Protein AF-A0A939UI91-F1 (afdb_monomer_lite)

Sequence (686 aa):
MAAAIILAEFGLVRSLRLGSLLYICLHAGVIFLLGICLFALLALRTSLPKSKKVLLVVLGSLLFFFLWLLLIGYRQHVAGICCSGIVVCAVALFSAGIKNIKWKGLLCGGLSLLLVTSVCLSCYLPNKIASEKRLRQTPIADHSAGFAHAQQPKTIYFYPFSEYSTTDGIILKSLQGYLGLTSDTQIFIAWMDKELSDHYYSIPLYFQTIDKYYPDVTITEVENVDELLENVGPLIQNYIYCDEDDPESCTVAFNLCHQFRSVVVSKSLLPYAEKYGWKKVFDTTNKDQKWLIGSEYFSSLDKSFVFINSSPSFFGSYADYAIVSGSWLIPAPRSVRDLEKYLPYFDRNFILVGGLNGLEERAVVSATSRYSGTFVFSGGMANVAALSGFRLENAVKNEVNTDAGIKKQTTPIRSSGKNKHTVCIMLSDGDNMRFTSGSALSSPRFLGSKTRTGENNLTYGMSGMAALLMPFILLTHYDTMYPTEDYVMQLGSVGYVLPSYWNDDEAFKKVTDLLVQSMETADTRVVEIMDDISFLDATDKITDFGSLRPIFDKYTCYDRIDGCLFINFMDLYAGFGGKICWSNGKPIVSARYSLWNDIDSDLASEKNSIEYIANSINHASTDETSEDSYSFVIVHAWSGLDKNGNFVPRGDAVAAMNKLVSLLDEDVEVVSAEEFINRIKSNVKK

pLDDT: mean 80.43, std 20.87, range [26.73, 98.69]

Foldseek 3Di:
DVVVVVVVPPPPPDDDDPVVLVVVVVVLVVVLVVQLVVLLVVLVPDPDDPVVSVVSSVVSSVVSVVVSCVVSDDDDPDPVVVVVVVVVVVVVCVVVVPPDDPCPPVVVVVVVVVVVVVVVCVVPVVVVVVVVVVVVPDDQADQDVHAGAFAAAQEEEEEQDADDDLQLLQQLQQVQQLCSAQHSYHYHYFHDPPVQNDGRFCPVLLVVLCCQWPVSHHYHYDHDSVRVCVVCVLVFAAEEEAASVDLQLSLLRLLCCLVVSYGYHYPVRVVSCVVNVHYYPYYSHPPGVVNCCVDPSVVQAAQQEEEEAADSSLGSQCSSSCSSRSHRYDYHQPELVSVLVCLVVHDAAHEYEEACNPYDPCSNQLSQQLSLYFYQAAYRDPCLSVLLSNDLVSTDCVQAPVPFARDAQADDQDADDALFQEEAEEEDDQLHLNVLSDCQLGPCQHLVPPPDDLPQLHEYEHQLLCLPRRVSSLSSVRVSDRNSYYYAHEQQFSHHHALVSHPDLVSLLVRLVSSLVSCRNNVHAEYEHEHAQQPVPPPDGPLDPQVCQVSCLSNLVDPSHQEYEYFYPPLQRQSNQFDWYAHPLFIYTGANAEQDAPDDPVSDDPRNALQNVQVCLQPWGSRLQDSRSYHYYYYHSQWAADPVRDIHGNYRRVNSVVSSVVSHDPSYGYGYPVSRRVSCSPRYDD

Secondary structure (DSSP, 8-state):
-HHHHHHHHS---S---HHHHHHHHHHHHHHHHHHHHHHHHHHHHS---HHHHHHHHHHHHHHHHHHHHHHH---S--TTTHHHHHHHHHHHHHHTT-----THHHHHHHHHHHHHHHHHHHHHHHHHHHHHHHHT-S-----STTPPPPPPPSEEEEE--S---HHHHHHHHHHHHHHHHH-SEEEEE---BTTTTB--THHHHHHHHHHHH-TT-EEEE-SSHHHHHHHHGGG--EEEE--TT-HHHHHHHHHHHHHHTEEEE-GGGHHHHHHHT-EEEEE-TT--HHHHHHSGGGGGSEEEEEEEPPPGGGTTTTHHHHHHHTEEEE---SSHHHHTTTGGGSPTT-EEEE--TT--HHHHHHHHHHTT-EEEE-TT---HHHHHT--GGGS-TTTS-TTT-PPPP-PPPPPPPTT-EEEEEEES-TT-HHHHTTGGGTSTTTTT-TT--S-S--EEEE-HHHHHH-HHHHHHHHHH--TT-EEEE-TBSSSB--GGG---HHHHHHHHHHHHHHHHHTT--EEEEEE-GGGT-SSS----GGGGHHHHHHHHTSTT--EEEEEETTTTBTTTTT-EEEETTEEEEE-SEEE-----TTT--GGGSHHHHHHHHHTS---TTSGGGEEEEEE-TTEEE-TTS-EEETSBHHHHHHHHHTTS-TTEEE--HHHHHHHHHHHS--

Radius of gyration: 32.49 Å; chains: 1; bounding box: 61×56×116 Å

Structure (mmCIF, N/CA/C/O backbone):
data_AF-A0A939UI91-F1
#
_entry.id   AF-A0A939UI91-F1
#
loop_
_atom_site.group_PDB
_atom_site.id
_atom_site.type_symbol
_atom_site.label_atom_id
_atom_site.label_alt_id
_atom_site.label_comp_id
_atom_site.label_asym_id
_atom_site.label_entity_id
_atom_site.label_seq_id
_atom_site.pdbx_PDB_ins_code
_atom_site.Cartn_x
_atom_site.Cartn_y
_atom_site.Cartn_z
_atom_site.occupancy
_atom_site.B_iso_or_equiv
_atom_site.auth_seq_id
_atom_site.auth_comp_id
_atom_site.auth_asym_id
_atom_site.auth_atom_id
_atom_site.pdbx_PDB_model_num
ATOM 1 N N . MET A 1 1 ? -11.894 24.456 -55.021 1.00 32.88 1 MET A N 1
ATOM 2 C CA . MET A 1 1 ? -10.677 25.154 -54.557 1.00 32.88 1 MET A CA 1
ATOM 3 C C . MET A 1 1 ? -11.026 26.235 -53.534 1.00 32.88 1 MET A C 1
ATOM 5 O O . MET A 1 1 ? -10.619 26.075 -52.398 1.00 32.88 1 MET A O 1
ATOM 9 N N . ALA A 1 2 ? -11.893 27.212 -53.842 1.00 27.44 2 ALA A N 1
ATOM 10 C CA . ALA A 1 2 ? -12.367 28.200 -52.852 1.00 27.44 2 ALA A CA 1
ATOM 11 C C . ALA A 1 2 ? -13.102 27.587 -51.632 1.00 27.44 2 ALA A C 1
ATOM 13 O O . ALA A 1 2 ? -12.829 27.961 -50.501 1.00 27.44 2 ALA A O 1
ATOM 14 N N . ALA A 1 3 ? -13.940 26.560 -51.826 1.00 30.30 3 ALA A N 1
ATOM 15 C CA . ALA A 1 3 ? -14.614 25.868 -50.714 1.00 30.30 3 ALA A CA 1
ATOM 16 C C . ALA A 1 3 ? -13.673 25.023 -49.824 1.00 30.30 3 ALA A C 1
ATOM 18 O O . ALA A 1 3 ? -13.985 24.766 -48.668 1.00 30.30 3 ALA A O 1
ATOM 19 N N . ALA A 1 4 ? -12.513 24.607 -50.348 1.00 34.03 4 ALA A N 1
ATOM 20 C CA . ALA A 1 4 ? -11.518 23.843 -49.589 1.00 34.03 4 ALA A CA 1
ATOM 21 C C . ALA A 1 4 ? -10.603 24.756 -48.754 1.00 34.03 4 ALA A C 1
ATOM 23 O O . ALA A 1 4 ? -10.077 24.322 -47.738 1.00 34.03 4 ALA A O 1
ATOM 24 N N . ILE A 1 5 ? -10.458 26.022 -49.160 1.00 35.97 5 ILE A N 1
ATOM 25 C CA . ILE A 1 5 ? -9.715 27.044 -48.413 1.00 35.97 5 ILE A CA 1
ATOM 26 C C . ILE A 1 5 ? -10.552 27.546 -47.222 1.00 35.97 5 ILE A C 1
ATOM 28 O O . ILE A 1 5 ? -10.025 27.677 -46.125 1.00 35.97 5 ILE A O 1
ATOM 32 N N . ILE A 1 6 ? -11.875 27.678 -47.379 1.00 33.06 6 ILE A N 1
ATOM 33 C CA . ILE A 1 6 ? -12.783 28.082 -46.285 1.00 33.06 6 ILE A CA 1
ATOM 34 C C . ILE A 1 6 ? -12.877 27.015 -45.173 1.00 33.06 6 ILE A C 1
ATOM 36 O O . ILE A 1 6 ? -12.994 27.355 -44.000 1.00 33.06 6 ILE A O 1
ATOM 40 N N . LEU A 1 7 ? -12.771 25.725 -45.513 1.00 35.44 7 LEU A N 1
ATOM 41 C CA . LEU A 1 7 ? -12.746 24.635 -44.524 1.00 35.44 7 LEU A CA 1
ATOM 42 C C . LEU A 1 7 ? -11.390 24.480 -43.812 1.00 35.44 7 LEU A C 1
ATOM 44 O O . LEU A 1 7 ? -11.337 23.857 -42.757 1.00 35.44 7 LEU A O 1
ATOM 48 N N . ALA A 1 8 ? -10.312 25.042 -44.367 1.00 35.72 8 ALA A N 1
ATOM 49 C CA . ALA A 1 8 ? -8.991 25.036 -43.742 1.00 35.72 8 ALA A CA 1
ATOM 50 C C . ALA A 1 8 ? -8.779 26.228 -42.786 1.00 35.72 8 ALA A C 1
ATOM 52 O O . ALA A 1 8 ? -7.986 26.113 -41.855 1.00 35.72 8 ALA A O 1
ATOM 53 N N . GLU A 1 9 ? -9.500 27.343 -42.973 1.00 32.03 9 GLU A N 1
ATOM 54 C CA . GLU A 1 9 ? -9.392 28.535 -42.110 1.00 32.03 9 GLU A CA 1
ATOM 55 C C . GLU A 1 9 ? -10.302 28.515 -40.867 1.00 32.03 9 GLU A C 1
ATOM 57 O O . GLU A 1 9 ? -10.005 29.201 -39.891 1.00 32.03 9 GLU A O 1
ATOM 62 N N . PHE A 1 10 ? -11.351 27.685 -40.820 1.00 32.38 10 PHE A N 1
ATOM 63 C CA . PHE A 1 10 ? -12.111 27.445 -39.585 1.00 32.38 10 PHE A CA 1
ATOM 64 C C . PHE A 1 10 ? -11.616 26.170 -38.898 1.00 32.38 10 PHE A C 1
ATOM 66 O O . PHE A 1 10 ? -12.033 25.066 -39.237 1.00 32.38 10 PHE A O 1
ATOM 73 N N . GLY A 1 11 ? -10.711 26.337 -37.928 1.00 37.12 11 GLY A N 1
ATOM 74 C CA . GLY A 1 11 ? -10.059 25.283 -37.143 1.00 37.12 11 GLY A CA 1
ATOM 75 C C . GLY A 1 11 ? -11.004 24.331 -36.397 1.00 37.12 11 GLY A C 1
ATOM 76 O O . GLY A 1 11 ? -11.129 24.389 -35.177 1.00 37.12 11 GLY A O 1
ATOM 77 N N . LEU A 1 12 ? -11.605 23.395 -37.128 1.00 30.45 12 LEU A N 1
ATOM 78 C CA . LEU A 1 12 ? -12.477 22.330 -36.635 1.00 30.45 12 LEU A CA 1
ATOM 79 C C . LEU A 1 12 ? -11.865 20.959 -36.962 1.00 30.45 12 LEU A C 1
ATOM 81 O O . LEU A 1 12 ? -12.461 20.105 -37.607 1.00 30.45 12 LEU A O 1
ATOM 85 N N . VAL A 1 13 ? -10.633 20.742 -36.494 1.00 35.25 13 VAL A N 1
ATOM 86 C CA . VAL A 1 13 ? -10.029 19.402 -36.392 1.00 35.25 13 VAL A CA 1
ATOM 87 C C . VAL A 1 13 ? -9.531 19.202 -34.963 1.00 35.25 13 VAL A C 1
ATOM 89 O O . VAL A 1 13 ? -8.350 19.013 -34.688 1.00 35.25 13 VAL A O 1
ATOM 92 N N . ARG A 1 14 ? -10.459 19.290 -34.011 1.00 36.78 14 ARG A N 1
ATOM 93 C CA . ARG A 1 14 ? -10.290 18.755 -32.660 1.00 36.78 14 ARG A CA 1
ATOM 94 C C . ARG A 1 14 ? -11.572 18.010 -32.302 1.00 36.78 14 ARG A C 1
ATOM 96 O O . ARG A 1 14 ? -12.647 18.594 -32.313 1.00 36.78 14 ARG A O 1
ATOM 103 N N . SER A 1 15 ? -11.419 16.724 -31.990 1.00 42.09 15 SER A N 1
ATOM 104 C CA . SER A 1 15 ? -12.455 15.744 -31.621 1.00 42.09 15 SER A CA 1
ATOM 105 C C . SER A 1 15 ? -13.347 15.228 -32.761 1.00 42.09 15 SER A C 1
ATOM 107 O O . SER A 1 15 ? -14.317 15.857 -33.164 1.00 42.09 15 SER A O 1
ATOM 109 N N . LEU A 1 16 ? -13.068 14.014 -33.246 1.00 31.88 16 LEU A N 1
ATOM 110 C CA . LEU A 1 16 ? -14.057 13.220 -33.977 1.00 31.88 16 LEU A CA 1
ATOM 111 C C . LEU A 1 16 ? -14.000 11.765 -33.495 1.00 31.88 16 LEU A C 1
ATOM 113 O O . LEU A 1 16 ? -12.954 11.123 -33.544 1.00 31.88 16 LEU A O 1
ATOM 117 N N . ARG A 1 17 ? -15.142 11.272 -32.994 1.00 38.12 17 ARG A N 1
ATOM 118 C CA . ARG A 1 17 ? -15.370 9.878 -32.572 1.00 38.12 17 ARG A CA 1
ATOM 119 C C . ARG A 1 17 ? -15.402 8.950 -33.799 1.00 38.12 17 ARG A C 1
ATOM 121 O O . ARG A 1 17 ? -15.649 9.403 -34.916 1.00 38.12 17 ARG A O 1
ATOM 128 N N . LEU A 1 18 ? -15.227 7.642 -33.588 1.00 35.69 18 LEU A N 1
ATOM 129 C CA . LEU A 1 18 ? -15.158 6.601 -34.633 1.00 35.69 18 LEU A CA 1
ATOM 130 C C . LEU A 1 18 ? -16.306 6.662 -35.675 1.00 35.69 18 LEU A C 1
ATOM 132 O O . LEU A 1 18 ? -16.085 6.403 -36.857 1.00 35.69 18 LEU A O 1
ATOM 136 N N . GLY A 1 19 ? -17.515 7.078 -35.271 1.00 32.22 19 GLY A N 1
ATOM 137 C CA . GLY A 1 19 ? -18.664 7.254 -36.175 1.00 32.22 19 GLY A CA 1
ATOM 138 C C . GLY A 1 19 ? -18.501 8.387 -37.199 1.00 32.22 19 GLY A C 1
ATOM 139 O O . GLY A 1 19 ? -18.986 8.285 -38.325 1.00 32.22 19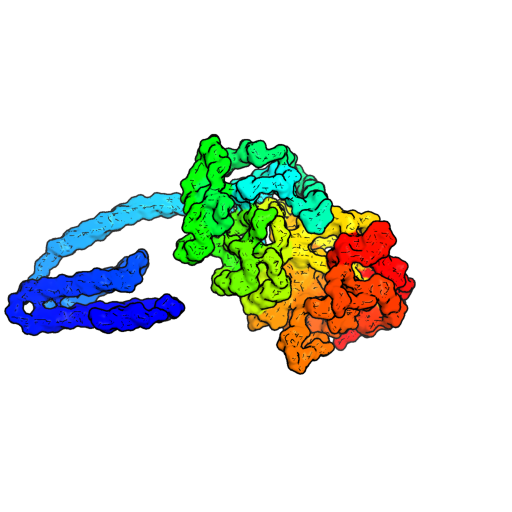 GLY A O 1
ATOM 140 N N . SER A 1 20 ? -17.754 9.438 -36.864 1.00 40.16 20 SER A N 1
ATOM 141 C CA . SER A 1 20 ? -17.506 10.574 -37.754 1.00 40.16 20 SER A CA 1
ATOM 142 C C . SER A 1 20 ? -16.431 10.275 -38.806 1.00 40.16 20 SER A C 1
ATOM 144 O O . SER A 1 20 ? -16.483 10.813 -39.907 1.00 40.16 20 SER A O 1
ATOM 146 N N . LEU A 1 21 ? -15.492 9.370 -38.508 1.00 42.09 21 LEU A N 1
ATOM 147 C CA . LEU A 1 21 ? -14.511 8.853 -39.472 1.00 42.09 21 LEU A CA 1
ATOM 148 C C . LEU A 1 21 ? -15.187 8.007 -40.558 1.00 42.09 21 LEU A C 1
ATOM 150 O O . LEU A 1 21 ? -14.873 8.159 -41.739 1.00 42.09 21 LEU A O 1
ATOM 154 N N . LEU A 1 22 ? -16.171 7.185 -40.176 1.00 39.22 22 LEU A N 1
ATOM 155 C CA . LEU A 1 22 ? -17.003 6.445 -41.127 1.00 39.22 22 LEU A CA 1
ATOM 156 C C . LEU A 1 22 ? -17.831 7.403 -42.001 1.00 39.22 22 LEU A C 1
ATOM 158 O O . LEU A 1 22 ? -17.922 7.218 -43.213 1.00 39.22 22 LEU A O 1
ATOM 162 N N . TYR A 1 23 ? -18.367 8.468 -41.397 1.00 42.53 23 TYR A N 1
ATOM 163 C CA . TYR A 1 23 ? -19.134 9.509 -42.084 1.00 42.53 23 TYR A CA 1
ATOM 164 C C . TYR A 1 23 ? -18.288 10.291 -43.106 1.00 42.53 23 TYR A C 1
ATOM 166 O O . TYR A 1 23 ? -18.735 10.510 -44.234 1.00 42.53 23 TYR A O 1
ATOM 174 N N . ILE A 1 24 ? -17.043 10.637 -42.753 1.00 50.78 24 ILE A N 1
ATOM 175 C CA . ILE A 1 24 ? -16.071 11.286 -43.648 1.00 50.78 24 ILE A CA 1
ATOM 176 C C . ILE A 1 24 ? -15.652 10.342 -44.781 1.00 50.78 24 ILE A C 1
ATOM 178 O O . ILE A 1 24 ? -15.609 10.772 -45.931 1.00 50.78 24 ILE A O 1
ATOM 182 N N . CYS A 1 25 ? -15.410 9.057 -44.503 1.00 48.09 25 CYS A N 1
ATOM 183 C CA . CYS A 1 25 ? -15.063 8.079 -45.540 1.00 48.09 25 CYS A CA 1
ATOM 184 C C . CYS A 1 25 ? -16.211 7.864 -46.542 1.00 48.09 25 CYS A C 1
ATOM 186 O O . CYS A 1 25 ? -15.972 7.816 -47.750 1.00 48.09 25 CYS A O 1
ATOM 188 N N . LEU A 1 26 ? -17.460 7.803 -46.062 1.00 47.31 26 LEU A N 1
ATOM 189 C CA . LEU A 1 26 ? -18.656 7.722 -46.908 1.00 47.31 26 LEU A CA 1
ATOM 190 C C . LEU A 1 26 ? -18.829 8.976 -47.775 1.00 47.31 26 LEU A C 1
ATOM 192 O O . LEU A 1 26 ? -19.049 8.860 -48.979 1.00 47.31 26 LEU A O 1
ATOM 196 N N . HIS A 1 27 ? -18.656 10.172 -47.207 1.00 53.34 27 HIS A N 1
ATOM 197 C CA . HIS A 1 27 ? -18.775 11.422 -47.963 1.00 53.34 27 HIS A CA 1
ATOM 198 C C . HIS A 1 27 ? -17.622 11.615 -48.957 1.00 53.34 27 HIS A C 1
ATOM 200 O O . HIS A 1 27 ? -17.856 12.048 -50.085 1.00 53.34 27 HIS A O 1
ATOM 206 N N . ALA A 1 28 ? -16.397 11.220 -48.603 1.00 56.91 28 ALA A N 1
ATOM 207 C CA . ALA A 1 28 ? -15.254 11.238 -49.514 1.00 56.91 28 ALA A CA 1
ATOM 208 C C . ALA A 1 28 ? -15.446 10.265 -50.692 1.00 56.91 28 ALA A C 1
ATOM 210 O O . ALA A 1 28 ? -15.117 10.607 -51.828 1.00 56.91 28 ALA A O 1
ATOM 211 N N . GLY A 1 29 ? -16.033 9.085 -50.449 1.00 56.81 29 GLY A N 1
ATOM 212 C CA . GLY A 1 29 ? -16.410 8.135 -51.501 1.00 56.81 29 GLY A CA 1
ATOM 213 C C . GLY A 1 29 ? -17.500 8.673 -52.436 1.00 56.81 29 GLY A C 1
ATOM 214 O O . GLY A 1 29 ? -17.400 8.528 -53.655 1.00 56.81 29 GLY A O 1
ATOM 215 N N . VAL A 1 30 ? -18.506 9.368 -51.893 1.00 58.12 30 VAL A N 1
ATOM 216 C CA . VAL A 1 30 ? -19.559 10.024 -52.690 1.00 58.12 30 VAL A CA 1
ATOM 217 C C . VAL A 1 30 ? -18.993 11.178 -53.526 1.00 58.12 30 VAL A C 1
ATOM 219 O O . VAL A 1 30 ? -19.322 11.294 -54.705 1.00 58.12 30 VAL A O 1
ATOM 222 N N . ILE A 1 31 ? -18.089 11.991 -52.971 1.00 62.44 31 ILE A N 1
ATOM 223 C CA . ILE A 1 31 ? -17.406 13.072 -53.703 1.00 62.44 31 ILE A CA 1
ATOM 224 C C . ILE A 1 31 ? -16.536 12.507 -54.836 1.00 62.44 31 ILE A C 1
ATOM 226 O O . ILE A 1 31 ? -16.531 13.062 -55.935 1.00 62.44 31 ILE A O 1
ATOM 230 N N . PHE A 1 32 ? -15.850 11.383 -54.606 1.00 65.94 32 PHE A N 1
ATOM 231 C CA . PHE A 1 32 ? -15.075 10.691 -55.638 1.00 65.94 32 PHE A CA 1
ATOM 232 C C . PHE A 1 32 ? -15.966 10.204 -56.793 1.00 65.94 32 PHE A C 1
ATOM 234 O O . PHE A 1 32 ? -15.671 10.472 -57.960 1.00 65.94 32 PHE A O 1
ATOM 241 N N . LEU A 1 33 ? -17.103 9.573 -56.482 1.00 58.56 33 LEU A N 1
ATOM 242 C CA . LEU A 1 33 ? -18.069 9.120 -57.489 1.00 58.56 33 LEU A CA 1
ATOM 243 C C . LEU A 1 33 ? -18.696 10.291 -58.264 1.00 58.56 33 LEU A C 1
ATOM 245 O O . LEU A 1 33 ? -18.810 10.225 -59.488 1.00 58.56 33 LEU A O 1
ATOM 249 N N . LEU A 1 34 ? -19.038 11.391 -57.587 1.00 62.31 34 LEU A N 1
ATOM 250 C CA . LEU A 1 34 ? -19.548 12.605 -58.234 1.00 62.31 34 LEU A CA 1
ATOM 251 C C . LEU A 1 34 ? -18.497 13.264 -59.141 1.00 62.31 34 LEU A C 1
ATOM 253 O O . LEU A 1 34 ? -18.843 13.726 -60.229 1.00 62.31 34 LEU A O 1
ATOM 257 N N . GLY A 1 35 ? -17.220 13.256 -58.747 1.00 66.62 35 GLY A N 1
ATOM 258 C CA . GLY A 1 35 ? -16.105 13.742 -59.566 1.00 66.62 35 GLY A CA 1
ATOM 259 C C . GLY A 1 35 ? -15.923 12.945 -60.861 1.00 66.62 35 GLY A C 1
ATOM 260 O O . GLY A 1 35 ? -15.783 13.536 -61.936 1.00 66.62 35 GLY A O 1
ATOM 261 N N . ILE A 1 36 ? -16.017 11.612 -60.787 1.00 65.50 36 ILE A N 1
ATOM 262 C CA . ILE A 1 36 ? -15.979 10.728 -61.965 1.00 65.50 36 ILE A CA 1
ATOM 263 C C . ILE A 1 36 ? -17.174 11.001 -62.886 1.00 65.50 36 ILE A C 1
ATOM 265 O O . ILE A 1 36 ? -16.998 11.157 -64.097 1.00 65.50 36 ILE A O 1
ATOM 269 N N . CYS A 1 37 ? -18.383 11.118 -62.329 1.00 59.22 37 CYS A N 1
ATOM 270 C CA . CYS A 1 37 ? -19.591 11.427 -63.096 1.00 59.22 37 CYS A CA 1
ATOM 271 C C . CYS A 1 37 ? -19.500 12.791 -63.797 1.00 59.22 37 CYS A C 1
ATOM 273 O O . CYS A 1 37 ? -19.882 12.913 -64.963 1.00 59.22 37 CYS A O 1
ATOM 275 N N . LEU A 1 38 ? -18.941 13.807 -63.133 1.00 64.88 38 LEU A N 1
ATOM 276 C CA . LEU A 1 38 ? -18.744 15.134 -63.715 1.00 64.88 38 LEU A CA 1
ATOM 277 C C . LEU A 1 38 ? -17.752 15.097 -64.890 1.00 64.88 38 LEU A C 1
ATOM 279 O O . LEU A 1 38 ? -18.002 15.713 -65.926 1.00 64.88 38 LEU A O 1
ATOM 283 N N . PHE A 1 39 ? -16.662 14.330 -64.776 1.00 65.12 39 PHE A N 1
ATOM 284 C CA . PHE A 1 39 ? -15.696 14.157 -65.866 1.00 65.12 39 PHE A CA 1
ATOM 285 C C . PHE A 1 39 ? -16.254 13.338 -67.032 1.00 65.12 39 PHE A C 1
ATOM 287 O O . PHE A 1 39 ? -15.981 13.659 -68.190 1.00 65.12 39 PHE A O 1
ATOM 294 N N . ALA A 1 40 ? -17.082 12.329 -66.755 1.00 62.44 40 ALA A N 1
ATOM 295 C CA . ALA A 1 40 ? -17.813 11.597 -67.784 1.00 62.44 40 ALA A CA 1
ATOM 296 C C . ALA A 1 40 ? -18.786 12.518 -68.543 1.00 62.44 40 ALA A C 1
ATOM 298 O O . ALA A 1 40 ? -18.826 12.497 -69.775 1.00 62.44 40 ALA A O 1
ATOM 299 N N . LEU A 1 41 ? -19.501 13.397 -67.834 1.00 58.38 41 LEU A N 1
ATOM 300 C CA . LEU A 1 41 ? -20.396 14.395 -68.430 1.00 58.38 41 LEU A CA 1
ATOM 301 C C . LEU A 1 41 ? -19.640 15.455 -69.247 1.00 58.38 41 LEU A C 1
ATOM 303 O O . LEU A 1 41 ? -20.070 15.805 -70.350 1.00 58.38 41 LEU A O 1
ATOM 307 N N . LEU A 1 42 ? -18.491 15.928 -68.758 1.00 62.62 42 LEU A N 1
ATOM 308 C CA . LEU A 1 42 ? -17.612 16.842 -69.493 1.00 62.62 42 LEU A CA 1
ATOM 309 C C . LEU A 1 42 ? -17.064 16.180 -70.761 1.00 62.62 42 LEU A C 1
ATOM 311 O O . LEU A 1 42 ? -17.157 16.757 -71.843 1.00 62.62 42 LEU A O 1
ATOM 315 N N . ALA A 1 43 ? -16.583 14.938 -70.668 1.00 63.81 43 ALA A N 1
ATOM 316 C CA . ALA A 1 43 ? -16.108 14.179 -71.820 1.00 63.81 43 ALA A CA 1
ATOM 317 C C . ALA A 1 43 ? -17.213 13.990 -72.872 1.00 63.81 43 ALA A C 1
ATOM 319 O O . ALA A 1 43 ? -16.946 14.129 -74.067 1.00 63.81 43 ALA A O 1
ATOM 320 N N . LEU A 1 44 ? -18.461 13.752 -72.456 1.00 59.28 44 LEU A N 1
ATOM 321 C CA . LEU A 1 44 ? -19.606 13.635 -73.362 1.00 59.28 44 LEU A CA 1
ATOM 322 C C . LEU A 1 44 ? -19.908 14.944 -74.109 1.00 59.28 44 LEU A C 1
ATOM 324 O O . LEU A 1 44 ? -20.192 14.878 -75.306 1.00 59.28 44 LEU A O 1
ATOM 328 N N . ARG A 1 45 ? -19.758 16.107 -73.457 1.00 62.69 45 ARG A N 1
ATOM 329 C CA . ARG A 1 45 ? -20.005 17.441 -74.043 1.00 62.69 45 ARG A CA 1
ATOM 330 C C . ARG A 1 45 ? -18.888 17.980 -74.943 1.00 62.69 45 ARG A C 1
ATOM 332 O O . ARG A 1 45 ? -19.126 18.923 -75.690 1.00 62.69 45 ARG A O 1
ATOM 339 N N . THR A 1 46 ? -17.687 17.403 -74.916 1.00 65.44 46 THR A N 1
ATOM 340 C CA . THR A 1 46 ? -16.606 17.809 -75.837 1.00 65.44 46 THR A CA 1
ATOM 341 C C . THR A 1 46 ? -16.807 17.249 -77.251 1.00 65.44 46 THR A C 1
ATOM 343 O O . THR A 1 46 ? -17.360 16.165 -77.431 1.00 65.44 46 THR A O 1
ATOM 346 N N . SER A 1 47 ? -16.296 17.925 -78.281 1.00 73.94 47 SER A N 1
ATOM 347 C CA . SER A 1 47 ? -16.283 17.443 -79.677 1.00 73.94 47 SER A CA 1
ATOM 348 C C . SER A 1 47 ? -15.176 16.409 -79.966 1.00 73.94 47 SER A C 1
ATOM 350 O O . SER A 1 47 ? -14.851 16.134 -81.119 1.00 73.94 47 SER A O 1
ATOM 352 N N . LEU A 1 48 ? -14.575 15.816 -78.925 1.00 74.81 48 LEU A N 1
ATOM 353 C CA . LEU A 1 48 ? -13.427 14.919 -79.058 1.00 74.81 48 LEU A CA 1
ATOM 354 C C . LEU A 1 48 ? -13.786 13.560 -79.704 1.00 74.81 48 LEU A C 1
ATOM 356 O O . LEU A 1 48 ? -14.873 13.022 -79.476 1.00 74.81 48 LEU A O 1
ATOM 360 N N . PRO A 1 49 ? -12.850 12.926 -80.438 1.00 72.25 49 PRO A N 1
ATOM 361 C CA . PRO A 1 49 ? -13.006 11.546 -80.896 1.00 72.25 49 PRO A CA 1
ATOM 362 C C . PRO A 1 49 ? -13.208 10.574 -79.720 1.00 72.25 49 PRO A C 1
ATOM 364 O O . PRO A 1 49 ? -12.605 10.751 -78.658 1.00 72.25 49 PRO A O 1
ATOM 367 N N . LYS A 1 50 ? -14.002 9.507 -79.913 1.00 66.00 50 LYS A N 1
ATOM 368 C CA . LYS A 1 50 ? -14.352 8.519 -78.863 1.00 66.00 50 LYS A CA 1
ATOM 369 C C . LYS A 1 50 ? -13.140 7.997 -78.074 1.00 66.00 50 LYS A C 1
ATOM 371 O O . LYS A 1 50 ? -13.218 7.897 -76.855 1.00 66.00 50 LYS A O 1
ATOM 376 N N . SER A 1 51 ? -12.018 7.719 -78.739 1.00 60.56 51 SER A N 1
ATOM 377 C CA . SER A 1 51 ? -10.788 7.239 -78.089 1.00 60.56 51 SER A CA 1
ATOM 378 C C . SER A 1 51 ? -10.181 8.257 -77.114 1.00 60.56 51 SER A C 1
ATOM 380 O O . SER A 1 51 ? -9.719 7.878 -76.041 1.00 60.56 51 SER A O 1
ATOM 382 N N . LYS A 1 52 ? -10.243 9.556 -77.437 1.00 63.44 52 LYS A N 1
ATOM 383 C CA . LYS A 1 52 ? -9.750 10.637 -76.569 1.00 63.44 52 LYS A CA 1
ATOM 384 C C . LYS A 1 52 ? -10.712 10.951 -75.422 1.00 63.44 52 LYS A C 1
ATOM 386 O O . LYS A 1 52 ? -10.254 11.298 -74.340 1.00 63.44 52 LYS A O 1
ATOM 391 N N . LYS A 1 53 ? -12.024 10.765 -75.619 1.00 66.12 53 LYS A N 1
ATOM 392 C CA . LYS A 1 53 ? -13.024 10.878 -74.540 1.00 66.12 53 LYS A CA 1
ATOM 393 C C . LYS A 1 53 ? -12.818 9.816 -73.461 1.00 66.12 53 LYS A C 1
ATOM 395 O O . LYS A 1 53 ? -12.834 10.144 -72.282 1.00 66.12 53 LYS A O 1
ATOM 400 N N . VAL A 1 54 ? -12.562 8.569 -73.863 1.00 65.81 54 VAL A N 1
ATOM 401 C CA . VAL A 1 54 ? -12.260 7.475 -72.922 1.00 65.81 54 VAL A CA 1
ATOM 402 C C . VAL A 1 54 ? -10.981 7.775 -72.140 1.00 65.81 54 VAL A C 1
ATOM 404 O O . VAL A 1 54 ? -10.972 7.650 -70.920 1.00 65.81 54 VAL A O 1
ATOM 407 N N . LEU A 1 55 ? -9.931 8.252 -72.816 1.00 64.25 55 LEU A N 1
ATOM 408 C CA . LEU A 1 55 ? -8.681 8.627 -72.155 1.00 64.25 55 LEU A CA 1
ATOM 409 C C . LEU A 1 55 ? -8.872 9.772 -71.145 1.00 64.25 55 LEU A C 1
ATOM 411 O O . LEU A 1 55 ? -8.314 9.717 -70.054 1.00 64.25 55 LEU A O 1
ATOM 415 N N . LEU A 1 56 ? -9.695 10.773 -71.473 1.00 67.31 56 LEU A N 1
ATOM 416 C CA . LEU A 1 56 ? -9.999 11.896 -70.580 1.00 67.31 56 LEU A CA 1
ATOM 417 C C . LEU A 1 56 ? -10.717 11.438 -69.300 1.00 67.31 56 LEU A C 1
ATOM 419 O O . LEU A 1 56 ? -10.385 11.900 -68.212 1.00 67.31 56 LEU A O 1
ATOM 423 N N . VAL A 1 57 ? -11.665 10.504 -69.418 1.00 69.25 57 VAL A N 1
ATOM 424 C CA . VAL A 1 57 ? -12.375 9.935 -68.260 1.00 69.25 57 VAL A CA 1
ATOM 425 C C . VAL A 1 57 ? -11.434 9.096 -67.396 1.00 69.25 57 VAL A C 1
ATOM 427 O O . VAL A 1 57 ? -11.469 9.214 -66.173 1.00 69.25 57 VAL A O 1
ATOM 430 N N . VAL A 1 58 ? -10.553 8.297 -68.006 1.00 66.56 58 VAL A N 1
ATOM 431 C CA . VAL A 1 58 ? -9.569 7.480 -67.273 1.00 66.56 58 VAL A CA 1
ATOM 432 C C . VAL A 1 58 ? -8.571 8.362 -66.520 1.00 66.56 58 VAL A C 1
ATOM 434 O O . VAL A 1 58 ? -8.348 8.148 -65.331 1.00 66.56 58 VAL A O 1
ATOM 437 N N . LEU A 1 59 ? -8.019 9.390 -67.171 1.00 64.94 59 LEU A N 1
ATOM 438 C CA . LEU A 1 59 ? -7.077 10.317 -66.538 1.00 64.94 59 LEU A CA 1
ATOM 439 C C . LEU A 1 59 ? -7.744 11.152 -65.437 1.00 64.94 59 LEU A C 1
ATOM 441 O O . LEU A 1 59 ? -7.162 11.313 -64.367 1.00 64.94 59 LEU A O 1
ATOM 445 N N . GLY A 1 60 ? -8.975 11.624 -65.657 1.00 70.81 60 GLY A N 1
ATOM 446 C CA . GLY A 1 60 ? -9.750 12.332 -64.634 1.00 70.81 60 GLY A CA 1
ATOM 447 C C . GLY A 1 60 ? -10.055 11.458 -63.413 1.00 70.81 60 GLY A C 1
ATOM 448 O O . GLY A 1 60 ? -9.928 11.919 -62.281 1.00 70.81 60 GLY A O 1
ATOM 449 N N . SER A 1 61 ? -10.375 10.178 -63.633 1.00 70.19 61 SER A N 1
ATOM 450 C CA . SER A 1 61 ? -10.648 9.214 -62.556 1.00 70.19 61 SER A CA 1
ATOM 451 C C . SER A 1 61 ? -9.391 8.889 -61.743 1.00 70.19 61 SER A C 1
ATOM 453 O O . SER A 1 61 ? -9.446 8.843 -60.516 1.00 70.19 61 SER A O 1
ATOM 455 N N . LEU A 1 62 ? -8.242 8.725 -62.409 1.00 63.09 62 LEU A N 1
ATOM 456 C CA . LEU A 1 62 ? -6.953 8.514 -61.743 1.00 63.09 62 LEU A CA 1
ATOM 457 C C . LEU A 1 62 ? -6.528 9.739 -60.926 1.00 63.09 62 LEU A C 1
ATOM 459 O O . LEU A 1 62 ? -6.098 9.588 -59.787 1.00 63.09 62 LEU A O 1
ATOM 463 N N . LEU A 1 63 ? -6.699 10.951 -61.463 1.00 66.50 63 LEU A N 1
ATOM 464 C CA . LEU A 1 63 ? -6.379 12.188 -60.748 1.00 66.50 63 LEU A CA 1
ATOM 465 C C . LEU A 1 63 ? -7.215 12.332 -59.466 1.00 66.50 63 LEU A C 1
ATOM 467 O O . LEU A 1 63 ? -6.675 12.642 -58.406 1.00 66.50 63 LEU A O 1
ATOM 471 N N . PHE A 1 64 ? -8.521 12.060 -59.543 1.00 66.31 64 PHE A N 1
ATOM 472 C CA . PHE A 1 64 ? -9.402 12.100 -58.375 1.00 66.31 64 PHE A CA 1
ATOM 473 C C . PHE A 1 64 ? -9.077 11.001 -57.355 1.00 66.31 64 PHE A C 1
ATOM 475 O O . PHE A 1 64 ? -9.221 11.230 -56.159 1.00 66.31 64 PHE A O 1
ATOM 482 N N . PHE A 1 65 ? -8.591 9.840 -57.805 1.00 65.19 65 PHE A N 1
ATOM 483 C CA . PHE A 1 65 ? -8.172 8.751 -56.921 1.00 65.19 65 PHE A CA 1
ATOM 484 C C . PHE A 1 65 ? -6.908 9.132 -56.144 1.00 65.19 65 PHE A C 1
ATOM 486 O O . PHE A 1 65 ? -6.842 8.940 -54.933 1.00 65.19 65 PHE A O 1
ATOM 493 N N . PHE A 1 66 ? -5.938 9.758 -56.813 1.00 57.59 66 PHE A N 1
ATOM 494 C CA . PHE A 1 66 ? -4.744 10.291 -56.156 1.00 57.59 66 PHE A CA 1
ATOM 495 C C . PHE A 1 66 ? -5.071 11.421 -55.172 1.00 57.59 66 PHE A C 1
ATOM 497 O O . PHE A 1 66 ? -4.532 11.438 -54.067 1.00 57.59 66 PHE A O 1
ATOM 504 N N . LEU A 1 67 ? -5.987 12.327 -55.524 1.00 61.88 67 LEU A N 1
ATOM 505 C CA . LEU A 1 67 ? -6.462 13.374 -54.609 1.00 61.88 67 LEU A CA 1
ATOM 506 C C . LEU A 1 67 ? -7.213 12.793 -53.401 1.00 61.88 67 LEU A C 1
ATOM 508 O O . LEU A 1 67 ? -7.053 13.287 -52.289 1.00 61.88 67 LEU A O 1
ATOM 512 N N . TRP A 1 68 ? -7.989 11.727 -53.600 1.00 66.31 68 TRP A N 1
ATOM 513 C CA . TRP A 1 68 ? -8.678 11.007 -52.527 1.00 66.31 68 TRP A CA 1
ATOM 514 C C . TRP A 1 68 ? -7.692 10.315 -51.573 1.00 66.31 68 TRP A C 1
ATOM 516 O O . TRP A 1 68 ? -7.823 10.452 -50.358 1.00 66.31 68 TRP A O 1
ATOM 526 N N . LEU A 1 69 ? -6.650 9.664 -52.104 1.00 58.97 69 LEU A N 1
ATOM 527 C CA . LEU A 1 69 ? -5.567 9.085 -51.298 1.00 58.97 69 LEU A CA 1
ATOM 528 C C . LEU A 1 69 ? -4.790 10.146 -50.502 1.00 58.97 69 LEU A C 1
ATOM 530 O O . LEU A 1 69 ? -4.411 9.897 -49.359 1.00 58.97 69 LEU A O 1
ATOM 534 N N . LEU A 1 70 ? -4.578 11.332 -51.082 1.00 56.31 70 LEU A N 1
ATOM 535 C CA . LEU A 1 70 ? -3.939 12.460 -50.397 1.00 56.31 70 LEU A CA 1
ATOM 536 C C . LEU A 1 70 ? -4.812 13.027 -49.266 1.00 56.31 70 LEU A C 1
ATOM 538 O O . LEU A 1 70 ? -4.282 13.378 -48.217 1.00 56.31 70 LEU A O 1
ATOM 542 N N . LEU A 1 71 ? -6.136 13.085 -49.453 1.00 52.97 71 LEU A N 1
ATOM 543 C CA . LEU A 1 71 ? -7.084 13.620 -48.466 1.00 52.97 71 LEU A CA 1
ATOM 544 C C . LEU A 1 71 ? -7.289 12.711 -47.248 1.00 52.97 71 LEU A C 1
ATOM 546 O O . LEU A 1 71 ? -7.546 13.214 -46.159 1.00 52.97 71 LEU A O 1
ATOM 550 N N . ILE A 1 72 ? -7.191 11.390 -47.413 1.00 57.03 72 ILE A N 1
ATOM 551 C CA . ILE A 1 72 ? -7.437 10.434 -46.318 1.00 57.03 72 ILE A CA 1
ATOM 552 C C . ILE A 1 72 ? -6.188 10.206 -45.452 1.00 57.03 72 ILE A C 1
ATOM 554 O O . ILE A 1 72 ? -6.296 9.712 -44.331 1.00 57.03 72 ILE A O 1
ATOM 558 N N . GLY A 1 73 ? -5.011 10.638 -45.917 1.00 43.94 73 GLY A N 1
ATOM 559 C CA . GLY A 1 73 ? -3.744 10.382 -45.242 1.00 43.94 73 GLY A CA 1
ATOM 560 C C . GLY A 1 73 ? -3.361 8.904 -45.349 1.00 43.94 73 GLY A C 1
ATOM 561 O O . GLY A 1 73 ? -4.171 8.000 -45.157 1.00 43.94 73 GLY A O 1
ATOM 562 N N . TYR A 1 74 ? -2.108 8.631 -45.700 1.00 44.97 74 TYR A N 1
ATOM 563 C CA . TYR A 1 74 ? -1.623 7.283 -45.999 1.00 44.97 74 TYR A CA 1
ATOM 564 C C . TYR A 1 74 ? -1.624 6.394 -44.732 1.00 44.97 74 TYR A C 1
ATOM 566 O O . TYR A 1 74 ? -0.628 6.320 -44.017 1.00 44.97 74 TYR A O 1
ATOM 574 N N . ARG A 1 75 ? -2.747 5.731 -44.416 1.00 42.31 75 ARG A N 1
ATOM 575 C CA . ARG A 1 75 ? -2.855 4.703 -43.360 1.00 42.31 75 ARG A CA 1
ATOM 576 C C . ARG A 1 75 ? -3.140 3.326 -43.973 1.00 42.31 75 ARG A C 1
ATOM 578 O O . ARG A 1 75 ? -3.993 3.180 -44.843 1.00 42.31 75 ARG A O 1
ATOM 585 N N . GLN A 1 76 ? -2.407 2.311 -43.510 1.00 42.88 76 GLN A N 1
ATOM 586 C CA . GLN A 1 76 ? -2.210 0.995 -44.146 1.00 42.88 76 GLN A CA 1
ATOM 587 C C . GLN A 1 76 ? -3.400 0.002 -44.126 1.00 42.88 76 GLN A C 1
ATOM 589 O O . GLN A 1 76 ? -3.205 -1.196 -44.314 1.00 42.88 76 GLN A O 1
ATOM 594 N N . HIS A 1 77 ? -4.649 0.446 -43.986 1.00 44.50 77 HIS A N 1
ATOM 595 C CA . HIS A 1 77 ? -5.808 -0.461 -43.990 1.00 44.50 77 HIS A CA 1
ATOM 596 C C . HIS A 1 77 ? -6.793 -0.144 -45.118 1.00 44.50 77 HIS A C 1
ATOM 598 O O . HIS A 1 77 ? -7.913 0.283 -44.871 1.00 44.50 77 HIS A O 1
ATOM 604 N N . VAL A 1 78 ? -6.391 -0.361 -46.378 1.00 43.16 78 VAL A N 1
ATOM 605 C CA . VAL A 1 78 ? -7.292 -0.183 -47.541 1.00 43.16 78 VAL A CA 1
ATOM 606 C C . VAL A 1 78 ? -7.095 -1.270 -48.613 1.00 43.16 78 VAL A C 1
ATOM 608 O O . VAL A 1 78 ? -7.236 -1.027 -49.804 1.00 43.16 78 VAL A O 1
ATOM 611 N N . ALA A 1 79 ? -6.775 -2.510 -48.229 1.00 40.16 79 ALA A N 1
ATOM 612 C CA . ALA A 1 79 ? -6.682 -3.603 -49.210 1.00 40.16 79 ALA A CA 1
ATOM 613 C C . ALA A 1 79 ? -8.068 -4.138 -49.645 1.00 40.16 79 ALA A C 1
ATOM 615 O O . ALA A 1 79 ? -8.240 -4.559 -50.787 1.00 40.16 79 ALA A O 1
ATOM 616 N N . GLY A 1 80 ? -9.088 -4.058 -48.777 1.00 40.06 80 GLY A N 1
ATOM 617 C CA . GLY A 1 80 ? -10.435 -4.585 -49.054 1.00 40.06 80 GLY A CA 1
ATOM 618 C C . GLY A 1 80 ? -11.300 -3.734 -49.998 1.00 40.06 80 GLY A C 1
ATOM 619 O O . GLY A 1 80 ? -12.203 -4.260 -50.641 1.00 40.06 80 GLY A O 1
ATOM 620 N N . ILE A 1 81 ? -11.012 -2.434 -50.134 1.00 40.84 81 ILE A N 1
ATOM 621 C CA . ILE A 1 81 ? -11.827 -1.486 -50.926 1.00 40.84 81 ILE A CA 1
ATOM 622 C C . ILE A 1 81 ? -11.314 -1.363 -52.378 1.00 40.84 81 ILE A C 1
ATOM 624 O O . ILE A 1 81 ? -12.061 -1.012 -53.293 1.00 40.84 81 ILE A O 1
ATOM 628 N N . CYS A 1 82 ? -10.061 -1.749 -52.641 1.00 40.53 82 CYS A N 1
ATOM 629 C CA . CYS A 1 82 ? -9.490 -1.760 -53.992 1.00 40.53 82 CYS A CA 1
ATOM 630 C C . CYS A 1 82 ? -10.192 -2.755 -54.936 1.00 40.53 82 CYS A C 1
ATOM 632 O O . CYS A 1 82 ? -10.294 -2.498 -56.136 1.00 40.53 82 CYS A O 1
ATOM 634 N N . CYS A 1 83 ? -10.731 -3.861 -54.407 1.00 39.16 83 CYS A N 1
ATOM 635 C CA . CYS A 1 83 ? -11.441 -4.856 -55.215 1.00 39.16 83 CYS A CA 1
ATOM 636 C C . CYS A 1 83 ? -12.828 -4.370 -55.669 1.00 39.16 83 CYS A C 1
ATOM 638 O O . CYS A 1 83 ? -13.246 -4.671 -56.785 1.00 39.16 83 CYS A O 1
ATOM 640 N N . SER A 1 84 ? -13.526 -3.563 -54.865 1.00 41.56 84 SER A N 1
ATOM 641 C CA . SER A 1 84 ? -14.852 -3.034 -55.211 1.00 41.56 84 SER A CA 1
ATOM 642 C C . SER A 1 84 ? -14.782 -1.865 -56.203 1.00 41.56 84 SER A C 1
ATOM 644 O O . SER A 1 84 ? -15.618 -1.785 -57.102 1.00 41.56 84 SER A O 1
ATOM 646 N N . GLY A 1 85 ? -13.748 -1.018 -56.142 1.00 43.88 85 GLY A N 1
ATOM 647 C CA . GLY A 1 85 ? -13.563 0.096 -57.088 1.00 43.88 85 GLY A CA 1
ATOM 648 C C . GLY A 1 85 ? -13.300 -0.337 -58.540 1.00 43.88 85 GLY A C 1
ATOM 649 O O . GLY A 1 85 ? -13.823 0.272 -59.479 1.00 43.88 85 GLY A O 1
ATOM 650 N N . ILE A 1 86 ? -12.550 -1.428 -58.740 1.00 48.16 86 ILE A N 1
ATOM 651 C CA . ILE A 1 86 ? -12.267 -1.986 -60.076 1.00 48.16 86 ILE A CA 1
ATOM 652 C C . ILE A 1 86 ? -13.527 -2.636 -60.671 1.00 48.16 86 ILE A C 1
ATOM 654 O O . ILE A 1 86 ? -13.805 -2.470 -61.861 1.00 48.16 86 ILE A O 1
ATOM 658 N N . VAL A 1 87 ? -14.335 -3.305 -59.841 1.00 44.19 87 VAL A N 1
ATOM 659 C CA . VAL A 1 87 ? -15.609 -3.918 -60.255 1.00 44.19 87 VAL A CA 1
ATOM 660 C C . VAL A 1 87 ? -16.642 -2.850 -60.633 1.00 44.19 87 VAL A C 1
ATOM 662 O O . VAL A 1 87 ? -17.297 -2.977 -61.666 1.00 44.19 87 VAL A O 1
ATOM 665 N N . VAL A 1 88 ? -16.735 -1.746 -59.884 1.00 45.97 88 VAL A N 1
ATOM 666 C CA . VAL A 1 88 ? -17.651 -0.633 -60.202 1.00 45.97 88 VAL A CA 1
ATOM 667 C C . VAL A 1 88 ? -17.241 0.093 -61.492 1.00 45.97 88 VAL A C 1
ATOM 669 O O . VAL A 1 88 ? -18.104 0.405 -62.313 1.00 45.97 88 VAL A O 1
ATOM 672 N N . CYS A 1 89 ? -15.939 0.278 -61.748 1.00 45.38 89 CYS A N 1
ATOM 673 C CA . CYS A 1 89 ? -15.454 0.818 -63.027 1.00 45.38 89 CYS A CA 1
ATOM 674 C C . CYS A 1 89 ? -15.772 -0.106 -64.215 1.00 45.38 89 CYS A C 1
ATOM 676 O O . CYS A 1 89 ? -16.160 0.372 -65.283 1.00 45.38 89 CYS A O 1
ATOM 678 N N . ALA A 1 90 ? -15.653 -1.425 -64.036 1.00 48.84 90 ALA A N 1
ATOM 679 C CA . ALA A 1 90 ? -15.991 -2.399 -65.072 1.00 48.84 90 ALA A CA 1
ATOM 680 C C . ALA A 1 90 ? -17.501 -2.407 -65.387 1.00 48.84 90 ALA A C 1
ATOM 682 O O . ALA A 1 90 ? -17.882 -2.413 -66.559 1.00 48.84 90 ALA A O 1
ATOM 683 N N . VAL A 1 91 ? -18.360 -2.320 -64.364 1.00 46.06 91 VAL A N 1
ATOM 684 C CA . VAL A 1 91 ? -19.827 -2.256 -64.513 1.00 46.06 91 VAL A CA 1
ATOM 685 C C . VAL A 1 91 ? -20.283 -0.932 -65.144 1.00 46.06 91 VAL A C 1
ATOM 687 O O . VAL A 1 91 ? -21.164 -0.934 -66.007 1.00 46.06 91 VAL A O 1
ATOM 690 N N . ALA A 1 92 ? -19.651 0.195 -64.804 1.00 44.25 92 ALA A N 1
ATOM 691 C CA . ALA A 1 92 ? -19.952 1.496 -65.408 1.00 44.25 92 ALA A CA 1
ATOM 692 C C . ALA A 1 92 ? -19.563 1.560 -66.900 1.00 44.25 92 ALA A C 1
ATOM 694 O O . ALA A 1 92 ? -20.311 2.097 -67.719 1.00 44.25 92 ALA A O 1
ATOM 695 N N . LEU A 1 93 ? -18.434 0.951 -67.284 1.00 45.84 93 LEU A N 1
ATOM 696 C CA . LEU A 1 93 ? -17.993 0.874 -68.684 1.00 45.84 93 LEU A CA 1
ATOM 697 C C . LEU A 1 93 ? -18.859 -0.074 -69.531 1.00 45.84 93 LEU A C 1
ATOM 699 O O . LEU A 1 93 ? -19.076 0.191 -70.717 1.00 45.84 93 LEU A O 1
ATOM 703 N N . PHE A 1 94 ? -19.398 -1.139 -68.928 1.00 43.75 94 PHE A N 1
ATOM 704 C CA . PHE A 1 94 ? -20.323 -2.063 -69.592 1.00 43.75 94 PHE A CA 1
ATOM 705 C C . PHE A 1 94 ? -21.704 -1.424 -69.817 1.00 43.75 94 PHE A C 1
ATOM 707 O O . PHE A 1 94 ? -22.268 -1.525 -70.908 1.00 43.75 94 PHE A O 1
ATOM 714 N N . SER A 1 95 ? -22.199 -0.675 -68.825 1.00 40.44 95 SER A N 1
ATOM 715 C CA . SER A 1 95 ? -23.461 0.084 -68.887 1.00 40.44 95 SER A CA 1
ATOM 716 C C . SER A 1 95 ? -23.440 1.221 -69.924 1.00 40.44 95 SER A C 1
ATOM 718 O O . SER A 1 95 ? -24.482 1.590 -70.457 1.00 40.44 95 SER A O 1
ATOM 720 N N . ALA A 1 96 ? -22.257 1.745 -70.268 1.00 41.50 96 ALA A N 1
ATOM 721 C CA . ALA A 1 96 ? -22.066 2.793 -71.279 1.00 41.50 96 ALA A CA 1
ATOM 722 C C . ALA A 1 96 ? -21.978 2.272 -72.736 1.00 41.50 96 ALA A C 1
ATOM 724 O O . ALA A 1 96 ? -21.707 3.046 -73.659 1.00 41.50 96 ALA A O 1
ATOM 725 N N . GLY A 1 97 ? -22.186 0.969 -72.974 1.00 38.28 97 GLY A N 1
ATOM 726 C CA . GLY A 1 97 ? -22.300 0.388 -74.320 1.00 38.28 97 GLY A CA 1
ATOM 727 C C . GLY A 1 97 ? -20.983 0.216 -75.093 1.00 38.28 97 GLY A C 1
ATOM 728 O O . GLY A 1 97 ? -21.002 0.040 -76.314 1.00 38.28 97 GLY A O 1
ATOM 729 N N . ILE A 1 98 ? -19.826 0.245 -74.424 1.00 48.06 98 ILE A N 1
ATOM 730 C CA . ILE A 1 98 ? -18.510 0.101 -75.069 1.00 48.06 98 ILE A CA 1
ATOM 731 C C . ILE A 1 98 ? -18.142 -1.390 -75.167 1.00 48.06 98 ILE A C 1
ATOM 733 O O . ILE A 1 98 ? -17.489 -1.947 -74.293 1.00 48.06 98 ILE A O 1
ATOM 737 N N . LYS A 1 99 ? -18.560 -2.057 -76.250 1.00 43.06 99 LYS A N 1
ATOM 738 C CA . LYS A 1 99 ? -18.412 -3.521 -76.413 1.00 43.06 99 LYS A CA 1
ATOM 739 C C . LYS A 1 99 ? -17.062 -4.024 -76.961 1.00 43.06 99 LYS A C 1
ATOM 741 O O . LYS A 1 99 ? -16.890 -5.229 -77.060 1.00 43.06 99 LYS A O 1
ATOM 746 N N . ASN A 1 100 ? -16.097 -3.161 -77.297 1.00 44.97 100 ASN A N 1
ATOM 747 C CA . ASN A 1 100 ? -14.849 -3.582 -77.965 1.00 44.97 100 ASN A CA 1
ATOM 748 C C . ASN A 1 100 ? -13.583 -2.935 -77.374 1.00 44.97 100 ASN A C 1
ATOM 750 O O . ASN A 1 100 ? -12.922 -2.129 -78.027 1.00 44.97 100 ASN A O 1
ATOM 754 N N . ILE A 1 101 ? -13.210 -3.315 -76.151 1.00 47.41 101 ILE A N 1
ATOM 755 C CA . ILE A 1 101 ? -11.856 -3.079 -75.624 1.00 47.41 101 ILE A CA 1
ATOM 756 C C . ILE A 1 101 ? -11.125 -4.427 -75.602 1.00 47.41 101 ILE A C 1
ATOM 758 O O . ILE A 1 101 ? -11.591 -5.386 -74.992 1.00 47.41 101 ILE A O 1
ATOM 762 N N . LYS A 1 102 ? -9.979 -4.531 -76.289 1.00 42.91 102 LYS A N 1
ATOM 763 C CA . LYS A 1 102 ? -9.101 -5.710 -76.206 1.00 42.91 102 LYS A CA 1
ATOM 764 C C . LYS A 1 102 ? -8.373 -5.691 -74.854 1.00 42.91 102 LYS A C 1
ATOM 766 O O . LYS A 1 102 ? -7.313 -5.092 -74.722 1.00 42.91 102 LYS A O 1
ATOM 771 N N . TRP A 1 103 ? -8.934 -6.379 -73.862 1.00 46.09 103 TRP A N 1
ATOM 772 C CA . TRP A 1 103 ? -8.453 -6.430 -72.470 1.00 46.09 103 TRP A CA 1
ATOM 773 C C . TRP A 1 103 ? -7.123 -7.180 -72.235 1.00 46.09 103 TRP A C 1
ATOM 775 O O . TRP A 1 103 ? -6.624 -7.202 -71.112 1.00 46.09 103 TRP A O 1
ATOM 785 N N . LYS A 1 104 ? -6.507 -7.768 -73.271 1.00 38.56 104 LYS A N 1
ATOM 786 C CA . LYS A 1 104 ? -5.324 -8.640 -73.123 1.00 38.56 104 LYS A CA 1
ATOM 787 C C . LYS A 1 104 ? -4.064 -7.937 -72.584 1.00 38.56 104 LYS A C 1
ATOM 789 O O . LYS A 1 104 ? -3.236 -8.606 -71.985 1.00 38.56 104 LYS A O 1
ATOM 794 N N . GLY A 1 105 ? -3.919 -6.619 -72.748 1.00 39.88 105 GLY A N 1
ATOM 795 C CA . GLY A 1 105 ? -2.737 -5.883 -72.264 1.00 39.88 105 GLY A CA 1
ATOM 796 C C . GLY A 1 105 ? -2.804 -5.447 -70.794 1.00 39.88 105 GLY A C 1
ATOM 797 O O . GLY A 1 105 ? -1.787 -5.446 -70.108 1.00 39.88 105 GLY A O 1
ATOM 798 N N . LEU A 1 106 ? -3.997 -5.113 -70.286 1.00 39.72 106 LEU A N 1
ATOM 799 C CA . LEU A 1 106 ? -4.163 -4.571 -68.929 1.00 39.72 106 LEU A CA 1
ATOM 800 C C . LEU A 1 106 ? -4.185 -5.673 -67.854 1.00 39.72 106 LEU A C 1
ATOM 802 O O . LEU A 1 106 ? -3.672 -5.479 -66.755 1.00 39.72 106 LEU A O 1
ATOM 806 N N . LEU A 1 107 ? -4.731 -6.848 -68.190 1.00 38.12 107 LEU A N 1
ATOM 807 C CA . LEU A 1 107 ? -4.768 -8.011 -67.296 1.00 38.12 107 LEU A CA 1
ATOM 808 C C . LEU A 1 107 ? -3.370 -8.590 -67.038 1.00 38.12 107 LEU A C 1
ATOM 810 O O . LEU A 1 107 ? -3.084 -8.968 -65.908 1.00 38.12 107 LEU A O 1
ATOM 814 N N . CYS A 1 108 ? -2.470 -8.591 -68.027 1.00 35.75 108 CYS A N 1
ATOM 815 C CA . CYS A 1 108 ? -1.102 -9.080 -67.833 1.00 35.75 108 CYS A CA 1
ATOM 816 C C . CYS A 1 108 ? -0.267 -8.159 -66.928 1.00 35.75 108 CYS A C 1
ATOM 818 O O . CYS A 1 108 ? 0.473 -8.660 -66.087 1.00 35.75 108 CYS A O 1
ATOM 820 N N . GLY A 1 109 ? -0.422 -6.833 -67.026 1.00 35.44 109 GLY A N 1
ATOM 821 C CA . GLY A 1 109 ? 0.258 -5.891 -66.125 1.00 35.44 109 GLY A CA 1
ATOM 822 C C . GLY A 1 109 ? -0.271 -5.946 -64.686 1.00 35.44 109 GLY A C 1
ATOM 823 O O . GLY A 1 109 ? 0.512 -5.950 -63.739 1.00 35.44 109 GLY A O 1
ATOM 824 N N . GLY A 1 110 ? -1.595 -6.068 -64.523 1.00 37.53 110 GLY A N 1
ATOM 825 C CA . GLY A 1 110 ? -2.246 -6.186 -63.215 1.00 37.53 110 GLY A CA 1
ATOM 826 C C . GLY A 1 110 ? -1.956 -7.509 -62.499 1.00 37.53 110 GLY A C 1
ATOM 827 O O . GLY A 1 110 ? -1.652 -7.494 -61.309 1.00 37.53 110 GLY A O 1
ATOM 828 N N . LEU A 1 111 ? -1.969 -8.645 -63.213 1.00 37.28 111 LEU A N 1
ATOM 829 C CA . LEU A 1 111 ? -1.603 -9.943 -62.628 1.00 37.28 111 LEU A CA 1
ATOM 830 C C . LEU A 1 111 ? -0.119 -10.023 -62.258 1.00 37.28 111 LEU A C 1
ATOM 832 O O . LEU A 1 111 ? 0.211 -10.645 -61.255 1.00 37.28 111 LEU A O 1
ATOM 836 N N . SER A 1 112 ? 0.765 -9.377 -63.020 1.00 36.75 112 SER A N 1
ATOM 837 C CA . SER A 1 112 ? 2.200 -9.348 -62.705 1.00 36.75 112 SER A CA 1
ATOM 838 C C . SER A 1 112 ? 2.478 -8.565 -61.419 1.00 36.75 112 SER A C 1
ATOM 840 O O . SER A 1 112 ? 3.284 -8.991 -60.597 1.00 36.75 112 SER A O 1
ATOM 842 N N . LEU A 1 113 ? 1.760 -7.458 -61.195 1.00 36.84 113 LEU A N 1
ATOM 843 C CA . LEU A 1 113 ? 1.871 -6.669 -59.965 1.00 36.84 113 LEU A CA 1
ATOM 844 C C . LEU A 1 113 ? 1.282 -7.411 -58.749 1.00 36.84 113 LEU A C 1
ATOM 846 O O . LEU A 1 113 ? 1.843 -7.337 -57.656 1.00 36.84 113 LEU A O 1
ATOM 850 N N . LEU A 1 114 ? 0.197 -8.169 -58.950 1.00 38.50 114 LEU A N 1
ATOM 851 C CA . LEU A 1 114 ? -0.421 -9.044 -57.943 1.00 38.50 114 LEU A CA 1
ATOM 852 C C . LEU A 1 114 ? 0.462 -10.248 -57.581 1.00 38.50 114 LEU A C 1
ATOM 854 O O . LEU A 1 114 ? 0.557 -10.592 -56.408 1.00 38.50 114 LEU A O 1
ATOM 858 N N . LEU A 1 115 ? 1.156 -10.859 -58.548 1.00 38.75 115 LEU A N 1
ATOM 859 C CA . LEU A 1 115 ? 2.081 -11.962 -58.268 1.00 38.75 115 LEU A CA 1
ATOM 860 C C . LEU A 1 115 ? 3.330 -11.482 -57.524 1.00 38.75 115 LEU A C 1
ATOM 862 O O . LEU A 1 115 ? 3.750 -12.125 -56.570 1.00 38.75 115 LEU A O 1
ATOM 866 N N . VAL A 1 116 ? 3.905 -10.340 -57.913 1.00 38.50 116 VAL A N 1
ATOM 867 C CA . VAL A 1 116 ? 5.102 -9.795 -57.250 1.00 38.50 116 VAL A CA 1
ATOM 868 C C . VAL A 1 116 ? 4.782 -9.330 -55.825 1.00 38.50 116 VAL A C 1
ATOM 870 O O . VAL A 1 116 ? 5.562 -9.582 -54.911 1.00 38.50 116 VAL A O 1
ATOM 873 N N . THR A 1 117 ? 3.608 -8.735 -55.591 1.00 41.09 117 THR A N 1
ATOM 874 C CA . THR A 1 117 ? 3.166 -8.386 -54.227 1.00 41.09 117 THR A CA 1
ATOM 875 C C . THR A 1 117 ? 2.803 -9.617 -53.396 1.00 41.09 117 THR A C 1
ATOM 877 O O . THR A 1 117 ? 3.147 -9.663 -52.217 1.00 41.09 117 THR A O 1
ATOM 880 N N . SER A 1 118 ? 2.195 -10.648 -53.991 1.00 37.62 118 SER A N 1
ATOM 881 C CA . SER A 1 118 ? 1.846 -11.887 -53.285 1.00 37.62 118 SER A CA 1
ATOM 882 C C . SER A 1 118 ? 3.074 -12.739 -52.930 1.00 37.62 118 SER A C 1
ATOM 884 O O . SER A 1 118 ? 3.124 -13.257 -51.818 1.00 37.62 118 SER A O 1
ATOM 886 N N . VAL A 1 119 ? 4.093 -12.803 -53.799 1.00 38.78 119 VAL A N 1
ATOM 887 C CA . VAL A 1 119 ? 5.363 -13.514 -53.539 1.00 38.78 119 VAL A CA 1
ATOM 888 C C . VAL A 1 119 ? 6.237 -12.763 -52.524 1.00 38.78 119 VAL A C 1
ATOM 890 O O . VAL A 1 119 ? 6.830 -13.382 -51.641 1.00 38.78 119 VAL A O 1
ATOM 893 N N . CYS A 1 120 ? 6.265 -11.425 -52.568 1.00 36.81 120 CYS A N 1
ATOM 894 C CA . CYS A 1 120 ? 6.922 -10.631 -51.525 1.00 36.81 120 CYS A CA 1
ATOM 895 C C . CYS A 1 120 ? 6.217 -10.775 -50.166 1.00 36.81 120 CYS A C 1
ATOM 897 O O . CYS A 1 120 ? 6.898 -10.917 -49.153 1.00 36.81 120 CYS A O 1
ATOM 899 N N . LEU A 1 121 ? 4.878 -10.821 -50.116 1.00 36.94 121 LEU A N 1
ATOM 900 C CA . LEU A 1 121 ? 4.153 -11.092 -48.869 1.00 36.94 121 LEU A CA 1
ATOM 901 C C . LEU A 1 121 ? 4.370 -12.530 -48.368 1.00 36.94 121 LEU A C 1
ATOM 903 O O . LEU A 1 121 ? 4.574 -12.719 -47.172 1.00 36.94 121 LEU A O 1
ATOM 907 N N . SER A 1 122 ? 4.381 -13.540 -49.244 1.00 35.50 122 SER A N 1
ATOM 908 C CA . SER A 1 122 ? 4.538 -14.944 -48.834 1.00 35.50 122 SER A CA 1
ATOM 909 C C . SER A 1 122 ? 5.941 -15.288 -48.335 1.00 35.50 122 SER A C 1
ATOM 911 O O . SER A 1 122 ? 6.085 -16.241 -47.581 1.00 35.50 122 SER A O 1
ATOM 913 N N . CYS A 1 123 ? 6.969 -14.526 -48.720 1.00 36.06 123 CYS A N 1
ATOM 914 C CA . CYS A 1 123 ? 8.337 -14.713 -48.226 1.00 36.06 123 CYS A CA 1
ATOM 915 C C . CYS A 1 123 ? 8.658 -13.834 -47.002 1.00 36.06 123 CYS A C 1
ATOM 917 O O . CYS A 1 123 ? 9.517 -14.194 -46.197 1.00 36.06 123 CYS A O 1
ATOM 919 N N . TYR A 1 124 ? 7.963 -12.701 -46.831 1.00 35.50 124 TYR A N 1
ATOM 920 C CA . TYR A 1 124 ? 8.211 -11.750 -45.739 1.00 35.50 124 TYR A CA 1
ATOM 921 C C . TYR A 1 124 ? 7.330 -12.005 -44.502 1.00 35.50 124 TYR A C 1
ATOM 923 O O . TYR A 1 124 ? 7.803 -11.856 -43.375 1.00 35.50 124 TYR A O 1
ATOM 931 N N . LEU A 1 125 ? 6.076 -12.458 -44.676 1.00 36.31 125 LEU A N 1
ATOM 932 C CA . LEU A 1 125 ? 5.186 -12.771 -43.548 1.00 36.31 125 LEU A CA 1
ATOM 933 C C . LEU A 1 125 ? 5.651 -13.966 -42.699 1.00 36.31 125 LEU A C 1
ATOM 935 O O . LEU A 1 125 ? 5.609 -13.833 -41.480 1.00 36.31 125 LEU A O 1
ATOM 939 N N . PRO A 1 126 ? 6.118 -15.108 -43.245 1.00 34.66 126 PRO A N 1
ATOM 940 C CA . PRO A 1 126 ? 6.482 -16.249 -42.406 1.00 34.66 126 PRO A CA 1
ATOM 941 C C . PRO A 1 126 ? 7.699 -15.967 -41.528 1.00 34.66 126 PRO A C 1
ATOM 943 O O . PRO A 1 126 ? 7.712 -16.383 -40.378 1.00 34.66 126 PRO A O 1
ATOM 946 N N . ASN A 1 127 ? 8.685 -15.211 -42.026 1.00 33.81 127 ASN A N 1
ATOM 947 C CA . ASN A 1 127 ? 9.885 -14.873 -41.257 1.00 33.81 127 ASN A CA 1
ATOM 948 C C . ASN A 1 127 ? 9.606 -13.831 -40.166 1.00 33.81 127 ASN A C 1
ATOM 950 O O . ASN A 1 127 ? 10.131 -13.971 -39.063 1.00 33.81 127 ASN A O 1
ATOM 954 N N . LYS A 1 128 ? 8.726 -12.850 -40.424 1.00 34.97 128 LYS A N 1
ATOM 955 C CA . LYS A 1 128 ? 8.321 -11.853 -39.421 1.00 34.97 128 LYS A CA 1
ATOM 956 C C . LYS A 1 128 ? 7.358 -12.435 -38.376 1.00 34.97 128 LYS A C 1
ATOM 958 O O . LYS A 1 128 ? 7.530 -12.204 -37.185 1.00 34.97 128 LYS A O 1
ATOM 963 N N . ILE A 1 129 ? 6.418 -13.288 -38.796 1.00 34.44 129 ILE A N 1
ATOM 964 C CA . ILE A 1 129 ? 5.513 -14.016 -37.891 1.00 34.44 129 ILE A CA 1
ATOM 965 C C . ILE A 1 129 ? 6.273 -15.082 -37.091 1.00 34.44 129 ILE A C 1
ATOM 967 O O . ILE A 1 129 ? 5.939 -15.310 -35.934 1.00 34.44 129 ILE A O 1
ATOM 971 N N . ALA A 1 130 ? 7.307 -15.724 -37.646 1.00 29.92 130 ALA A N 1
ATOM 972 C CA . ALA A 1 130 ? 8.146 -16.667 -36.904 1.00 29.92 130 ALA A CA 1
ATOM 973 C C . ALA A 1 130 ? 9.069 -15.968 -35.892 1.00 29.92 130 ALA A C 1
ATOM 975 O O . ALA A 1 130 ? 9.275 -16.514 -34.806 1.00 29.92 130 ALA A O 1
ATOM 976 N N . SER A 1 131 ? 9.584 -14.767 -36.195 1.00 33.06 131 SER A N 1
ATOM 977 C CA . SER A 1 131 ? 10.327 -13.955 -35.219 1.00 33.06 131 SER A CA 1
ATOM 978 C C . SER A 1 131 ? 9.415 -13.379 -34.130 1.00 33.06 131 SER A C 1
ATOM 980 O O . SER A 1 131 ? 9.786 -13.394 -32.961 1.00 33.06 131 SER A O 1
ATOM 982 N N . GLU A 1 132 ? 8.193 -12.959 -34.478 1.00 35.94 132 GLU A N 1
ATOM 983 C CA . GLU A 1 132 ? 7.186 -12.484 -33.516 1.00 35.94 132 GLU A CA 1
ATOM 984 C C . GLU A 1 132 ? 6.588 -13.630 -32.677 1.00 35.94 132 GLU A C 1
ATOM 986 O O . GLU A 1 132 ? 6.314 -13.440 -31.495 1.00 35.94 132 GLU A O 1
ATOM 991 N N . LYS A 1 133 ? 6.438 -14.845 -33.228 1.00 30.86 133 LYS A N 1
ATOM 992 C CA . LYS A 1 133 ? 6.008 -16.031 -32.462 1.00 30.86 133 LYS A CA 1
ATOM 993 C C . LYS A 1 133 ? 7.092 -16.565 -31.530 1.00 30.86 133 LYS A C 1
ATOM 995 O O . LYS A 1 133 ? 6.743 -16.989 -30.435 1.00 30.86 133 LYS A O 1
ATOM 1000 N N . ARG A 1 134 ? 8.380 -16.519 -31.903 1.00 30.64 134 ARG A N 1
ATOM 1001 C CA . ARG A 1 134 ? 9.476 -16.918 -30.993 1.00 30.64 134 ARG A CA 1
ATOM 1002 C C . ARG A 1 134 ? 9.616 -15.989 -29.787 1.00 30.64 134 ARG A C 1
ATOM 1004 O O . ARG A 1 134 ? 9.974 -16.466 -28.720 1.00 30.64 134 ARG A O 1
ATOM 1011 N N . LEU A 1 135 ? 9.284 -14.704 -29.928 1.00 36.53 135 LEU A N 1
ATOM 1012 C CA . LEU A 1 135 ? 9.260 -13.755 -28.806 1.00 36.53 135 LEU A CA 1
ATOM 1013 C C . LEU A 1 135 ? 8.038 -13.930 -27.884 1.00 36.53 135 LEU A C 1
ATOM 1015 O O . LEU A 1 135 ? 8.100 -13.537 -26.725 1.00 36.53 135 LEU A O 1
ATOM 1019 N N . ARG A 1 136 ? 6.952 -14.556 -28.363 1.00 33.84 136 ARG A N 1
ATOM 1020 C CA . ARG A 1 136 ? 5.706 -14.794 -27.603 1.00 33.84 136 ARG A CA 1
ATOM 1021 C C . ARG A 1 136 ? 5.618 -16.164 -26.910 1.00 33.84 136 ARG A C 1
ATOM 1023 O O . ARG A 1 136 ? 4.586 -16.460 -26.323 1.00 33.84 136 ARG A O 1
ATOM 1030 N N . GLN A 1 137 ? 6.638 -17.020 -27.012 1.00 26.73 137 GLN A N 1
ATOM 1031 C CA . GLN A 1 137 ? 6.587 -18.420 -26.542 1.00 26.73 137 GLN A CA 1
ATOM 1032 C C . GLN A 1 137 ? 7.504 -18.728 -25.344 1.00 26.73 137 GLN A C 1
ATOM 1034 O O . GLN A 1 137 ? 7.982 -19.849 -25.200 1.00 26.73 137 GLN A O 1
ATOM 1039 N N . THR A 1 138 ? 7.716 -17.760 -24.456 1.00 33.72 138 THR A N 1
ATOM 1040 C CA . THR A 1 138 ? 8.121 -18.038 -23.066 1.00 33.72 138 THR A CA 1
ATOM 1041 C C . THR A 1 138 ? 6.974 -17.657 -22.133 1.00 33.72 138 THR A C 1
ATOM 1043 O O . THR A 1 138 ? 6.193 -16.786 -22.521 1.00 33.72 138 THR A O 1
ATOM 1046 N N . PRO A 1 139 ? 6.820 -18.318 -20.969 1.00 31.30 139 PRO A N 1
ATOM 1047 C CA . PRO A 1 139 ? 5.660 -18.124 -20.107 1.00 31.30 139 PRO A CA 1
ATOM 1048 C C . PRO A 1 139 ? 5.476 -16.637 -19.808 1.00 31.30 139 PRO A C 1
ATOM 1050 O O . PRO A 1 139 ? 6.404 -15.970 -19.355 1.00 31.30 139 PRO A O 1
ATOM 1053 N N . ILE A 1 140 ? 4.291 -16.127 -20.138 1.00 41.06 140 ILE A N 1
ATOM 1054 C CA . ILE A 1 140 ? 3.786 -14.859 -19.616 1.00 41.06 140 ILE A CA 1
ATOM 1055 C C . ILE A 1 140 ? 3.781 -15.009 -18.090 1.00 41.06 140 ILE A C 1
ATOM 1057 O O . ILE A 1 140 ? 3.544 -16.120 -17.606 1.00 41.06 140 ILE A O 1
ATOM 1061 N N . ALA A 1 141 ? 4.099 -13.934 -17.364 1.00 36.97 141 ALA A N 1
ATOM 1062 C CA . ALA A 1 141 ? 3.974 -13.887 -15.911 1.00 36.97 141 ALA A CA 1
ATOM 1063 C C . ALA A 1 141 ? 2.682 -14.593 -15.468 1.00 36.97 141 ALA A C 1
ATOM 1065 O O . ALA A 1 141 ? 1.629 -14.428 -16.089 1.00 36.97 141 ALA A O 1
ATOM 1066 N N . ASP A 1 142 ? 2.789 -15.438 -14.448 1.00 32.09 142 ASP A N 1
ATOM 1067 C CA . ASP A 1 142 ? 1.646 -16.172 -13.921 1.00 32.09 142 ASP A CA 1
ATOM 1068 C C . ASP A 1 142 ? 0.648 -15.160 -13.351 1.00 32.09 142 ASP A C 1
ATOM 1070 O O . ASP A 1 142 ? 1.003 -14.377 -12.472 1.00 32.09 142 ASP A O 1
ATOM 1074 N N . HIS A 1 143 ? -0.562 -15.119 -13.904 1.00 40.38 143 HIS A N 1
ATOM 1075 C CA . HIS A 1 143 ? -1.601 -14.172 -13.509 1.00 40.38 143 HIS A CA 1
ATOM 1076 C C . HIS A 1 143 ? -2.522 -14.806 -12.465 1.00 40.38 143 HIS A C 1
ATOM 1078 O O . HIS A 1 143 ? -3.719 -14.988 -12.700 1.00 40.38 143 HIS A O 1
ATOM 1084 N N . SER A 1 144 ? -1.990 -15.149 -11.294 1.00 32.53 144 SER A N 1
ATOM 1085 C CA . SER A 1 144 ? -2.836 -15.366 -10.120 1.00 32.53 144 SER A CA 1
ATOM 1086 C C . SER A 1 144 ? -3.463 -14.022 -9.728 1.00 32.53 144 SER A C 1
ATOM 1088 O O . SER A 1 144 ? -2.768 -13.017 -9.645 1.00 32.53 144 SER A O 1
ATOM 1090 N N . ALA A 1 145 ? -4.786 -13.970 -9.548 1.00 42.97 145 ALA A N 1
ATOM 1091 C CA . ALA A 1 145 ? -5.545 -12.754 -9.197 1.00 42.97 145 ALA A CA 1
ATOM 1092 C C . ALA A 1 145 ? -5.589 -11.609 -10.239 1.00 42.97 145 ALA A C 1
ATOM 1094 O O . ALA A 1 145 ? -6.206 -10.581 -9.978 1.00 42.97 145 ALA A O 1
ATOM 1095 N N . GLY A 1 146 ? -4.989 -11.772 -11.423 1.00 65.75 146 GLY A N 1
ATOM 1096 C CA . GLY A 1 146 ? -4.956 -10.726 -12.457 1.00 65.75 146 GLY A CA 1
ATOM 1097 C C . GLY A 1 146 ? -3.786 -9.739 -12.350 1.00 65.75 146 GLY A C 1
ATOM 1098 O O . GLY A 1 146 ? -3.710 -8.826 -13.167 1.00 65.75 146 GLY A O 1
ATOM 1099 N N . PHE A 1 147 ? -2.848 -9.942 -11.419 1.00 82.81 147 PHE A N 1
ATOM 1100 C CA . PHE A 1 147 ? -1.585 -9.194 -11.350 1.00 82.81 147 PHE A CA 1
ATOM 1101 C C . PHE A 1 147 ? -0.445 -9.981 -12.011 1.00 82.81 147 PHE A C 1
ATOM 1103 O O . PHE A 1 147 ? -0.555 -11.187 -12.214 1.00 82.81 147 PHE A O 1
ATOM 1110 N N . ALA A 1 148 ? 0.627 -9.307 -12.428 1.00 88.75 148 ALA A N 1
ATOM 1111 C CA . ALA A 1 148 ? 1.780 -9.954 -13.047 1.00 88.75 148 ALA A CA 1
ATOM 1112 C C . ALA A 1 148 ? 2.862 -10.204 -11.995 1.00 88.75 148 ALA A C 1
ATOM 1114 O O . ALA A 1 148 ? 3.403 -9.261 -11.432 1.00 88.75 148 ALA A O 1
ATOM 1115 N N . HIS A 1 149 ? 3.226 -11.459 -11.761 1.00 89.19 149 HIS A N 1
ATOM 1116 C CA . HIS A 1 149 ? 4.303 -11.784 -10.828 1.00 89.19 149 HIS A CA 1
ATOM 1117 C C . HIS A 1 149 ? 5.644 -11.934 -11.550 1.00 89.19 149 HIS A C 1
ATOM 1119 O O . HIS A 1 149 ? 5.720 -12.505 -12.643 1.00 89.19 149 HIS A O 1
ATOM 1125 N N . ALA A 1 150 ? 6.715 -11.441 -10.928 1.00 94.25 150 ALA A N 1
ATOM 1126 C CA . ALA A 1 150 ? 8.067 -11.738 -11.381 1.00 94.25 150 ALA A CA 1
ATOM 1127 C C . ALA A 1 150 ? 8.371 -13.245 -11.291 1.00 94.25 150 ALA A C 1
ATOM 1129 O O . ALA A 1 150 ? 7.698 -14.006 -10.592 1.00 94.25 150 ALA A O 1
ATOM 1130 N N . GLN A 1 151 ? 9.418 -13.679 -11.990 1.00 93.25 151 GLN A N 1
ATOM 1131 C CA . GLN A 1 151 ? 9.976 -15.017 -11.823 1.00 93.25 151 GLN A CA 1
ATOM 1132 C C . GLN A 1 151 ? 10.359 -15.255 -10.356 1.00 93.25 151 GLN A C 1
ATOM 1134 O O . GLN A 1 151 ? 10.917 -14.373 -9.700 1.00 93.25 151 GLN A O 1
ATOM 1139 N N . GLN A 1 152 ? 10.086 -16.466 -9.860 1.00 92.50 152 GLN A N 1
ATOM 1140 C CA . GLN A 1 152 ? 10.442 -16.857 -8.498 1.00 92.50 152 GLN A CA 1
ATOM 1141 C C . GLN A 1 152 ? 11.963 -16.732 -8.301 1.00 92.50 152 GLN A C 1
ATOM 1143 O O . GLN A 1 152 ? 12.711 -17.395 -9.028 1.00 92.50 152 GLN A O 1
ATOM 1148 N N . PRO A 1 153 ? 12.432 -15.937 -7.323 1.00 95.31 153 PRO A N 1
ATOM 1149 C CA . PRO A 1 153 ? 13.855 -15.814 -7.048 1.00 95.31 153 PRO A CA 1
ATOM 1150 C C . PRO A 1 153 ? 14.455 -17.151 -6.594 1.00 95.31 153 PRO A C 1
ATOM 1152 O O . PRO A 1 153 ? 13.842 -17.870 -5.807 1.00 95.31 153 PRO A O 1
ATOM 1155 N N . LYS A 1 154 ? 15.673 -17.447 -7.054 1.00 96.19 154 LYS A N 1
ATOM 1156 C CA . LYS A 1 154 ? 16.598 -18.456 -6.496 1.00 96.19 154 LYS A CA 1
ATOM 1157 C C . LYS A 1 154 ? 17.935 -17.850 -6.091 1.00 96.19 154 LYS A C 1
ATOM 1159 O O . LYS A 1 154 ? 18.624 -18.371 -5.219 1.00 96.19 154 LYS A O 1
ATOM 1164 N N . THR A 1 155 ? 18.307 -16.742 -6.719 1.00 97.44 155 THR A N 1
ATOM 1165 C CA . THR A 1 155 ? 19.494 -15.970 -6.366 1.00 97.44 155 THR A CA 1
ATOM 1166 C C . THR A 1 155 ? 19.101 -14.509 -6.265 1.00 97.44 155 THR A C 1
ATOM 1168 O O . THR A 1 155 ? 18.440 -13.988 -7.160 1.00 97.44 155 THR A O 1
ATOM 1171 N N . ILE A 1 156 ? 19.497 -13.850 -5.182 1.00 97.12 156 ILE A N 1
ATOM 1172 C CA . ILE A 1 156 ? 19.341 -12.413 -4.987 1.00 97.12 156 ILE A CA 1
ATOM 1173 C C . ILE A 1 156 ? 20.723 -11.797 -4.837 1.00 97.12 156 ILE A C 1
ATOM 1175 O O . ILE A 1 156 ? 21.462 -12.144 -3.918 1.00 97.12 156 ILE A O 1
ATOM 1179 N N . TYR A 1 157 ? 21.027 -10.826 -5.692 1.00 97.00 157 TYR A N 1
ATOM 1180 C CA . TYR A 1 157 ? 22.116 -9.890 -5.439 1.00 97.00 157 TYR A CA 1
ATOM 1181 C C . TYR A 1 157 ? 21.576 -8.682 -4.676 1.00 97.00 157 TYR A C 1
ATOM 1183 O O . TYR A 1 157 ? 20.727 -7.941 -5.179 1.00 97.00 157 TYR A O 1
ATOM 1191 N N . PHE A 1 158 ? 22.029 -8.509 -3.440 1.00 94.12 158 PHE A N 1
ATOM 1192 C CA . PHE A 1 158 ? 21.631 -7.413 -2.571 1.00 94.12 158 PHE A CA 1
ATOM 1193 C C . PHE A 1 158 ? 22.607 -6.246 -2.709 1.00 94.12 158 PHE A C 1
ATOM 1195 O O . PHE A 1 158 ? 23.784 -6.365 -2.390 1.00 94.12 158 PHE A O 1
ATOM 1202 N N . TYR A 1 159 ? 22.101 -5.110 -3.171 1.00 90.31 159 TYR A N 1
ATOM 1203 C CA . TYR A 1 159 ? 22.825 -3.852 -3.242 1.00 90.31 159 TYR A CA 1
ATOM 1204 C C . TYR A 1 159 ? 22.488 -3.006 -2.000 1.00 90.31 159 TYR A C 1
ATOM 1206 O O . TYR A 1 159 ? 21.367 -2.493 -1.913 1.00 90.31 159 TYR A O 1
ATOM 1214 N N . PRO A 1 160 ? 23.413 -2.848 -1.032 1.00 83.75 160 PRO A N 1
ATOM 1215 C CA . PRO A 1 160 ? 23.135 -2.289 0.293 1.00 83.75 160 PRO A CA 1
ATOM 1216 C C . PRO A 1 160 ? 23.084 -0.751 0.323 1.00 83.75 160 PRO A C 1
ATOM 1218 O O . PRO A 1 160 ? 22.849 -0.161 1.381 1.00 83.75 160 PRO A O 1
ATOM 1221 N N . PHE A 1 161 ? 23.294 -0.075 -0.810 1.00 76.25 161 PHE A N 1
ATOM 1222 C CA . PHE A 1 161 ? 23.348 1.386 -0.880 1.00 76.25 161 PHE A CA 1
ATOM 1223 C C . PHE A 1 161 ? 22.029 1.986 -1.377 1.00 76.25 161 PHE A C 1
ATOM 1225 O O . PHE A 1 161 ? 21.461 1.586 -2.390 1.00 76.25 161 PHE A O 1
ATOM 1232 N N . SER A 1 162 ? 21.566 3.001 -0.658 1.00 65.31 162 SER A N 1
ATOM 1233 C CA . SER A 1 162 ? 20.317 3.731 -0.888 1.00 65.31 162 SER A CA 1
ATOM 1234 C C . SER A 1 162 ? 20.534 5.032 -1.634 1.00 65.31 162 SER A C 1
ATOM 1236 O O . SER A 1 162 ? 19.579 5.612 -2.152 1.00 65.31 162 SER A O 1
ATOM 1238 N N . GLU A 1 163 ? 21.773 5.516 -1.630 1.00 66.75 163 GLU A N 1
ATOM 1239 C CA . GLU A 1 163 ? 22.194 6.696 -2.355 1.00 66.75 163 GLU A CA 1
ATOM 1240 C C . GLU A 1 163 ? 23.035 6.241 -3.535 1.00 66.75 163 GLU A C 1
ATOM 1242 O O . GLU A 1 163 ? 24.117 5.681 -3.384 1.00 66.75 163 GLU A O 1
ATOM 1247 N N . TYR A 1 164 ? 22.490 6.470 -4.717 1.00 71.19 164 TYR A N 1
ATOM 1248 C CA . TYR A 1 164 ? 23.117 6.168 -5.987 1.00 71.19 164 TYR A CA 1
ATOM 1249 C C . TYR A 1 164 ? 22.878 7.344 -6.930 1.00 71.19 164 TYR A C 1
ATOM 1251 O O . TYR A 1 164 ? 21.971 8.158 -6.719 1.00 71.19 164 TYR A O 1
ATOM 1259 N N . SER A 1 165 ? 23.734 7.481 -7.942 1.00 76.44 165 SER A N 1
ATOM 1260 C CA . SER A 1 165 ? 23.585 8.558 -8.919 1.00 76.44 165 SER A CA 1
ATOM 1261 C C . SER A 1 165 ? 22.275 8.403 -9.704 1.00 76.44 165 SER A C 1
ATOM 1263 O O . SER A 1 165 ? 21.707 7.313 -9.779 1.00 76.44 165 SER A O 1
ATOM 1265 N N . THR A 1 166 ? 21.786 9.478 -10.332 1.00 75.88 166 THR A N 1
ATOM 1266 C CA . THR A 1 166 ? 20.615 9.397 -11.227 1.00 75.88 166 THR A CA 1
ATOM 1267 C C . THR A 1 166 ? 20.809 8.319 -12.299 1.00 75.88 166 THR A C 1
ATOM 1269 O O . THR A 1 166 ? 19.897 7.540 -12.569 1.00 75.88 166 THR A O 1
ATOM 1272 N N . THR A 1 167 ? 22.017 8.237 -12.860 1.00 79.50 167 THR A N 1
ATOM 1273 C CA . THR A 1 167 ? 22.433 7.221 -13.831 1.00 79.50 167 THR A CA 1
ATOM 1274 C C . THR A 1 167 ? 22.293 5.803 -13.278 1.00 79.50 167 THR A C 1
ATOM 1276 O O . THR A 1 167 ? 21.650 4.959 -13.904 1.00 79.50 167 THR A O 1
ATOM 1279 N N . ASP A 1 168 ? 22.857 5.545 -12.097 1.00 83.31 168 ASP A N 1
ATOM 1280 C CA . ASP A 1 168 ? 22.774 4.237 -11.440 1.00 83.31 168 ASP A CA 1
ATOM 1281 C C . ASP A 1 168 ? 21.317 3.869 -11.148 1.00 83.31 168 ASP A C 1
ATOM 1283 O O . ASP A 1 168 ? 20.896 2.737 -11.370 1.00 83.31 168 ASP A O 1
ATOM 1287 N N . GLY A 1 169 ? 20.506 4.846 -10.736 1.00 85.25 169 GLY A N 1
ATOM 1288 C CA . GLY A 1 169 ? 19.075 4.660 -10.523 1.00 85.25 169 GLY A CA 1
ATOM 1289 C C . GLY A 1 169 ? 18.347 4.191 -11.781 1.00 85.25 169 GLY A C 1
ATOM 1290 O O . GLY A 1 169 ? 17.556 3.251 -11.714 1.00 85.25 169 GLY A O 1
ATOM 1291 N N . ILE A 1 170 ? 18.644 4.779 -12.944 1.00 87.56 170 ILE A N 1
ATOM 1292 C CA . ILE A 1 170 ? 18.012 4.394 -14.216 1.00 87.56 170 ILE A CA 1
ATOM 1293 C C . ILE A 1 170 ? 18.275 2.917 -14.543 1.00 87.56 170 ILE A C 1
ATOM 1295 O O . ILE A 1 170 ? 17.336 2.171 -14.861 1.00 87.56 170 ILE A O 1
ATOM 1299 N N . ILE A 1 171 ? 19.531 2.469 -14.444 1.00 90.88 171 ILE A N 1
ATOM 1300 C CA . ILE A 1 171 ? 19.854 1.070 -14.733 1.00 90.88 171 ILE A CA 1
ATOM 1301 C C . ILE A 1 171 ? 19.314 0.141 -13.657 1.00 90.88 171 ILE A C 1
ATOM 1303 O O . ILE A 1 171 ? 18.659 -0.828 -14.012 1.00 90.88 171 ILE A O 1
ATOM 1307 N N . LEU A 1 172 ? 19.486 0.446 -12.369 1.00 91.69 172 LEU A N 1
ATOM 1308 C CA . LEU A 1 172 ? 19.049 -0.420 -11.271 1.00 91.69 172 LEU A CA 1
ATOM 1309 C C . LEU A 1 172 ? 17.547 -0.729 -11.345 1.00 91.69 172 LEU A C 1
ATOM 1311 O O . LEU A 1 172 ? 17.147 -1.886 -11.216 1.00 91.69 172 LEU A O 1
ATOM 1315 N N . LYS A 1 173 ? 16.705 0.274 -11.621 1.00 90.81 173 LYS A N 1
ATOM 1316 C CA . LYS A 1 173 ? 15.248 0.079 -11.719 1.00 90.81 173 LYS A CA 1
ATOM 1317 C C . LYS A 1 173 ? 14.855 -0.742 -12.947 1.00 90.81 173 LYS A C 1
ATOM 1319 O O . LYS A 1 173 ? 14.066 -1.679 -12.834 1.00 90.81 173 LYS A O 1
ATOM 1324 N N . SER A 1 174 ? 15.430 -0.441 -14.116 1.00 95.12 174 SER A N 1
ATOM 1325 C CA . SER A 1 174 ? 15.129 -1.214 -15.330 1.00 95.12 174 SER A CA 1
ATOM 1326 C C . SER A 1 174 ? 15.692 -2.632 -15.297 1.00 95.12 174 SER A C 1
ATOM 1328 O O . SER A 1 174 ? 15.053 -3.557 -15.793 1.00 95.12 174 SER A O 1
ATOM 1330 N N . LEU A 1 175 ? 16.856 -2.812 -14.675 1.00 95.81 175 LEU A N 1
ATOM 1331 C CA . LEU A 1 175 ? 17.505 -4.095 -14.458 1.00 95.81 175 LEU A CA 1
ATOM 1332 C C . LEU A 1 175 ? 16.664 -4.991 -13.556 1.00 95.81 175 LEU A C 1
ATOM 1334 O O . LEU A 1 175 ? 16.426 -6.142 -13.912 1.00 95.81 175 LEU A O 1
ATOM 1338 N N . GLN A 1 176 ? 16.159 -4.457 -12.442 1.00 94.94 176 GLN A N 1
ATOM 1339 C CA . GLN A 1 176 ? 15.271 -5.192 -11.544 1.00 94.94 176 GLN A CA 1
ATOM 1340 C C . GLN A 1 176 ? 14.010 -5.678 -12.269 1.00 94.94 176 GLN A C 1
ATOM 1342 O O . GLN A 1 176 ? 13.655 -6.849 -12.164 1.00 94.94 176 GLN A O 1
ATOM 1347 N N . GLY A 1 177 ? 13.375 -4.818 -13.071 1.00 96.31 177 GLY A N 1
ATOM 1348 C CA . GLY A 1 177 ? 12.213 -5.212 -13.869 1.00 96.31 177 GLY A CA 1
ATOM 1349 C C . GLY A 1 177 ? 12.534 -6.234 -14.965 1.00 96.31 177 GLY A C 1
ATOM 1350 O O . GLY A 1 177 ? 11.810 -7.212 -15.147 1.00 96.31 177 GLY A O 1
ATOM 1351 N N . TYR A 1 178 ? 13.647 -6.049 -15.680 1.00 97.56 178 TYR A N 1
ATOM 1352 C CA . TYR A 1 178 ? 14.099 -6.974 -16.722 1.00 97.56 178 TYR A CA 1
ATOM 1353 C C . TYR A 1 178 ? 14.409 -8.365 -16.158 1.00 97.56 178 TYR A C 1
ATOM 1355 O O . TYR A 1 178 ? 13.982 -9.371 -16.729 1.00 97.56 178 TYR A O 1
ATOM 1363 N N . LEU A 1 179 ? 15.125 -8.440 -15.037 1.00 97.69 179 LEU A N 1
ATOM 1364 C CA . LEU A 1 179 ? 15.416 -9.700 -14.358 1.00 97.69 179 LEU A CA 1
ATOM 1365 C C . LEU A 1 179 ? 14.133 -10.336 -13.823 1.00 97.69 179 LEU A C 1
ATOM 1367 O O . LEU A 1 179 ? 13.914 -11.523 -14.054 1.00 97.69 179 LEU A O 1
ATOM 1371 N N . GLY A 1 180 ? 13.232 -9.541 -13.237 1.00 95.94 180 GLY A N 1
ATOM 1372 C CA . GLY A 1 180 ? 11.887 -9.964 -12.833 1.00 95.94 180 GLY A CA 1
ATOM 1373 C C . GLY A 1 180 ? 11.115 -10.676 -13.946 1.00 95.94 180 GLY A C 1
ATOM 1374 O O . GLY A 1 180 ? 10.433 -11.664 -13.699 1.00 95.94 180 GLY A O 1
ATOM 1375 N N . LEU A 1 181 ? 11.273 -10.228 -15.192 1.00 94.19 181 LEU A N 1
ATOM 1376 C CA . LEU A 1 181 ? 10.651 -10.847 -16.365 1.00 94.19 181 LEU A CA 1
ATOM 1377 C C . LEU A 1 181 ? 11.355 -12.110 -16.874 1.00 94.19 181 LEU A C 1
ATOM 1379 O O . LEU A 1 181 ? 10.713 -12.944 -17.515 1.00 94.19 181 LEU A O 1
ATOM 1383 N N . THR A 1 182 ? 12.674 -12.211 -16.709 1.00 95.38 182 THR A N 1
ATOM 1384 C CA . THR A 1 182 ? 13.503 -13.081 -17.565 1.00 95.38 182 THR A CA 1
ATOM 1385 C C . THR A 1 182 ? 14.355 -14.105 -16.828 1.00 95.38 182 THR A C 1
ATOM 1387 O O . THR A 1 182 ? 14.859 -15.017 -17.484 1.00 95.38 182 THR A O 1
ATOM 1390 N N . SER A 1 183 ? 14.521 -13.991 -15.509 1.00 96.06 183 SER A N 1
ATOM 1391 C CA . SER A 1 183 ? 15.487 -14.792 -14.754 1.00 96.06 183 SER A CA 1
ATOM 1392 C C . SER A 1 183 ? 15.007 -15.109 -13.339 1.00 96.06 183 SER A C 1
ATOM 1394 O O . SER A 1 183 ? 14.304 -14.318 -12.731 1.00 96.06 183 SER A O 1
ATOM 1396 N N . ASP A 1 184 ? 15.431 -16.239 -12.776 1.00 95.50 184 ASP A N 1
ATOM 1397 C CA . ASP A 1 184 ? 15.311 -16.523 -11.337 1.00 95.50 184 ASP A CA 1
ATOM 1398 C C . ASP A 1 184 ? 16.443 -15.872 -10.511 1.00 95.50 184 ASP A C 1
ATOM 1400 O O . ASP A 1 184 ? 16.445 -15.926 -9.280 1.00 95.50 184 ASP A O 1
ATOM 1404 N N . THR A 1 185 ? 17.389 -15.205 -11.177 1.00 97.38 185 THR A N 1
ATOM 1405 C CA . THR A 1 185 ? 18.337 -14.271 -10.560 1.00 97.38 185 THR A CA 1
ATOM 1406 C C . THR A 1 185 ? 17.704 -12.889 -10.479 1.00 97.38 185 THR A C 1
ATOM 1408 O O . THR A 1 185 ? 17.414 -12.286 -11.510 1.00 97.38 185 THR A O 1
ATOM 1411 N N . GLN A 1 186 ? 17.515 -12.382 -9.267 1.00 96.25 186 GLN A N 1
ATOM 1412 C CA . GLN A 1 186 ? 16.920 -11.083 -8.974 1.00 96.25 186 GLN A CA 1
ATOM 1413 C C . GLN A 1 186 ? 17.922 -10.162 -8.279 1.00 96.25 186 GLN A C 1
ATOM 1415 O O . GLN A 1 186 ? 18.983 -10.590 -7.819 1.00 96.25 186 GLN A O 1
ATOM 1420 N N . ILE A 1 187 ? 17.568 -8.883 -8.184 1.00 94.50 187 ILE A N 1
ATOM 1421 C CA . ILE A 1 187 ? 18.325 -7.905 -7.400 1.00 94.50 187 ILE A CA 1
ATOM 1422 C C . ILE A 1 187 ? 17.420 -7.292 -6.342 1.00 94.50 187 ILE A C 1
ATOM 1424 O O . ILE A 1 187 ? 16.251 -7.013 -6.613 1.00 94.50 187 ILE A O 1
ATOM 1428 N N . PHE A 1 188 ? 17.964 -7.065 -5.153 1.00 91.44 188 PHE A N 1
ATOM 1429 C CA . PHE A 1 188 ? 17.331 -6.292 -4.090 1.00 91.44 188 PHE A CA 1
ATOM 1430 C C . PHE A 1 188 ? 18.147 -5.028 -3.869 1.00 91.44 188 PHE A C 1
ATOM 1432 O O . PHE A 1 188 ? 19.357 -5.084 -3.691 1.00 91.44 188 PHE A O 1
ATOM 1439 N N . ILE A 1 189 ? 17.477 -3.886 -3.871 1.00 87.06 189 ILE A N 1
ATOM 1440 C CA . ILE A 1 189 ? 18.086 -2.579 -3.674 1.00 87.06 189 ILE A CA 1
ATOM 1441 C C . ILE A 1 189 ? 17.659 -2.104 -2.298 1.00 87.06 189 ILE A C 1
ATOM 1443 O O . ILE A 1 189 ? 16.465 -1.964 -2.016 1.00 87.06 189 ILE A O 1
ATOM 1447 N N . ALA A 1 190 ? 18.625 -1.847 -1.434 1.00 80.12 190 ALA A N 1
ATOM 1448 C CA . ALA A 1 190 ? 18.350 -1.210 -0.169 1.00 80.12 190 ALA A CA 1
ATOM 1449 C C . ALA A 1 190 ? 17.790 0.197 -0.457 1.00 80.12 190 ALA A C 1
ATOM 1451 O O . ALA A 1 190 ? 18.382 0.973 -1.204 1.00 80.12 190 ALA A O 1
ATOM 1452 N N . TRP A 1 191 ? 16.635 0.551 0.114 1.00 70.12 191 TRP A N 1
ATOM 1453 C CA . TRP A 1 191 ? 16.119 1.922 0.030 1.00 70.12 191 TRP A CA 1
ATOM 1454 C C . TRP A 1 191 ? 16.131 2.597 1.403 1.00 70.12 191 TRP A C 1
ATOM 1456 O O . TRP A 1 191 ? 15.851 1.970 2.424 1.00 70.12 191 TRP A O 1
ATOM 1466 N N . MET A 1 192 ? 16.462 3.888 1.430 1.00 59.91 192 MET A N 1
ATOM 1467 C CA . MET A 1 192 ? 16.371 4.691 2.647 1.00 59.91 192 MET A CA 1
ATOM 1468 C C . MET A 1 192 ? 14.981 5.283 2.790 1.00 59.91 192 MET A C 1
ATOM 1470 O O . MET A 1 192 ? 14.491 5.958 1.881 1.00 59.91 192 MET A O 1
ATOM 1474 N N . ASP A 1 193 ? 14.407 5.147 3.981 1.00 56.72 193 ASP A N 1
ATOM 1475 C CA . ASP A 1 193 ? 13.334 6.030 4.400 1.00 56.72 193 ASP A CA 1
ATOM 1476 C C . ASP A 1 193 ? 13.930 7.353 4.911 1.00 56.72 193 ASP A C 1
ATOM 1478 O O . ASP A 1 193 ? 14.231 7.527 6.095 1.00 56.72 193 ASP A O 1
ATOM 1482 N N . LYS A 1 194 ? 14.147 8.299 3.986 1.00 51.81 194 LYS A N 1
ATOM 1483 C CA . LYS A 1 194 ? 14.687 9.627 4.322 1.00 51.81 194 LYS A CA 1
ATOM 1484 C C . LYS A 1 194 ? 13.778 10.412 5.277 1.00 51.81 194 LYS A C 1
ATOM 1486 O O . LYS A 1 194 ? 14.281 11.283 5.981 1.00 51.81 194 LYS A O 1
ATOM 1491 N N . GLU A 1 195 ? 12.476 10.116 5.331 1.00 50.47 195 GLU A N 1
ATOM 1492 C CA . GLU A 1 195 ? 11.523 10.846 6.181 1.00 50.47 195 GLU A CA 1
ATOM 1493 C C . GLU A 1 195 ? 11.606 10.444 7.653 1.00 50.47 195 GLU A C 1
ATOM 1495 O O . GLU A 1 195 ? 11.275 11.243 8.536 1.00 50.47 195 GLU A O 1
ATOM 1500 N N . LEU A 1 196 ? 12.075 9.227 7.922 1.00 51.75 196 LEU A N 1
ATOM 1501 C CA . LEU A 1 196 ? 12.204 8.696 9.272 1.00 51.75 196 LEU A CA 1
ATOM 1502 C C . LEU A 1 196 ? 13.642 8.748 9.802 1.00 51.75 196 LEU A C 1
ATOM 1504 O O . LEU A 1 196 ? 13.845 8.481 10.983 1.00 51.75 196 LEU A O 1
ATOM 1508 N N . SER A 1 197 ? 14.628 9.144 8.978 1.00 48.41 197 SER A N 1
ATOM 1509 C CA . SER A 1 197 ? 16.073 9.072 9.298 1.00 48.41 197 SER A CA 1
ATOM 1510 C C . SER A 1 197 ? 16.513 7.684 9.790 1.00 48.41 197 SER A C 1
ATOM 1512 O O . SER A 1 197 ? 17.508 7.538 10.494 1.00 48.41 197 SER A O 1
ATOM 1514 N N . ASP A 1 198 ? 15.744 6.670 9.404 1.00 48.06 198 ASP A N 1
ATOM 1515 C CA . ASP A 1 198 ? 15.729 5.333 9.972 1.00 48.06 198 ASP A CA 1
ATOM 1516 C C . ASP A 1 198 ? 16.265 4.367 8.900 1.00 48.06 198 ASP A C 1
ATOM 1518 O O . ASP A 1 198 ? 15.715 4.255 7.801 1.00 48.06 198 ASP A O 1
ATOM 1522 N N . HIS A 1 199 ? 17.401 3.723 9.180 1.00 49.06 199 HIS A N 1
ATOM 1523 C CA . HIS A 1 199 ? 18.104 2.854 8.231 1.00 49.06 199 HIS A CA 1
ATOM 1524 C C . HIS A 1 199 ? 17.395 1.502 8.068 1.00 49.06 199 HIS A C 1
ATOM 1526 O O . HIS A 1 199 ? 17.194 0.822 9.061 1.00 49.06 199 HIS A O 1
ATOM 1532 N N . TYR A 1 200 ? 17.093 1.095 6.827 1.00 58.03 200 TYR A N 1
ATOM 1533 C CA . TYR A 1 200 ? 16.877 -0.290 6.346 1.00 58.03 200 TYR A CA 1
ATOM 1534 C C . TYR A 1 200 ? 16.233 -1.320 7.284 1.00 58.03 200 TYR A C 1
ATOM 1536 O O . TYR A 1 200 ? 16.591 -2.497 7.240 1.00 58.03 200 TYR A O 1
ATOM 1544 N N . TYR A 1 201 ? 15.294 -0.930 8.137 1.00 62.38 201 TYR A N 1
ATOM 1545 C CA . TYR A 1 201 ? 14.905 -1.823 9.221 1.00 62.38 201 TYR A CA 1
ATOM 1546 C C . TYR A 1 201 ? 14.137 -3.072 8.733 1.00 62.38 201 TYR A C 1
ATOM 1548 O O . TYR A 1 201 ? 14.179 -4.105 9.399 1.00 62.38 201 TYR A O 1
ATOM 1556 N N . SER A 1 202 ? 13.503 -3.035 7.551 1.00 77.19 202 SER A N 1
ATOM 1557 C CA . SER A 1 202 ? 12.734 -4.171 7.022 1.00 77.19 202 SER A CA 1
ATOM 1558 C C . SER A 1 202 ? 13.562 -5.214 6.265 1.00 77.19 202 SER A C 1
ATOM 1560 O O . SER A 1 202 ? 13.170 -6.377 6.244 1.00 77.19 202 SER A O 1
ATOM 1562 N N . ILE A 1 203 ? 14.714 -4.856 5.680 1.00 86.19 203 ILE A N 1
ATOM 1563 C CA . ILE A 1 203 ? 15.522 -5.796 4.874 1.00 86.19 203 ILE A CA 1
ATOM 1564 C C . ILE A 1 203 ? 15.992 -7.014 5.691 1.00 86.19 203 ILE A C 1
ATOM 1566 O O . ILE A 1 203 ? 15.817 -8.134 5.210 1.00 86.19 203 ILE A O 1
ATOM 1570 N N . PRO A 1 204 ? 16.515 -6.862 6.927 1.00 87.69 204 PRO A N 1
ATOM 1571 C CA . PRO A 1 204 ? 16.865 -8.017 7.751 1.00 87.69 204 PRO A CA 1
ATOM 1572 C C . PRO A 1 204 ? 15.676 -8.942 8.031 1.00 87.69 204 PRO A C 1
ATOM 1574 O O . PRO A 1 204 ? 15.841 -10.159 8.031 1.00 87.69 204 PRO A O 1
ATOM 1577 N N . LEU A 1 205 ? 14.476 -8.383 8.232 1.00 89.50 205 LEU A N 1
ATOM 1578 C CA . LEU A 1 205 ? 13.259 -9.176 8.422 1.00 89.50 205 LEU A CA 1
ATOM 1579 C C . LEU A 1 205 ? 12.882 -9.925 7.141 1.00 89.50 205 LEU A C 1
ATOM 1581 O O . LEU A 1 205 ? 12.503 -11.087 7.213 1.00 89.50 205 LEU A O 1
ATOM 1585 N N . TYR A 1 206 ? 13.056 -9.311 5.968 1.00 91.12 206 TYR A N 1
ATOM 1586 C CA . TYR A 1 206 ? 12.847 -10.009 4.700 1.00 91.12 206 TYR A CA 1
ATOM 1587 C C . TYR A 1 206 ? 13.806 -11.174 4.531 1.00 91.12 206 TYR A C 1
ATOM 1589 O O . TYR A 1 206 ? 13.370 -12.243 4.131 1.00 91.12 206 TYR A O 1
ATOM 1597 N N . PHE A 1 207 ? 15.083 -11.016 4.872 1.00 92.12 207 PHE A N 1
ATOM 1598 C CA . PHE A 1 207 ? 16.029 -12.129 4.785 1.00 92.12 207 PHE A CA 1
ATOM 1599 C C . PHE A 1 207 ? 15.648 -13.264 5.741 1.00 92.12 207 PHE A C 1
ATOM 1601 O O . PHE A 1 207 ? 15.630 -14.412 5.320 1.00 92.12 207 PHE A O 1
ATOM 1608 N N . GLN A 1 208 ? 15.203 -12.952 6.962 1.00 92.06 208 GLN A N 1
ATOM 1609 C CA . GLN A 1 208 ? 14.676 -13.965 7.888 1.00 92.06 208 GLN A CA 1
ATOM 1610 C C . GLN A 1 208 ? 13.436 -14.684 7.333 1.00 92.06 208 GLN A C 1
ATOM 1612 O O . GLN A 1 208 ? 13.345 -15.908 7.409 1.00 92.06 208 GLN A O 1
ATOM 1617 N N . THR A 1 209 ? 12.485 -13.947 6.750 1.00 92.00 209 THR A N 1
ATOM 1618 C CA . THR A 1 209 ? 11.299 -14.539 6.115 1.00 92.00 209 THR A CA 1
ATOM 1619 C C . THR A 1 209 ? 11.683 -15.372 4.882 1.00 92.00 209 THR A C 1
ATOM 1621 O O . THR A 1 209 ? 11.109 -16.438 4.666 1.00 92.00 209 THR A O 1
ATOM 1624 N N . ILE A 1 210 ? 12.667 -14.941 4.084 1.00 93.38 210 ILE A N 1
ATOM 1625 C CA . ILE A 1 210 ? 13.190 -15.707 2.941 1.00 93.38 210 ILE A CA 1
ATOM 1626 C C . ILE A 1 210 ? 13.825 -17.009 3.428 1.00 93.38 210 ILE A C 1
ATOM 1628 O O . ILE A 1 210 ? 13.432 -18.067 2.949 1.00 93.38 210 ILE A O 1
ATOM 1632 N N . ASP A 1 211 ? 14.720 -16.958 4.413 1.00 93.06 211 ASP A N 1
ATOM 1633 C CA . ASP A 1 211 ? 15.384 -18.146 4.964 1.00 93.06 211 ASP A CA 1
ATOM 1634 C C . ASP A 1 211 ? 14.373 -19.165 5.506 1.00 93.06 211 ASP A C 1
ATOM 1636 O O . ASP A 1 211 ? 14.540 -20.375 5.344 1.00 93.06 211 ASP A O 1
ATOM 1640 N N . LYS A 1 212 ? 13.299 -18.674 6.134 1.00 91.38 212 LYS A N 1
ATOM 1641 C CA . LYS A 1 212 ? 12.242 -19.506 6.713 1.00 91.38 212 LYS A CA 1
ATOM 1642 C C . LYS A 1 212 ? 11.352 -20.158 5.653 1.00 91.38 212 LYS A C 1
ATOM 1644 O O . LYS A 1 212 ? 11.144 -21.369 5.686 1.00 91.38 212 LYS A O 1
ATOM 1649 N N . TYR A 1 213 ? 10.815 -19.373 4.720 1.00 91.50 213 TYR A N 1
ATOM 1650 C CA . TYR A 1 213 ? 9.774 -19.844 3.797 1.00 91.50 213 TYR A CA 1
ATOM 1651 C C . TYR A 1 213 ? 10.296 -20.242 2.411 1.00 91.50 213 TYR A C 1
ATOM 1653 O O . TYR A 1 213 ? 9.601 -20.966 1.696 1.00 91.50 213 TYR A O 1
ATOM 1661 N N . TYR A 1 214 ? 11.499 -19.805 2.038 1.00 92.62 214 TYR A N 1
ATOM 1662 C CA . TYR A 1 214 ? 12.136 -20.012 0.733 1.00 92.62 214 TYR A CA 1
ATOM 1663 C C . TYR A 1 214 ? 13.627 -20.387 0.894 1.00 92.62 214 TYR A C 1
ATOM 1665 O O . TYR A 1 214 ? 14.497 -19.710 0.343 1.00 92.62 214 TYR A O 1
ATOM 1673 N N . PRO A 1 215 ? 13.949 -21.480 1.614 1.00 91.56 215 PRO A N 1
ATOM 1674 C CA . PRO A 1 215 ? 15.319 -21.813 2.030 1.00 91.56 215 PRO A CA 1
ATOM 1675 C C . PRO A 1 215 ? 16.291 -22.106 0.874 1.00 91.56 215 PRO A C 1
ATOM 1677 O O . PRO A 1 215 ? 17.503 -22.129 1.075 1.00 91.56 215 PRO A O 1
ATOM 1680 N N . ASP A 1 216 ? 15.777 -22.336 -0.337 1.00 92.88 216 ASP A N 1
ATOM 1681 C CA . ASP A 1 216 ? 16.586 -22.566 -1.538 1.00 92.88 216 ASP A CA 1
ATOM 1682 C C . ASP A 1 216 ? 17.087 -21.259 -2.187 1.00 92.88 216 ASP A C 1
ATOM 1684 O O . ASP A 1 216 ? 17.818 -21.295 -3.181 1.00 92.88 216 ASP A O 1
ATOM 1688 N N . VAL A 1 217 ? 16.693 -20.095 -1.659 1.00 96.25 217 VAL A N 1
ATOM 1689 C CA . VAL A 1 217 ? 17.116 -18.787 -2.168 1.00 96.25 217 VAL A CA 1
ATOM 1690 C C . VAL A 1 217 ? 18.471 -18.409 -1.585 1.00 96.25 217 VAL A C 1
ATOM 1692 O O . VAL A 1 217 ? 18.644 -18.302 -0.378 1.00 96.25 217 VAL A O 1
ATOM 1695 N N . THR A 1 218 ? 19.443 -18.151 -2.458 1.00 97.06 218 THR A N 1
ATOM 1696 C CA . THR A 1 218 ? 20.762 -17.643 -2.060 1.00 97.06 218 THR A CA 1
ATOM 1697 C C . THR A 1 218 ? 20.797 -16.125 -2.153 1.00 97.06 218 THR A C 1
ATOM 1699 O O . THR A 1 218 ? 20.418 -15.566 -3.181 1.00 97.06 218 THR A O 1
ATOM 1702 N N . ILE A 1 219 ? 21.302 -15.457 -1.116 1.00 96.50 219 ILE A N 1
ATOM 1703 C CA . ILE A 1 219 ? 21.470 -14.000 -1.083 1.00 96.50 219 ILE A CA 1
ATOM 1704 C C . ILE A 1 219 ? 22.966 -13.674 -1.053 1.00 96.50 219 ILE A C 1
ATOM 1706 O O . ILE A 1 219 ? 23.720 -14.246 -0.270 1.00 96.50 219 ILE A O 1
ATOM 1710 N N . THR A 1 220 ? 23.414 -12.780 -1.931 1.00 96.38 220 THR A N 1
ATOM 1711 C CA . THR A 1 220 ? 24.807 -12.318 -2.014 1.00 96.38 220 THR A CA 1
ATOM 1712 C C . THR A 1 220 ? 24.824 -10.798 -2.039 1.00 96.38 220 THR A C 1
ATOM 1714 O O . THR A 1 220 ? 24.199 -10.188 -2.902 1.00 96.38 220 THR A O 1
ATOM 1717 N N . GLU A 1 221 ? 25.513 -10.179 -1.087 1.00 94.88 221 GLU A N 1
ATOM 1718 C CA . GLU A 1 221 ? 25.723 -8.730 -1.080 1.00 94.88 221 GLU A CA 1
ATOM 1719 C C . GLU A 1 221 ? 26.755 -8.332 -2.142 1.00 94.88 221 GLU A C 1
ATOM 1721 O O . GLU A 1 221 ? 27.720 -9.062 -2.360 1.00 94.88 221 GLU A O 1
ATOM 1726 N N . VAL A 1 222 ? 26.539 -7.193 -2.800 1.00 94.31 222 VAL A N 1
ATOM 1727 C CA . VAL A 1 222 ? 27.467 -6.600 -3.776 1.00 94.31 222 VAL A CA 1
ATOM 1728 C C . VAL A 1 222 ? 27.858 -5.187 -3.350 1.00 94.31 222 VAL A C 1
ATOM 1730 O O . VAL A 1 222 ? 27.047 -4.442 -2.801 1.00 94.31 222 VAL A O 1
ATOM 1733 N N . GLU A 1 223 ? 29.090 -4.784 -3.636 1.00 89.88 223 GLU A N 1
ATOM 1734 C CA . GLU A 1 223 ? 29.679 -3.538 -3.141 1.00 89.88 223 GLU A CA 1
ATOM 1735 C C . GLU A 1 223 ? 29.354 -2.314 -4.006 1.00 89.88 223 GLU A C 1
ATOM 1737 O O . GLU A 1 223 ? 29.452 -1.178 -3.546 1.00 89.88 223 GLU A O 1
ATOM 1742 N N . ASN A 1 224 ? 29.026 -2.499 -5.284 1.00 88.50 224 ASN A N 1
ATOM 1743 C CA . ASN A 1 224 ? 28.759 -1.397 -6.209 1.00 88.50 224 ASN A CA 1
ATOM 1744 C C . ASN A 1 224 ? 27.974 -1.867 -7.451 1.00 88.50 224 ASN A C 1
ATOM 1746 O O . ASN A 1 224 ? 27.734 -3.059 -7.654 1.00 88.50 224 ASN A O 1
ATOM 1750 N N . VAL A 1 225 ? 27.555 -0.911 -8.288 1.00 89.31 225 VAL A N 1
ATOM 1751 C CA . VAL A 1 225 ? 26.836 -1.194 -9.543 1.00 89.31 225 VAL A CA 1
ATOM 1752 C C . VAL A 1 225 ? 27.715 -1.962 -10.535 1.00 89.31 225 VAL A C 1
ATOM 1754 O O . VAL A 1 225 ? 27.192 -2.792 -11.277 1.00 89.31 225 VAL A O 1
ATOM 1757 N N . ASP A 1 226 ? 29.032 -1.752 -10.530 1.00 91.19 226 ASP A N 1
ATOM 1758 C CA . ASP A 1 226 ? 29.944 -2.436 -11.451 1.00 91.19 226 ASP A CA 1
ATOM 1759 C C . ASP A 1 226 ? 30.008 -3.936 -11.137 1.00 91.19 226 ASP A C 1
ATOM 1761 O O . ASP A 1 226 ? 29.803 -4.756 -12.030 1.00 91.19 226 ASP A O 1
ATOM 1765 N N . GLU A 1 227 ? 30.191 -4.299 -9.864 1.00 94.38 227 GLU A N 1
ATOM 1766 C CA . GLU A 1 227 ? 30.148 -5.687 -9.394 1.00 94.38 227 GLU A CA 1
ATOM 1767 C C . GLU A 1 227 ? 28.778 -6.321 -9.660 1.00 94.38 227 GLU A C 1
ATOM 1769 O O . GLU A 1 227 ? 28.686 -7.463 -10.122 1.00 94.38 227 GLU A O 1
ATOM 1774 N N . LEU A 1 228 ? 27.692 -5.576 -9.433 1.00 94.69 228 LEU A N 1
ATOM 1775 C CA . LEU A 1 228 ? 26.356 -6.059 -9.763 1.00 94.69 228 LEU A CA 1
ATOM 1776 C C . LEU A 1 228 ? 26.253 -6.407 -11.256 1.00 94.69 228 LEU A C 1
ATOM 1778 O O . LEU A 1 228 ? 25.827 -7.506 -11.611 1.00 94.69 228 LEU A O 1
ATOM 1782 N N . LEU A 1 229 ? 26.677 -5.496 -12.136 1.00 94.56 229 LEU A N 1
ATOM 1783 C CA . LEU A 1 229 ? 26.659 -5.691 -13.586 1.00 94.56 229 LEU A CA 1
ATOM 1784 C C . LEU A 1 229 ? 27.628 -6.785 -14.051 1.00 94.56 229 LEU A C 1
ATOM 1786 O O . LEU A 1 229 ? 27.377 -7.409 -15.079 1.00 94.56 229 LEU A O 1
ATOM 1790 N N . GLU A 1 230 ? 28.690 -7.087 -13.308 1.00 95.50 230 GLU A N 1
ATOM 1791 C CA . GLU A 1 230 ? 29.527 -8.260 -13.572 1.00 95.50 230 GLU A CA 1
ATOM 1792 C C . GLU A 1 230 ? 28.786 -9.572 -13.368 1.00 95.50 230 GLU A C 1
ATOM 1794 O O . GLU A 1 230 ? 28.924 -10.482 -14.189 1.00 95.50 230 GLU A O 1
ATOM 1799 N N . ASN A 1 231 ? 27.946 -9.631 -12.340 1.00 95.56 231 ASN A N 1
ATOM 1800 C CA . ASN A 1 231 ? 27.152 -10.806 -12.026 1.00 95.56 231 ASN A CA 1
ATOM 1801 C C . ASN A 1 231 ? 25.948 -10.980 -12.966 1.00 95.56 231 ASN A C 1
ATOM 1803 O O . ASN A 1 231 ? 25.673 -12.092 -13.415 1.00 95.56 231 ASN A O 1
ATOM 1807 N N . VAL A 1 232 ? 25.233 -9.897 -13.295 1.00 96.81 232 VAL A N 1
ATOM 1808 C CA . VAL A 1 232 ? 23.958 -9.995 -14.038 1.00 96.81 232 VAL A CA 1
ATOM 1809 C C . VAL A 1 232 ? 24.006 -9.464 -15.471 1.00 96.81 232 VAL A C 1
ATOM 1811 O O . VAL A 1 232 ? 23.128 -9.780 -16.272 1.00 96.81 232 VAL A O 1
ATOM 1814 N N . GLY A 1 233 ? 25.035 -8.703 -15.842 1.00 96.25 233 GLY A N 1
ATOM 1815 C CA . GLY A 1 233 ? 25.204 -8.144 -17.186 1.00 96.25 233 GLY A CA 1
ATOM 1816 C C . GLY A 1 233 ? 25.181 -9.180 -18.318 1.00 96.25 233 GLY A C 1
ATOM 1817 O O . GLY A 1 233 ? 24.530 -8.921 -19.334 1.00 96.25 233 GLY A O 1
ATOM 1818 N N . PRO A 1 234 ? 25.789 -10.374 -18.162 1.00 97.06 234 PRO A N 1
ATOM 1819 C CA . PRO A 1 234 ? 25.695 -11.448 -19.155 1.00 97.06 234 PRO A CA 1
ATOM 1820 C C . PRO A 1 234 ? 24.275 -11.988 -19.402 1.00 97.06 234 PRO A C 1
ATOM 1822 O O . PRO A 1 234 ? 24.044 -12.637 -20.422 1.00 97.06 234 PRO A O 1
ATOM 1825 N N . LEU A 1 235 ? 23.319 -11.743 -18.496 1.00 96.94 235 LEU A N 1
ATOM 1826 C CA . LEU A 1 235 ? 21.918 -12.172 -18.638 1.00 96.94 235 LEU A CA 1
ATOM 1827 C C . LEU A 1 235 ? 21.089 -11.210 -19.511 1.00 96.94 235 LEU A C 1
ATOM 1829 O O . LEU A 1 235 ? 19.964 -11.520 -19.919 1.00 96.94 235 LEU A O 1
ATOM 1833 N N . ILE A 1 236 ? 21.627 -10.025 -19.801 1.00 97.25 236 ILE A N 1
ATOM 1834 C CA . ILE A 1 236 ? 20.936 -8.962 -20.528 1.00 97.25 236 ILE A CA 1
ATOM 1835 C C . ILE A 1 236 ? 21.214 -9.092 -22.025 1.00 97.25 236 ILE A C 1
ATOM 1837 O O . ILE A 1 236 ? 22.349 -9.264 -22.460 1.00 97.25 236 ILE A O 1
ATOM 1841 N N . GLN A 1 237 ? 20.157 -8.990 -22.833 1.00 96.44 237 GLN A N 1
ATOM 1842 C CA . GLN A 1 237 ? 20.262 -9.118 -24.292 1.00 96.44 237 GLN A CA 1
ATOM 1843 C C . GLN A 1 237 ? 20.131 -7.780 -25.015 1.00 96.44 237 GLN A C 1
ATOM 1845 O O . GLN A 1 237 ? 20.852 -7.510 -25.977 1.00 96.44 237 GLN A O 1
ATOM 1850 N N . ASN A 1 238 ? 19.184 -6.949 -24.581 1.00 98.12 238 ASN A N 1
ATOM 1851 C CA . ASN A 1 238 ? 18.785 -5.747 -25.299 1.00 98.12 238 ASN A CA 1
ATOM 1852 C C . ASN A 1 238 ? 18.795 -4.532 -24.378 1.00 98.12 238 ASN A C 1
ATOM 1854 O O . ASN A 1 238 ? 18.530 -4.646 -23.181 1.00 98.12 238 ASN A O 1
ATOM 1858 N N . TYR A 1 239 ? 18.996 -3.358 -24.967 1.00 98.50 239 TYR A N 1
ATOM 1859 C CA . TYR A 1 239 ? 18.832 -2.093 -24.268 1.00 98.50 239 TYR A CA 1
ATOM 1860 C C . TYR A 1 239 ? 18.083 -1.049 -25.097 1.00 98.50 239 TYR A C 1
ATOM 1862 O O . TYR A 1 239 ? 18.157 -1.020 -26.332 1.00 98.50 239 TYR A O 1
ATOM 1870 N N . ILE A 1 240 ? 17.388 -0.161 -24.394 1.00 98.56 240 ILE A N 1
ATOM 1871 C CA . ILE A 1 240 ? 16.806 1.062 -24.943 1.00 98.56 240 ILE A CA 1
ATOM 1872 C C . ILE A 1 240 ? 17.682 2.225 -24.505 1.00 98.56 240 ILE A C 1
ATOM 1874 O O . ILE A 1 240 ? 17.977 2.376 -23.322 1.00 98.56 240 ILE A O 1
ATOM 1878 N N . TYR A 1 241 ? 18.120 3.020 -25.476 1.00 98.06 241 TYR A N 1
ATOM 1879 C CA . TYR A 1 241 ? 18.935 4.192 -25.204 1.00 98.06 241 TYR A CA 1
ATOM 1880 C C . TYR A 1 241 ? 18.055 5.374 -24.816 1.00 98.06 241 TYR A C 1
ATOM 1882 O O . TYR A 1 241 ? 17.141 5.710 -25.571 1.00 98.06 241 TYR A O 1
ATOM 1890 N N . CYS A 1 242 ? 18.352 6.011 -23.687 1.00 96.12 242 CYS A N 1
ATOM 1891 C CA . CYS A 1 242 ? 17.689 7.232 -23.242 1.00 96.12 242 CYS A CA 1
ATOM 1892 C C . CYS A 1 242 ? 18.698 8.368 -23.035 1.00 96.12 242 CYS A C 1
ATOM 1894 O O . CYS A 1 242 ? 19.888 8.145 -22.806 1.00 96.12 242 CYS A O 1
ATOM 1896 N N . ASP A 1 243 ? 18.200 9.597 -23.102 1.00 93.56 243 ASP A N 1
ATOM 1897 C CA . ASP A 1 243 ? 18.884 10.768 -22.558 1.00 93.56 243 ASP A CA 1
ATOM 1898 C C . ASP A 1 243 ? 18.653 10.838 -21.038 1.00 93.56 243 ASP A C 1
ATOM 1900 O O . ASP A 1 243 ? 17.500 10.888 -20.609 1.00 93.56 243 ASP A O 1
ATOM 1904 N N . GLU A 1 244 ? 19.725 10.785 -20.238 1.00 89.44 244 GLU A N 1
ATOM 1905 C CA . GLU A 1 244 ? 19.659 10.838 -18.763 1.00 89.44 244 GLU A CA 1
ATOM 1906 C C . GLU A 1 244 ? 19.330 12.230 -18.221 1.00 89.44 244 GLU A C 1
ATOM 1908 O O . GLU A 1 244 ? 18.816 12.342 -17.109 1.00 89.44 244 GLU A O 1
ATOM 1913 N N . ASP A 1 245 ? 19.558 13.271 -19.024 1.00 89.31 245 ASP A N 1
ATOM 1914 C CA . ASP A 1 245 ? 19.209 14.648 -18.678 1.00 89.31 245 ASP A CA 1
ATOM 1915 C C . ASP A 1 245 ? 17.731 14.967 -18.988 1.00 89.31 245 ASP A C 1
ATOM 1917 O O . ASP A 1 245 ? 17.222 16.018 -18.587 1.00 89.31 245 ASP A O 1
ATOM 1921 N N . ASP A 1 246 ? 17.019 14.054 -19.666 1.00 91.00 246 ASP A N 1
ATOM 1922 C CA . ASP A 1 246 ? 15.592 14.163 -19.978 1.00 91.00 246 ASP A CA 1
ATOM 1923 C C . ASP A 1 246 ? 14.763 13.040 -19.304 1.00 91.00 246 ASP A C 1
ATOM 1925 O O . ASP A 1 246 ? 14.658 11.914 -19.816 1.00 91.00 246 ASP A O 1
ATOM 1929 N N . PRO A 1 247 ? 14.099 13.345 -18.169 1.00 89.25 247 PRO A N 1
ATOM 1930 C CA . PRO A 1 247 ? 13.224 12.411 -17.462 1.00 89.25 247 PRO A CA 1
ATOM 1931 C C . PRO A 1 247 ? 12.082 11.841 -18.314 1.00 89.25 247 PRO A C 1
ATOM 1933 O O . PRO A 1 247 ? 11.633 10.720 -18.059 1.00 89.25 247 PRO A O 1
ATOM 1936 N N . GLU A 1 248 ? 11.592 12.576 -19.317 1.00 92.19 248 GLU A N 1
ATOM 1937 C CA . GLU A 1 248 ? 10.536 12.096 -20.218 1.00 92.19 248 GLU A CA 1
ATOM 1938 C C . GLU A 1 248 ? 11.071 10.986 -21.126 1.00 92.19 248 GLU A C 1
ATOM 1940 O O . GLU A 1 248 ? 10.483 9.904 -21.182 1.00 92.19 248 GLU A O 1
ATOM 1945 N N . SER A 1 249 ? 12.235 11.204 -21.744 1.00 95.44 249 SER A N 1
ATOM 1946 C CA . SER A 1 249 ? 12.956 10.201 -22.537 1.00 95.44 249 SER A CA 1
ATOM 1947 C C . SER A 1 249 ? 13.215 8.912 -21.744 1.00 95.44 249 SER A C 1
ATOM 1949 O O . SER A 1 249 ? 12.969 7.810 -22.250 1.00 95.44 249 SER A O 1
ATOM 1951 N N . CYS A 1 250 ? 13.646 9.029 -20.484 1.00 94.50 250 CYS A N 1
ATOM 1952 C CA . CYS A 1 250 ? 13.837 7.886 -19.587 1.00 94.50 250 CYS A CA 1
ATOM 1953 C C . CYS A 1 250 ? 12.508 7.191 -19.233 1.00 94.50 250 CYS A C 1
ATOM 1955 O O . CYS A 1 250 ? 12.413 5.965 -19.275 1.00 94.50 250 CYS A O 1
ATOM 1957 N N . THR A 1 251 ? 11.450 7.956 -18.943 1.00 94.94 251 THR A N 1
ATOM 1958 C CA . THR A 1 251 ? 10.120 7.401 -18.629 1.00 94.94 251 THR A CA 1
ATOM 1959 C C . THR A 1 251 ? 9.531 6.651 -19.826 1.00 94.94 251 THR A C 1
ATOM 1961 O O . THR A 1 251 ? 8.955 5.573 -19.669 1.00 94.94 251 THR A O 1
ATOM 1964 N N . VAL A 1 252 ? 9.699 7.169 -21.046 1.00 97.31 252 VAL A N 1
ATOM 1965 C CA . VAL A 1 252 ? 9.317 6.452 -22.272 1.00 97.31 252 VAL A CA 1
ATOM 1966 C C . VAL A 1 252 ? 10.147 5.177 -22.431 1.00 97.31 252 VAL A C 1
ATOM 1968 O O . VAL A 1 252 ? 9.584 4.146 -22.790 1.00 97.31 252 VAL A O 1
ATOM 1971 N N . ALA A 1 253 ? 11.449 5.205 -22.129 1.00 97.62 253 ALA A N 1
ATOM 1972 C CA . ALA A 1 253 ? 12.289 4.010 -22.196 1.00 97.62 253 ALA A CA 1
ATOM 1973 C C . ALA A 1 253 ? 11.796 2.902 -21.253 1.00 97.62 253 ALA A C 1
ATOM 1975 O O . ALA A 1 253 ? 11.615 1.774 -21.709 1.00 97.62 253 ALA A O 1
ATOM 1976 N N . PHE A 1 254 ? 11.484 3.228 -19.991 1.00 97.31 254 PHE A N 1
ATOM 1977 C CA . PHE A 1 254 ? 10.923 2.261 -19.037 1.00 97.31 254 PHE A CA 1
ATOM 1978 C C . PHE A 1 254 ? 9.629 1.618 -19.550 1.00 97.31 254 PHE A C 1
ATOM 1980 O O . PHE A 1 254 ? 9.495 0.399 -19.507 1.00 97.31 254 PHE A O 1
ATOM 1987 N N . ASN A 1 255 ? 8.710 2.409 -20.112 1.00 97.75 255 ASN A N 1
ATOM 1988 C CA . ASN A 1 255 ? 7.458 1.890 -20.676 1.00 97.75 255 ASN A CA 1
ATOM 1989 C C . ASN A 1 255 ? 7.677 0.881 -21.813 1.00 97.75 255 ASN A C 1
ATOM 1991 O O . ASN A 1 255 ? 6.890 -0.041 -22.006 1.00 97.75 255 ASN A O 1
ATOM 1995 N N . LEU A 1 256 ? 8.746 1.046 -22.587 1.00 98.12 256 LEU A N 1
ATOM 1996 C CA . LEU A 1 256 ? 9.043 0.184 -23.726 1.00 98.12 256 LEU A CA 1
ATOM 1997 C C . LEU A 1 256 ? 9.822 -1.085 -23.327 1.00 98.12 256 LEU A C 1
ATOM 1999 O O . LEU A 1 256 ? 9.832 -2.061 -24.083 1.00 98.12 256 LEU A O 1
ATOM 2003 N N . CYS A 1 257 ? 10.434 -1.117 -22.141 1.00 98.12 257 CYS A N 1
ATOM 2004 C CA . CYS A 1 257 ? 11.281 -2.225 -21.695 1.00 98.12 257 CYS A CA 1
ATOM 2005 C C . CYS A 1 257 ? 10.561 -3.577 -21.629 1.00 98.12 257 CYS A C 1
ATOM 2007 O O . CYS A 1 257 ? 11.156 -4.584 -22.020 1.00 98.12 257 CYS A O 1
ATOM 2009 N N . HIS A 1 258 ? 9.287 -3.608 -21.217 1.00 96.50 258 HIS A N 1
ATOM 2010 C CA . HIS A 1 258 ? 8.483 -4.836 -21.216 1.00 96.50 258 HIS A CA 1
ATOM 2011 C C . HIS A 1 258 ? 8.394 -5.446 -22.624 1.00 96.50 258 HIS A C 1
ATOM 2013 O O . HIS A 1 258 ? 8.749 -6.603 -22.853 1.00 96.50 258 HIS A O 1
ATOM 2019 N N . GLN A 1 259 ? 7.971 -4.635 -23.599 1.00 95.81 259 GLN A N 1
ATOM 2020 C CA . GLN A 1 259 ? 7.740 -5.072 -24.974 1.00 95.81 259 GLN A CA 1
ATOM 2021 C C . GLN A 1 259 ? 9.030 -5.522 -25.669 1.00 95.81 259 GLN A C 1
ATOM 2023 O O . GLN A 1 259 ? 9.019 -6.482 -26.444 1.00 95.81 259 GLN A O 1
ATOM 2028 N N . PHE A 1 260 ? 10.137 -4.824 -25.416 1.00 97.19 260 PHE A N 1
ATOM 2029 C CA . PHE A 1 260 ? 11.410 -5.101 -26.073 1.00 97.19 260 PHE A CA 1
ATOM 2030 C C . PHE A 1 260 ? 12.314 -6.069 -25.308 1.00 97.19 260 PHE A C 1
ATOM 2032 O O . PHE A 1 260 ? 13.361 -6.441 -25.844 1.00 97.19 260 PHE A O 1
ATOM 2039 N N . ARG A 1 261 ? 11.916 -6.502 -24.101 1.00 96.75 261 ARG A N 1
ATOM 2040 C CA . ARG A 1 261 ? 12.753 -7.286 -23.180 1.00 96.75 261 ARG A CA 1
ATOM 2041 C C . ARG A 1 261 ? 14.141 -6.670 -23.091 1.00 96.75 261 ARG A C 1
ATOM 2043 O O . ARG A 1 261 ? 15.121 -7.224 -23.596 1.00 96.75 261 ARG A O 1
ATOM 2050 N N . SER A 1 262 ? 14.188 -5.476 -22.526 1.00 97.75 262 SER A N 1
ATOM 2051 C CA . SER A 1 262 ? 15.389 -4.653 -22.499 1.00 97.75 262 SER A CA 1
ATOM 2052 C C . SER A 1 262 ? 15.557 -3.939 -21.170 1.00 97.75 262 SER A C 1
ATOM 2054 O O . SER A 1 262 ? 14.579 -3.677 -20.475 1.00 97.75 262 SER A O 1
ATOM 2056 N N . VAL A 1 263 ? 16.790 -3.552 -20.871 1.00 97.88 263 VAL A N 1
ATOM 2057 C CA . VAL A 1 263 ? 17.107 -2.566 -19.828 1.00 97.88 263 VAL A CA 1
ATOM 2058 C C . VAL A 1 263 ? 17.197 -1.159 -20.425 1.00 97.88 263 VAL A C 1
ATOM 2060 O O . VAL A 1 263 ? 17.290 -1.000 -21.646 1.00 97.88 263 VAL A O 1
ATOM 2063 N N . VAL A 1 264 ? 17.169 -0.132 -19.580 1.00 97.06 264 VAL A N 1
ATOM 2064 C CA . VAL A 1 264 ? 17.412 1.255 -19.994 1.00 97.06 264 VAL A CA 1
ATOM 2065 C C . VAL A 1 264 ? 18.890 1.577 -19.800 1.00 97.06 264 VAL A C 1
ATOM 2067 O O . VAL A 1 264 ? 19.459 1.287 -18.753 1.00 97.06 264 VAL A O 1
ATOM 2070 N N . VAL A 1 265 ? 19.515 2.170 -20.815 1.00 95.88 265 VAL A N 1
ATOM 2071 C CA . VAL A 1 265 ? 20.937 2.540 -20.805 1.00 95.88 265 VAL A CA 1
ATOM 2072 C C . VAL A 1 265 ? 21.067 3.997 -21.222 1.00 95.88 265 VAL A C 1
ATOM 2074 O O . VAL A 1 265 ? 20.632 4.374 -22.312 1.00 95.88 265 VAL A O 1
ATOM 2077 N N . SER A 1 266 ? 21.700 4.803 -20.374 1.00 92.38 266 SER A N 1
ATOM 2078 C CA . SER A 1 266 ? 22.122 6.162 -20.710 1.00 92.38 266 SER A CA 1
ATOM 2079 C C . SER A 1 266 ? 23.552 6.187 -21.260 1.00 92.38 266 SER A C 1
ATOM 2081 O O . SER A 1 266 ? 24.222 5.157 -21.383 1.00 92.38 266 SER A O 1
ATOM 2083 N N . LYS A 1 267 ? 24.040 7.377 -21.626 1.00 91.62 267 LYS A N 1
ATOM 2084 C CA . LYS A 1 267 ? 25.361 7.573 -22.243 1.00 91.62 267 LYS A CA 1
ATOM 2085 C C . LYS A 1 267 ? 26.506 6.988 -21.413 1.00 91.62 267 LYS A C 1
ATOM 2087 O O . LYS A 1 267 ? 27.391 6.339 -21.968 1.00 91.62 267 LYS A O 1
ATOM 2092 N N . SER A 1 268 ? 26.487 7.227 -20.109 1.00 86.94 268 SER A N 1
ATOM 2093 C CA . SER A 1 268 ? 27.483 6.763 -19.134 1.00 86.94 268 SER A CA 1
ATOM 2094 C C . SER A 1 268 ? 27.526 5.234 -18.994 1.00 86.94 268 SER A C 1
ATOM 2096 O O . SER A 1 268 ? 28.568 4.687 -18.647 1.00 86.94 268 SER A O 1
ATOM 2098 N N . LEU A 1 269 ? 26.446 4.536 -19.360 1.00 88.94 269 LEU A N 1
ATOM 2099 C CA . LEU A 1 269 ? 26.311 3.078 -19.264 1.00 88.94 269 LEU A CA 1
ATOM 2100 C C . LEU A 1 269 ? 26.598 2.334 -20.584 1.00 88.94 269 LEU A C 1
ATOM 2102 O O . LEU A 1 269 ? 26.621 1.102 -20.610 1.00 88.94 269 LEU A O 1
ATOM 2106 N N . LEU A 1 270 ? 26.855 3.049 -21.687 1.00 93.50 270 LEU A N 1
ATOM 2107 C CA . LEU A 1 270 ? 27.208 2.445 -22.981 1.00 93.50 270 LEU A CA 1
ATOM 2108 C C . LEU A 1 270 ? 28.430 1.501 -22.934 1.00 93.50 270 LEU A C 1
ATOM 2110 O O . LEU A 1 270 ? 28.380 0.481 -23.625 1.00 93.50 270 LEU A O 1
ATOM 2114 N N . PRO A 1 271 ? 29.490 1.758 -22.134 1.00 94.31 271 PRO A N 1
ATOM 2115 C CA . PRO A 1 271 ? 30.608 0.821 -22.017 1.00 94.31 271 PRO A CA 1
ATOM 2116 C C . PRO A 1 271 ? 30.193 -0.576 -21.531 1.00 94.31 271 PRO A C 1
ATOM 2118 O O . PRO A 1 271 ? 30.759 -1.568 -21.985 1.00 94.31 271 PRO A O 1
ATOM 2121 N N . TYR A 1 272 ? 29.175 -0.684 -20.668 1.00 93.06 272 TYR A N 1
ATOM 2122 C CA . TYR A 1 272 ? 28.641 -1.979 -20.228 1.00 93.06 272 TYR A CA 1
ATOM 2123 C C . TYR A 1 272 ? 27.890 -2.698 -21.346 1.00 93.06 272 TYR A C 1
ATOM 2125 O O . TYR A 1 272 ? 28.088 -3.896 -21.551 1.00 93.06 272 TYR A O 1
ATOM 2133 N N . ALA A 1 273 ? 27.093 -1.957 -22.121 1.00 95.25 273 ALA A N 1
ATOM 2134 C CA . ALA A 1 273 ? 26.415 -2.508 -23.288 1.00 95.25 273 ALA A CA 1
ATOM 2135 C C . ALA A 1 273 ? 27.414 -3.070 -24.313 1.00 95.25 273 ALA A C 1
ATOM 2137 O O . ALA A 1 273 ? 27.184 -4.143 -24.865 1.00 95.25 273 ALA A O 1
ATOM 2138 N N . GLU A 1 274 ? 28.547 -2.395 -24.530 1.00 96.38 274 GLU A N 1
ATOM 2139 C CA . GLU A 1 274 ? 29.623 -2.898 -25.389 1.00 96.38 274 GLU A CA 1
ATOM 2140 C C . GLU A 1 274 ? 30.332 -4.116 -24.773 1.00 96.38 274 GLU A C 1
ATOM 2142 O O . GLU A 1 274 ? 30.459 -5.140 -25.447 1.00 96.38 274 GLU A O 1
ATOM 2147 N N . LYS A 1 275 ? 30.724 -4.045 -23.489 1.00 96.75 275 LYS A N 1
ATOM 2148 C CA . LYS A 1 275 ? 31.415 -5.124 -22.749 1.00 96.75 275 LYS A CA 1
ATOM 2149 C C . LYS A 1 275 ? 30.659 -6.453 -22.825 1.00 96.75 275 LYS A C 1
ATOM 2151 O O . LYS A 1 275 ? 31.276 -7.490 -23.054 1.00 96.75 275 LYS A O 1
ATOM 2156 N N . TYR A 1 276 ? 29.341 -6.423 -22.637 1.00 96.94 276 TYR A N 1
ATOM 2157 C CA . TYR A 1 276 ? 28.493 -7.621 -22.598 1.00 96.94 276 TYR A CA 1
ATOM 2158 C C . TYR A 1 276 ? 27.755 -7.906 -23.915 1.00 96.94 276 TYR A C 1
ATOM 2160 O O . TYR A 1 276 ? 27.035 -8.898 -24.014 1.00 96.94 276 TYR A O 1
ATOM 2168 N N . GLY A 1 277 ? 27.933 -7.069 -24.942 1.00 97.00 277 GLY A N 1
ATOM 2169 C CA . GLY A 1 277 ? 27.330 -7.270 -26.261 1.00 97.00 277 GLY A CA 1
ATOM 2170 C C . GLY A 1 277 ? 25.815 -7.043 -26.316 1.00 97.00 277 GLY A C 1
ATOM 2171 O O . GLY A 1 277 ? 25.132 -7.677 -27.124 1.00 97.00 277 GLY A O 1
ATOM 2172 N N . TRP A 1 278 ? 25.272 -6.152 -25.483 1.00 97.81 278 TRP A N 1
ATOM 2173 C CA . TRP A 1 278 ? 23.847 -5.817 -25.498 1.00 97.81 278 TRP A CA 1
ATOM 2174 C C . TRP A 1 278 ? 23.466 -5.094 -26.791 1.00 97.81 278 TRP A C 1
ATOM 2176 O O . TRP A 1 278 ? 24.150 -4.182 -27.263 1.00 97.81 278 TRP A O 1
ATOM 2186 N N . LYS A 1 279 ? 22.315 -5.447 -27.359 1.00 98.12 279 LYS A N 1
ATOM 2187 C CA . LYS A 1 279 ? 21.829 -4.847 -28.601 1.00 98.12 279 LYS A CA 1
ATOM 2188 C C . LYS A 1 279 ? 20.949 -3.628 -28.332 1.00 98.12 279 LYS A C 1
ATOM 2190 O O . LYS A 1 279 ? 19.914 -3.744 -27.677 1.00 98.12 279 LYS A O 1
ATOM 2195 N N . LYS A 1 280 ? 21.271 -2.488 -28.953 1.00 98.38 280 LYS A N 1
ATOM 2196 C CA . LYS A 1 280 ? 20.354 -1.338 -28.989 1.00 98.38 280 LYS A CA 1
ATOM 2197 C C . LYS A 1 280 ? 19.109 -1.691 -29.800 1.00 98.38 280 LYS A C 1
ATOM 2199 O O . LYS A 1 280 ? 19.209 -1.901 -31.011 1.00 98.38 280 LYS A O 1
ATOM 2204 N N . VAL A 1 281 ? 17.947 -1.738 -29.156 1.00 98.44 281 VAL A N 1
ATOM 2205 C CA . VAL A 1 281 ? 16.662 -2.045 -29.815 1.00 98.44 281 VAL A CA 1
ATOM 2206 C C . VAL A 1 281 ? 15.807 -0.807 -30.061 1.00 98.44 281 VAL A C 1
ATOM 2208 O O . VAL A 1 281 ? 15.012 -0.808 -30.999 1.00 98.44 281 VAL A O 1
ATOM 2211 N N . PHE A 1 282 ? 16.003 0.260 -29.282 1.00 98.19 282 PHE A N 1
ATOM 2212 C CA . PHE A 1 282 ? 15.283 1.521 -29.454 1.00 98.19 282 PHE A CA 1
ATOM 2213 C C . PHE A 1 282 ? 16.076 2.724 -28.912 1.00 98.19 282 PHE A C 1
ATOM 2215 O O . PHE A 1 282 ? 17.052 2.549 -28.181 1.00 98.19 282 PHE A O 1
ATOM 2222 N N . ASP A 1 283 ? 15.666 3.935 -29.294 1.00 98.06 283 ASP A N 1
ATOM 2223 C CA . ASP A 1 283 ? 16.271 5.211 -28.885 1.00 98.06 283 ASP A CA 1
ATOM 2224 C C . ASP A 1 283 ? 15.164 6.227 -28.554 1.00 98.06 283 ASP A C 1
ATOM 2226 O O . ASP A 1 283 ? 14.334 6.551 -29.412 1.00 98.06 283 ASP A O 1
ATOM 2230 N N . THR A 1 284 ? 15.122 6.689 -27.303 1.00 98.06 284 THR A N 1
ATOM 2231 C CA . THR A 1 284 ? 14.064 7.558 -26.765 1.00 98.06 284 THR A CA 1
ATOM 2232 C C . THR A 1 284 ? 14.497 9.002 -26.531 1.00 98.06 284 THR A C 1
ATOM 2234 O O . THR A 1 284 ? 13.664 9.795 -26.112 1.00 98.06 284 THR A O 1
ATOM 2237 N N . THR A 1 285 ? 15.725 9.387 -26.893 1.00 96.06 285 THR A N 1
ATOM 2238 C CA . THR A 1 285 ? 16.333 10.717 -26.628 1.00 96.06 285 THR A CA 1
ATOM 2239 C C . THR A 1 285 ? 15.525 11.944 -27.076 1.00 96.06 285 THR A C 1
ATOM 2241 O O . THR A 1 285 ? 15.838 13.063 -26.700 1.00 96.06 285 THR A O 1
ATOM 2244 N N . ASN A 1 286 ? 14.504 11.772 -27.919 1.00 94.44 286 ASN A N 1
ATOM 2245 C CA . ASN A 1 286 ? 13.631 12.850 -28.398 1.00 94.44 286 ASN A CA 1
ATOM 2246 C C . ASN A 1 286 ? 12.141 12.481 -28.281 1.00 94.44 286 ASN A C 1
ATOM 2248 O O . ASN A 1 286 ? 11.325 12.896 -29.114 1.00 94.44 286 ASN A O 1
ATOM 2252 N N . LYS A 1 287 ? 11.797 11.589 -27.345 1.00 97.75 287 LYS A N 1
ATOM 2253 C CA . LYS A 1 287 ? 10.456 11.024 -27.173 1.00 97.75 287 LYS A CA 1
ATOM 2254 C C . LYS A 1 287 ? 9.907 11.391 -25.802 1.00 97.75 287 LYS A C 1
ATOM 2256 O O . LYS A 1 287 ? 10.573 11.199 -24.798 1.00 97.75 287 LYS A O 1
ATOM 2261 N N . ASP A 1 288 ? 8.659 11.837 -25.787 1.00 95.81 288 ASP A N 1
ATOM 2262 C CA . ASP A 1 288 ? 7.898 12.162 -24.584 1.00 95.81 288 ASP A CA 1
ATOM 2263 C C . ASP A 1 288 ? 6.640 11.281 -24.477 1.00 95.81 288 ASP A C 1
ATOM 2265 O O . ASP A 1 288 ? 6.312 10.502 -25.386 1.00 95.81 288 ASP A O 1
ATOM 2269 N N . GLN A 1 289 ? 5.886 11.413 -23.382 1.00 94.69 289 GLN A N 1
ATOM 2270 C CA . GLN A 1 289 ? 4.608 10.702 -23.246 1.00 94.69 289 GLN A CA 1
ATOM 2271 C C . GLN A 1 289 ? 3.612 11.016 -24.364 1.00 94.69 289 GLN A C 1
ATOM 2273 O O . GLN A 1 289 ? 2.825 10.156 -24.756 1.00 94.69 289 GLN A O 1
ATOM 2278 N N . LYS A 1 290 ? 3.632 12.235 -24.914 1.00 96.44 290 LYS A N 1
ATOM 2279 C CA . LYS A 1 290 ? 2.742 12.606 -26.018 1.00 96.44 290 LYS A CA 1
ATOM 2280 C C . LYS A 1 290 ? 3.057 11.795 -27.274 1.00 96.44 290 LYS A C 1
ATOM 2282 O O . LYS A 1 290 ? 2.135 11.345 -27.957 1.00 96.44 290 LYS A O 1
ATOM 2287 N N . TRP A 1 291 ? 4.338 11.604 -27.582 1.00 98.19 291 TRP A N 1
ATOM 2288 C CA . TRP A 1 291 ? 4.777 10.704 -28.637 1.00 98.19 291 TRP A CA 1
ATOM 2289 C C . TRP A 1 291 ? 4.358 9.270 -28.333 1.00 98.19 291 TRP A C 1
ATOM 2291 O O . TRP A 1 291 ? 3.806 8.626 -29.225 1.00 98.19 291 TRP A O 1
ATOM 2301 N N . LEU A 1 292 ? 4.566 8.797 -27.097 1.00 97.94 292 LEU A N 1
ATOM 2302 C CA . LEU A 1 292 ? 4.203 7.439 -26.697 1.00 97.94 292 LEU A CA 1
ATOM 2303 C C . LEU A 1 292 ? 2.714 7.197 -26.950 1.00 97.94 292 LEU A C 1
ATOM 2305 O O . LEU A 1 292 ? 2.400 6.326 -27.754 1.00 97.94 292 LEU A O 1
ATOM 2309 N N . ILE A 1 293 ? 1.825 8.031 -26.398 1.00 97.62 293 ILE A N 1
ATOM 2310 C CA . ILE A 1 293 ? 0.361 7.964 -26.578 1.00 97.62 293 ILE A CA 1
ATOM 2311 C C . ILE A 1 293 ? -0.041 7.962 -28.065 1.00 97.62 293 ILE A C 1
ATOM 2313 O O . ILE A 1 293 ? -0.990 7.285 -28.457 1.00 97.62 293 ILE A O 1
ATOM 2317 N N . GLY A 1 294 ? 0.671 8.717 -28.908 1.00 97.69 294 GLY A N 1
ATOM 2318 C CA . GLY A 1 294 ? 0.426 8.783 -30.352 1.00 97.69 294 GLY A CA 1
ATOM 2319 C C . GLY A 1 294 ? 1.038 7.642 -31.176 1.00 97.69 294 GLY A C 1
ATOM 2320 O O . GLY A 1 294 ? 0.798 7.580 -32.386 1.00 97.69 294 GLY A O 1
ATOM 2321 N N . SER A 1 295 ? 1.843 6.777 -30.561 1.00 97.50 295 SER A N 1
ATOM 2322 C CA . SER A 1 295 ? 2.570 5.687 -31.216 1.00 97.50 295 SER A CA 1
ATOM 2323 C C . SER A 1 295 ? 1.798 4.364 -31.192 1.00 97.50 295 SER A C 1
ATOM 2325 O O . SER A 1 295 ? 0.817 4.197 -30.470 1.00 97.50 295 SER A O 1
ATOM 2327 N N . GLU A 1 296 ? 2.263 3.385 -31.970 1.00 95.62 296 GLU A N 1
ATOM 2328 C CA . GLU A 1 296 ? 1.712 2.023 -31.942 1.00 95.62 296 GLU A CA 1
ATOM 2329 C C . GLU A 1 296 ? 1.999 1.284 -30.622 1.00 95.62 296 GLU A C 1
ATOM 2331 O O . GLU A 1 296 ? 1.203 0.440 -30.206 1.00 95.62 296 GLU A O 1
ATOM 2336 N N . TYR A 1 297 ? 3.079 1.655 -29.926 1.00 96.75 297 TYR A N 1
ATOM 2337 C CA . TYR A 1 297 ? 3.518 1.028 -28.676 1.00 96.75 297 TYR A CA 1
ATOM 2338 C C . TYR A 1 297 ? 2.567 1.290 -27.506 1.00 96.75 297 TYR A C 1
ATOM 2340 O O . TYR A 1 297 ? 2.462 0.483 -26.590 1.00 96.75 297 TYR A O 1
ATOM 2348 N N . PHE A 1 298 ? 1.810 2.389 -27.536 1.00 97.38 298 PHE A N 1
ATOM 2349 C CA . PHE A 1 298 ? 0.871 2.692 -26.456 1.00 97.38 298 PHE A CA 1
ATOM 2350 C C . PHE A 1 298 ? -0.248 1.662 -26.332 1.00 97.38 298 PHE A C 1
ATOM 2352 O O . PHE A 1 298 ? -0.794 1.478 -25.249 1.00 97.38 298 PHE A O 1
ATOM 2359 N N . SER A 1 299 ? -0.611 0.997 -27.429 1.00 93.88 299 SER A N 1
ATOM 2360 C CA . SER A 1 299 ? -1.689 0.006 -27.425 1.00 93.88 299 SER A CA 1
ATOM 2361 C C . SER A 1 299 ? -1.346 -1.277 -26.664 1.00 93.88 299 SER A C 1
ATOM 2363 O O . SER A 1 299 ? -2.267 -1.984 -26.269 1.00 93.88 299 SER A O 1
ATOM 2365 N N . SER A 1 300 ? -0.058 -1.568 -26.450 1.00 91.81 300 SER A N 1
ATOM 2366 C CA . SER A 1 300 ? 0.397 -2.760 -25.725 1.00 91.81 300 SER A CA 1
ATOM 2367 C C . SER A 1 300 ? 0.636 -2.542 -24.235 1.00 91.81 300 SER A C 1
ATOM 2369 O O . SER A 1 300 ? 0.878 -3.523 -23.542 1.00 91.81 300 SER A O 1
ATOM 2371 N N . LEU A 1 301 ? 0.608 -1.297 -23.753 1.00 95.75 301 LEU A N 1
ATOM 2372 C CA . LEU A 1 301 ? 0.713 -1.029 -22.319 1.00 95.75 301 LEU A CA 1
ATOM 2373 C C . LEU A 1 301 ? -0.579 -1.443 -21.614 1.00 95.75 301 LEU A C 1
ATOM 2375 O O . LEU A 1 301 ? -1.659 -1.291 -22.183 1.00 95.75 301 LEU A O 1
ATOM 2379 N N . ASP A 1 302 ? -0.480 -1.906 -20.377 1.00 95.12 302 ASP A N 1
ATOM 2380 C CA . ASP A 1 302 ? -1.639 -2.055 -19.503 1.00 95.12 302 ASP A CA 1
ATOM 2381 C C . ASP A 1 302 ? -2.024 -0.686 -18.909 1.00 95.12 302 ASP A C 1
ATOM 2383 O O . ASP A 1 302 ? -1.163 0.089 -18.482 1.00 95.12 302 ASP A O 1
ATOM 2387 N N . LYS A 1 303 ? -3.322 -0.364 -18.945 1.00 95.62 303 LYS A N 1
ATOM 2388 C CA . LYS A 1 303 ? -3.900 0.878 -18.404 1.00 95.62 303 LYS A CA 1
ATOM 2389 C C . LYS A 1 303 ? -4.901 0.609 -17.279 1.00 95.62 303 LYS A C 1
ATOM 2391 O O . LYS A 1 303 ? -5.554 1.547 -16.820 1.00 95.62 303 LYS A O 1
ATOM 2396 N N . SER A 1 304 ? -5.008 -0.642 -16.835 1.00 93.88 304 SER A N 1
ATOM 2397 C CA . SER A 1 304 ? -5.755 -1.052 -15.650 1.00 93.88 304 SER A CA 1
ATOM 2398 C C . SER A 1 304 ? -4.893 -1.008 -14.387 1.00 93.88 304 SER A C 1
ATOM 2400 O O . SER A 1 304 ? -5.409 -0.703 -13.318 1.00 93.88 304 SER A O 1
ATOM 2402 N N . PHE A 1 305 ? -3.576 -1.195 -14.500 1.00 94.12 305 PHE A N 1
ATOM 2403 C CA . PHE A 1 305 ? -2.627 -0.938 -13.421 1.00 94.12 305 PHE A CA 1
ATOM 2404 C C . PHE A 1 305 ? -1.603 0.093 -13.892 1.00 94.12 305 PHE A C 1
ATOM 2406 O O . PHE A 1 305 ? -0.875 -0.152 -14.849 1.00 94.12 305 PHE A O 1
ATOM 2413 N N . VAL A 1 306 ? -1.595 1.282 -13.287 1.00 95.56 306 VAL A N 1
ATOM 2414 C CA . VAL A 1 306 ? -0.821 2.444 -13.753 1.00 95.56 306 VAL A CA 1
ATOM 2415 C C . VAL A 1 306 ? 0.062 2.964 -12.628 1.00 95.56 306 VAL A C 1
ATOM 2417 O O . VAL A 1 306 ? -0.375 3.064 -11.485 1.00 95.56 306 VAL A O 1
ATOM 2420 N N . PHE A 1 307 ? 1.290 3.354 -12.959 1.00 94.50 307 PHE A N 1
ATOM 2421 C CA . PHE A 1 307 ? 2.274 3.844 -11.998 1.00 94.50 307 PHE A CA 1
ATOM 2422 C C . PHE A 1 307 ? 2.602 5.316 -12.226 1.00 94.50 307 PHE A C 1
ATOM 2424 O O . PHE A 1 307 ? 2.749 5.763 -13.363 1.00 94.50 307 PHE A O 1
ATOM 2431 N N . ILE A 1 308 ? 2.772 6.068 -11.142 1.00 92.38 308 ILE A N 1
ATOM 2432 C CA . ILE A 1 308 ? 3.272 7.442 -11.166 1.00 92.38 308 ILE A CA 1
ATOM 2433 C C . ILE A 1 308 ? 4.775 7.413 -10.905 1.00 92.38 308 ILE A C 1
ATOM 2435 O O . ILE A 1 308 ? 5.221 7.063 -9.810 1.00 92.38 308 ILE A O 1
ATOM 2439 N N . ASN A 1 309 ? 5.560 7.832 -11.892 1.00 87.19 309 ASN A N 1
ATOM 2440 C CA . ASN A 1 309 ? 6.984 8.068 -11.712 1.00 87.19 309 ASN A CA 1
ATOM 2441 C C . ASN A 1 309 ? 7.193 9.146 -10.636 1.00 87.19 309 ASN A C 1
ATOM 2443 O O . ASN A 1 309 ? 6.381 10.057 -10.487 1.00 87.19 309 ASN A O 1
ATOM 2447 N N . SER A 1 310 ? 8.260 9.039 -9.856 1.00 75.38 310 SER A N 1
ATOM 2448 C CA . SER A 1 310 ? 8.454 9.886 -8.676 1.00 75.38 310 SER A CA 1
ATOM 2449 C C . SER A 1 310 ? 9.333 11.108 -8.963 1.00 75.38 310 SER A C 1
ATOM 2451 O O . SER A 1 310 ? 9.868 11.278 -10.061 1.00 75.38 310 SER A O 1
ATOM 2453 N N . SER A 1 311 ? 9.444 11.993 -7.968 1.00 68.25 311 SER A N 1
ATOM 2454 C CA . SER A 1 311 ? 10.326 13.167 -7.996 1.00 68.25 311 SER A CA 1
ATOM 2455 C C . SER A 1 311 ? 11.783 12.802 -8.348 1.00 68.25 311 SER A C 1
ATOM 2457 O O . SER A 1 311 ? 12.162 11.636 -8.234 1.00 68.25 311 SER A O 1
ATOM 2459 N N . PRO A 1 312 ? 12.643 13.769 -8.731 1.00 66.31 312 PRO A N 1
ATOM 2460 C CA . PRO A 1 312 ? 14.027 13.483 -9.126 1.00 66.31 312 PRO A CA 1
ATOM 2461 C C . PRO A 1 312 ? 14.822 12.637 -8.117 1.00 66.31 312 PRO A C 1
ATOM 2463 O O . PRO A 1 312 ? 15.647 11.825 -8.519 1.00 66.31 312 PRO A O 1
ATOM 2466 N N . SER A 1 313 ? 14.546 12.773 -6.815 1.00 61.03 313 SER A N 1
ATOM 2467 C CA . SER A 1 313 ? 15.206 12.000 -5.749 1.00 61.03 313 SER A CA 1
ATOM 2468 C C . SER A 1 313 ? 14.789 10.525 -5.676 1.00 61.03 313 SER A C 1
ATOM 2470 O O . SER A 1 313 ? 15.457 9.749 -5.003 1.00 61.03 313 SER A O 1
ATOM 2472 N N . PHE A 1 314 ? 13.702 10.144 -6.347 1.00 70.06 314 PHE A N 1
ATOM 2473 C CA . PHE A 1 314 ? 13.164 8.782 -6.418 1.00 70.06 314 PHE A CA 1
ATOM 2474 C C . PHE A 1 314 ? 12.843 8.397 -7.873 1.00 70.06 314 PHE A C 1
ATOM 2476 O O . PHE A 1 314 ? 11.949 7.594 -8.142 1.00 70.06 314 PHE A O 1
ATOM 2483 N N . PHE A 1 315 ? 13.525 9.014 -8.840 1.00 79.94 315 PHE A N 1
ATOM 2484 C CA . PHE A 1 315 ? 13.214 8.831 -10.252 1.00 79.94 315 PHE A CA 1
ATOM 2485 C C . PHE A 1 315 ? 13.305 7.353 -10.657 1.00 79.94 315 PHE A C 1
ATOM 2487 O O . PHE A 1 315 ? 14.250 6.649 -10.304 1.00 79.94 315 PHE A O 1
ATOM 2494 N N . GLY A 1 316 ? 12.305 6.875 -11.397 1.00 76.75 316 GLY A N 1
ATOM 2495 C CA . GLY A 1 316 ? 12.204 5.472 -11.793 1.00 76.75 316 GLY A CA 1
ATOM 2496 C C . GLY A 1 316 ? 11.668 4.546 -10.698 1.00 76.75 316 GLY A C 1
ATOM 2497 O O . GLY A 1 316 ? 11.650 3.333 -10.903 1.00 76.75 316 GLY A O 1
ATOM 2498 N N . SER A 1 317 ? 11.203 5.060 -9.551 1.00 79.12 317 SER A N 1
ATOM 2499 C CA . SER A 1 317 ? 10.389 4.257 -8.630 1.00 79.12 317 SER A CA 1
ATOM 2500 C C . SER A 1 317 ? 9.227 3.600 -9.379 1.00 79.12 317 SER A C 1
ATOM 2502 O O . SER A 1 317 ? 8.621 4.208 -10.263 1.00 79.12 317 SER A O 1
ATOM 2504 N N . TYR A 1 318 ? 8.963 2.338 -9.038 1.00 87.75 318 TYR A N 1
ATOM 2505 C CA . TYR A 1 318 ? 8.018 1.427 -9.696 1.00 87.75 318 TYR A CA 1
ATOM 2506 C C . TYR A 1 318 ? 8.329 1.042 -11.143 1.00 87.75 318 TYR A C 1
ATOM 2508 O O . TYR A 1 318 ? 7.609 0.213 -11.698 1.00 87.75 318 TYR A O 1
ATOM 2516 N N . ALA A 1 319 ? 9.370 1.595 -11.779 1.00 92.75 319 ALA A N 1
ATOM 2517 C CA . ALA A 1 319 ? 9.733 1.180 -13.131 1.00 92.75 319 ALA A CA 1
ATOM 2518 C C . ALA A 1 319 ? 10.092 -0.311 -13.173 1.00 92.75 319 ALA A C 1
ATOM 2520 O O . ALA A 1 319 ? 9.797 -0.974 -14.160 1.00 92.75 319 ALA A O 1
ATOM 2521 N N . ASP A 1 320 ? 10.649 -0.852 -12.087 1.00 93.94 320 ASP A N 1
ATOM 2522 C CA . ASP A 1 320 ? 10.896 -2.281 -11.919 1.00 93.94 320 ASP A CA 1
ATOM 2523 C C . ASP A 1 320 ? 9.617 -3.097 -12.159 1.00 93.94 320 ASP A C 1
ATOM 2525 O O . ASP A 1 320 ? 9.568 -3.936 -13.061 1.00 93.94 320 ASP A O 1
ATOM 2529 N N . TYR A 1 321 ? 8.545 -2.812 -11.423 1.00 94.38 321 TYR A N 1
ATOM 2530 C CA . TYR A 1 321 ? 7.312 -3.580 -11.554 1.00 94.38 321 TYR A CA 1
ATOM 2531 C C . TYR A 1 321 ? 6.486 -3.188 -12.787 1.00 94.38 321 TYR A C 1
ATOM 2533 O O . TYR A 1 321 ? 5.873 -4.059 -13.404 1.00 94.38 321 TYR A O 1
ATOM 2541 N N . ALA A 1 322 ? 6.502 -1.921 -13.214 1.00 95.06 322 ALA A N 1
ATOM 2542 C CA . ALA A 1 322 ? 5.865 -1.499 -14.464 1.00 95.06 322 ALA A CA 1
ATOM 2543 C C . ALA A 1 322 ? 6.443 -2.259 -15.671 1.00 95.06 322 ALA A C 1
ATOM 2545 O O . ALA A 1 322 ? 5.713 -2.656 -16.577 1.00 95.06 322 ALA A O 1
ATOM 2546 N N . ILE A 1 323 ? 7.748 -2.548 -15.650 1.00 96.56 323 ILE A N 1
ATOM 2547 C CA . ILE A 1 323 ? 8.390 -3.403 -16.649 1.00 96.56 323 ILE A CA 1
ATOM 2548 C C . ILE A 1 323 ? 7.895 -4.846 -16.533 1.00 96.56 323 ILE A C 1
ATOM 2550 O O . ILE A 1 323 ? 7.558 -5.432 -17.556 1.00 96.56 323 ILE A O 1
ATOM 2554 N N . VAL A 1 324 ? 7.793 -5.422 -15.330 1.00 96.00 324 VAL A N 1
ATOM 2555 C CA . VAL A 1 324 ? 7.264 -6.791 -15.149 1.00 96.00 324 VAL A CA 1
ATOM 2556 C C . VAL A 1 324 ? 5.832 -6.930 -15.671 1.00 96.00 324 VAL A C 1
ATOM 2558 O O . VAL A 1 324 ? 5.522 -7.850 -16.426 1.00 96.00 324 VAL A O 1
ATOM 2561 N N . SER A 1 325 ? 4.970 -5.985 -15.321 1.00 94.62 325 SER A N 1
ATOM 2562 C CA . SER A 1 325 ? 3.543 -6.008 -15.656 1.00 94.62 325 SER A CA 1
ATOM 2563 C C . SER A 1 325 ? 3.216 -5.519 -17.066 1.00 94.62 325 SER A C 1
ATOM 2565 O O . SER A 1 325 ? 2.152 -5.840 -17.588 1.00 94.62 325 SER A O 1
ATOM 2567 N N . GLY A 1 326 ? 4.110 -4.758 -17.702 1.00 96.06 326 GLY A N 1
ATOM 2568 C CA . GLY A 1 326 ? 3.785 -4.032 -18.932 1.00 96.06 326 GLY A CA 1
ATOM 2569 C C . GLY A 1 326 ? 2.852 -2.841 -18.692 1.00 96.06 326 GLY A C 1
ATOM 2570 O O . GLY A 1 326 ? 2.284 -2.299 -19.641 1.00 96.06 326 GLY A O 1
ATOM 2571 N N . SER A 1 327 ? 2.690 -2.438 -17.433 1.00 96.12 327 SER A N 1
ATOM 2572 C CA . SER A 1 327 ? 1.882 -1.305 -17.003 1.00 96.12 327 SER A CA 1
ATOM 2573 C C . SER A 1 327 ? 2.443 0.028 -17.464 1.00 96.12 327 SER A C 1
ATOM 2575 O O . SER A 1 327 ? 3.655 0.238 -17.552 1.00 96.12 327 SER A O 1
ATOM 2577 N N . TRP A 1 328 ? 1.540 0.972 -17.714 1.00 97.12 328 TRP A N 1
ATOM 2578 C CA . TRP A 1 328 ? 1.927 2.329 -18.062 1.00 97.12 328 TRP A CA 1
ATOM 2579 C C . TRP A 1 328 ? 2.519 3.064 -16.850 1.00 97.12 328 TRP A C 1
ATOM 2581 O O . TRP A 1 328 ? 1.876 3.215 -15.812 1.00 97.12 328 TRP A O 1
ATOM 2591 N N . LEU A 1 329 ? 3.743 3.565 -17.004 1.00 95.69 329 LEU A N 1
ATOM 2592 C CA . LEU A 1 329 ? 4.398 4.498 -16.093 1.00 95.69 329 LEU A CA 1
ATOM 2593 C C . LEU A 1 329 ? 4.225 5.931 -16.618 1.00 95.69 329 LEU A C 1
ATOM 2595 O O . LEU A 1 329 ? 4.792 6.286 -17.657 1.00 95.69 329 LEU A O 1
ATOM 2599 N N . ILE A 1 330 ? 3.469 6.761 -15.901 1.00 94.88 330 ILE A N 1
ATOM 2600 C CA . ILE A 1 330 ? 3.279 8.179 -16.228 1.00 94.88 330 ILE A CA 1
ATOM 2601 C C . ILE A 1 330 ? 4.293 9.065 -15.482 1.00 94.88 330 ILE A C 1
ATOM 2603 O O . ILE A 1 330 ? 4.735 8.705 -14.394 1.00 94.88 330 ILE A O 1
ATOM 2607 N N . PRO A 1 331 ? 4.656 10.245 -16.009 1.00 91.12 331 PRO A N 1
ATOM 2608 C CA . PRO A 1 331 ? 5.457 11.233 -15.293 1.00 91.12 331 PRO A CA 1
ATOM 2609 C C . PRO A 1 331 ? 4.776 11.709 -14.006 1.00 91.12 331 PRO A C 1
ATOM 2611 O O . PRO A 1 331 ? 3.546 11.740 -13.929 1.00 91.12 331 PRO A O 1
ATOM 2614 N N . ALA A 1 332 ? 5.573 12.169 -13.035 1.00 89.12 332 ALA A N 1
ATOM 2615 C CA . ALA A 1 332 ? 5.067 12.806 -11.822 1.00 89.12 332 ALA A CA 1
ATOM 2616 C C . ALA A 1 332 ? 4.169 14.015 -12.180 1.00 89.12 332 ALA A C 1
ATOM 2618 O O . ALA A 1 332 ? 4.665 14.995 -12.755 1.00 89.12 332 ALA A O 1
ATOM 2619 N N . PRO A 1 333 ? 2.860 13.991 -11.868 1.00 89.88 333 PRO A N 1
ATOM 2620 C CA . PRO A 1 333 ? 1.983 15.125 -12.124 1.00 89.88 333 PRO A CA 1
ATOM 2621 C C . PRO A 1 333 ? 2.371 16.309 -11.228 1.00 89.88 333 PRO A C 1
ATOM 2623 O O . PRO A 1 333 ? 2.628 16.142 -10.041 1.00 89.88 333 PRO A O 1
ATOM 2626 N N . ARG A 1 334 ? 2.385 17.527 -11.786 1.00 89.38 334 ARG A N 1
ATOM 2627 C CA . ARG A 1 334 ? 2.694 18.762 -11.032 1.00 89.38 334 ARG A CA 1
ATOM 2628 C C . ARG A 1 334 ? 1.465 19.385 -10.373 1.00 89.38 334 ARG A C 1
ATOM 2630 O O . ARG A 1 334 ? 1.584 20.286 -9.550 1.00 89.38 334 ARG A O 1
ATOM 2637 N N . SER A 1 335 ? 0.281 18.944 -10.779 1.00 92.81 335 SER A N 1
ATOM 2638 C CA . SER A 1 335 ? -1.011 19.340 -10.232 1.00 92.81 335 SER A CA 1
ATOM 2639 C C . SER A 1 335 ? -2.022 18.215 -10.451 1.00 92.81 335 SER A C 1
ATOM 2641 O O . SER A 1 335 ? -1.859 17.402 -11.364 1.00 92.81 335 SER A O 1
ATOM 2643 N N . VAL A 1 336 ? -3.118 18.200 -9.690 1.00 92.81 336 VAL A N 1
ATOM 2644 C CA . VAL A 1 336 ? -4.227 17.258 -9.943 1.00 92.81 336 VAL A CA 1
ATOM 2645 C C . VAL A 1 336 ? -4.800 17.444 -11.352 1.00 92.81 336 VAL A C 1
ATOM 2647 O O . VAL A 1 336 ? -5.095 16.468 -12.032 1.00 92.81 336 VAL A O 1
ATOM 2650 N N . ARG A 1 337 ? -4.821 18.679 -11.870 1.00 92.88 337 ARG A N 1
ATOM 2651 C CA . ARG A 1 337 ? -5.199 18.958 -13.265 1.00 92.88 337 ARG A CA 1
ATOM 2652 C C . ARG A 1 337 ? -4.261 18.300 -14.283 1.00 92.88 337 ARG A C 1
ATOM 2654 O O . ARG A 1 337 ? -4.683 18.003 -15.398 1.00 92.88 337 ARG A O 1
ATOM 2661 N N . ASP A 1 338 ? -2.985 18.113 -13.950 1.00 92.69 338 ASP A N 1
ATOM 2662 C CA . ASP A 1 338 ? -2.061 17.375 -14.813 1.00 92.69 338 ASP A CA 1
ATOM 2663 C C . ASP A 1 338 ? -2.349 15.876 -14.781 1.00 92.69 338 ASP A C 1
ATOM 2665 O O . ASP A 1 338 ? -2.358 15.259 -15.843 1.00 92.69 338 ASP A O 1
ATOM 2669 N N . LEU A 1 339 ? -2.662 15.314 -13.607 1.00 94.19 339 LEU A N 1
ATOM 2670 C CA . LEU A 1 339 ? -3.113 13.925 -13.484 1.00 94.19 339 LEU A CA 1
ATOM 2671 C C . LEU A 1 339 ? -4.393 13.676 -14.301 1.00 94.19 339 LEU A C 1
ATOM 2673 O O . LEU A 1 339 ? -4.459 12.718 -15.068 1.00 94.19 339 LEU A O 1
ATOM 2677 N N . GLU A 1 340 ? -5.370 14.583 -14.225 1.00 94.44 340 GLU A N 1
ATOM 2678 C CA . GLU A 1 340 ? -6.637 14.510 -14.969 1.00 94.44 340 GLU A CA 1
ATOM 2679 C C . GLU A 1 340 ? -6.466 14.454 -16.496 1.00 94.44 340 GLU A C 1
ATOM 2681 O O . GLU A 1 340 ? -7.380 14.032 -17.201 1.00 94.44 340 GLU A O 1
ATOM 2686 N N . LYS A 1 341 ? -5.304 14.837 -17.044 1.00 94.50 341 LYS A N 1
ATOM 2687 C CA . LYS A 1 341 ? -5.014 14.677 -18.481 1.00 94.50 341 LYS A CA 1
ATOM 2688 C C . LYS A 1 341 ? -4.765 13.219 -18.869 1.00 94.50 341 LYS A C 1
ATOM 2690 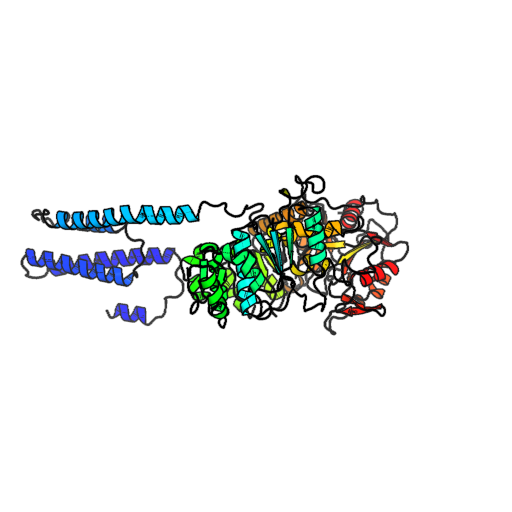O O . LYS A 1 341 ? -4.951 12.879 -20.037 1.00 94.50 341 LYS A O 1
ATOM 2695 N N . TYR A 1 342 ? -4.330 12.389 -17.921 1.00 95.81 342 TYR A N 1
ATOM 2696 C CA . TYR A 1 342 ? -4.032 10.973 -18.129 1.00 95.81 342 TYR A CA 1
ATOM 2697 C C . TYR A 1 342 ? -5.235 10.074 -17.832 1.00 95.81 342 TYR A C 1
ATOM 2699 O O . TYR A 1 342 ? -5.443 9.113 -18.568 1.00 95.81 342 TYR A O 1
ATOM 2707 N N . LEU A 1 343 ? -6.068 10.424 -16.840 1.00 95.25 343 LEU A N 1
ATOM 2708 C CA . LEU A 1 343 ? -7.227 9.617 -16.414 1.00 95.25 343 LEU A CA 1
ATOM 2709 C C . LEU A 1 343 ? -8.136 9.130 -17.566 1.00 95.25 343 LEU A C 1
ATOM 2711 O O . LEU A 1 343 ? -8.539 7.972 -17.539 1.00 95.25 343 LEU A O 1
ATOM 2715 N N . PRO A 1 344 ? -8.433 9.923 -18.622 1.00 94.50 344 PRO A N 1
ATOM 2716 C CA . PRO A 1 344 ? -9.278 9.463 -19.729 1.00 94.50 344 PRO A CA 1
ATOM 2717 C C . PRO A 1 344 ? -8.692 8.325 -20.577 1.00 94.50 344 PRO A C 1
ATOM 2719 O O . PRO A 1 344 ? -9.402 7.774 -21.416 1.00 94.50 344 PRO A O 1
ATOM 2722 N N . TYR A 1 345 ? -7.400 8.027 -20.429 1.00 96.00 345 TYR A N 1
ATOM 2723 C CA . TYR A 1 345 ? -6.729 6.925 -21.116 1.00 96.00 345 TYR A CA 1
ATOM 2724 C C . TYR A 1 345 ? -6.665 5.647 -20.276 1.00 96.00 345 TYR A C 1
ATOM 2726 O O . TYR A 1 345 ? -6.216 4.624 -20.795 1.00 96.00 345 TYR A O 1
ATOM 2734 N N . PHE A 1 346 ? -7.041 5.719 -18.999 1.00 95.56 346 PHE A N 1
ATOM 2735 C CA . PHE A 1 346 ? -7.032 4.571 -18.104 1.00 95.56 346 PHE A CA 1
ATOM 2736 C C . PHE A 1 346 ? -8.257 3.698 -18.345 1.00 95.56 346 PHE A C 1
ATOM 2738 O O . PHE A 1 346 ? -9.307 4.174 -18.788 1.00 95.56 346 PHE A O 1
ATOM 2745 N N . ASP A 1 347 ? -8.112 2.409 -18.064 1.00 92.56 347 ASP A N 1
ATOM 2746 C CA . ASP A 1 347 ? -9.233 1.487 -18.141 1.00 92.56 347 ASP A CA 1
ATOM 2747 C C . ASP A 1 347 ? -10.207 1.743 -16.980 1.00 92.56 347 ASP A C 1
ATOM 2749 O O . ASP A 1 347 ? -9.847 2.270 -15.927 1.00 92.56 347 ASP A O 1
ATOM 2753 N N . ARG A 1 348 ? -11.480 1.377 -17.155 1.00 88.69 348 ARG A N 1
ATOM 2754 C CA . ARG A 1 348 ? -12.459 1.401 -16.052 1.00 88.69 348 ARG A CA 1
ATOM 2755 C C . ARG A 1 348 ? -11.943 0.486 -14.935 1.00 88.69 348 ARG A C 1
ATOM 2757 O O . ARG A 1 348 ? -11.466 -0.601 -15.249 1.00 88.69 348 ARG A O 1
ATOM 2764 N N . ASN A 1 349 ? -12.082 0.889 -13.668 1.00 89.94 349 ASN A N 1
ATOM 2765 C CA . ASN A 1 349 ? -11.528 0.169 -12.510 1.00 89.94 349 ASN A CA 1
ATOM 2766 C C . ASN A 1 349 ? -10.004 0.182 -12.389 1.00 89.94 349 ASN A C 1
ATOM 2768 O O . ASN A 1 349 ? -9.451 -0.703 -11.739 1.00 89.94 349 ASN A O 1
ATOM 2772 N N . PHE A 1 350 ? -9.327 1.163 -12.988 1.00 94.50 350 PHE A N 1
ATOM 2773 C CA . PHE A 1 350 ? -7.878 1.248 -12.872 1.00 94.50 350 PHE A CA 1
ATOM 2774 C C . PHE A 1 350 ? -7.413 1.377 -11.416 1.00 94.50 350 PHE A C 1
ATOM 2776 O O . PHE A 1 350 ? -8.081 1.963 -10.559 1.00 94.50 350 PHE A O 1
ATOM 2783 N N . ILE A 1 351 ? -6.206 0.892 -11.168 1.00 95.56 351 ILE A N 1
ATOM 2784 C CA . ILE A 1 351 ? -5.465 1.101 -9.936 1.00 95.56 351 ILE A CA 1
ATOM 2785 C C . ILE A 1 351 ? -4.268 1.990 -10.268 1.00 95.56 351 ILE A C 1
ATOM 2787 O O . ILE A 1 351 ? -3.444 1.651 -11.117 1.00 95.56 351 ILE A O 1
ATOM 2791 N N . LEU A 1 352 ? -4.189 3.142 -9.610 1.00 95.56 352 LEU A N 1
ATOM 2792 C CA . LEU A 1 352 ? -3.112 4.111 -9.760 1.00 95.56 352 LEU A CA 1
ATOM 2793 C C . LEU A 1 352 ? -2.185 4.041 -8.552 1.00 95.56 352 LEU A C 1
ATOM 2795 O O . LEU A 1 352 ? -2.581 4.388 -7.443 1.00 95.56 352 LEU A O 1
ATOM 2799 N N . VAL A 1 353 ? -0.945 3.627 -8.775 1.00 93.94 353 VAL A N 1
ATOM 2800 C CA . VAL A 1 353 ? 0.067 3.436 -7.735 1.00 93.94 353 VAL A CA 1
ATOM 2801 C C . VAL A 1 353 ? 1.076 4.572 -7.791 1.00 93.94 353 VAL A C 1
ATOM 2803 O O . VAL A 1 353 ? 1.648 4.855 -8.845 1.00 93.94 353 VAL A O 1
ATOM 2806 N N . GLY A 1 354 ? 1.324 5.242 -6.670 1.00 91.00 354 GLY A N 1
ATOM 2807 C CA . GLY A 1 354 ? 2.312 6.312 -6.659 1.00 91.00 354 GLY A CA 1
ATOM 2808 C C . GLY A 1 354 ? 2.471 7.037 -5.334 1.00 91.00 354 GLY A C 1
ATOM 2809 O O . GLY A 1 354 ? 1.825 6.728 -4.339 1.00 91.00 354 GLY A O 1
ATOM 2810 N N . GLY A 1 355 ? 3.360 8.030 -5.333 1.00 87.12 355 GLY A N 1
ATOM 2811 C CA . GLY A 1 355 ? 3.411 9.044 -4.281 1.00 87.12 355 GLY A CA 1
ATOM 2812 C C . GLY A 1 355 ? 2.597 10.279 -4.661 1.00 87.12 355 GLY A C 1
ATOM 2813 O O . GLY A 1 355 ? 2.328 10.519 -5.839 1.00 87.12 355 GLY A O 1
ATOM 2814 N N . LEU A 1 356 ? 2.266 11.104 -3.667 1.00 85.88 356 LEU A N 1
ATOM 2815 C CA . LEU A 1 356 ? 1.546 12.359 -3.896 1.00 85.88 356 LEU A CA 1
ATOM 2816 C C . LEU A 1 356 ? 2.390 13.422 -4.606 1.00 85.88 356 LEU A C 1
ATOM 2818 O O . LEU A 1 356 ? 1.827 14.281 -5.265 1.00 85.88 356 LEU A O 1
ATOM 2822 N N . ASN A 1 357 ? 3.725 13.382 -4.518 1.00 81.56 357 ASN A N 1
ATOM 2823 C CA . ASN A 1 357 ? 4.620 14.345 -5.185 1.00 81.56 357 ASN A CA 1
ATOM 2824 C C . ASN A 1 357 ? 4.273 15.827 -4.893 1.00 81.56 357 ASN A C 1
ATOM 2826 O O . ASN A 1 357 ? 4.371 16.684 -5.770 1.00 81.56 357 ASN A O 1
ATOM 2830 N N . GLY A 1 358 ? 3.858 16.126 -3.657 1.00 82.94 358 GLY A N 1
ATOM 2831 C CA . GLY A 1 358 ? 3.435 17.468 -3.239 1.00 82.94 358 GLY A CA 1
ATOM 2832 C C . GLY A 1 358 ? 2.008 17.845 -3.653 1.00 82.94 358 GLY A C 1
ATOM 2833 O O . GLY A 1 358 ? 1.599 18.985 -3.445 1.00 82.94 358 GLY A O 1
ATOM 2834 N N . LEU A 1 359 ? 1.251 16.915 -4.240 1.00 89.44 359 LEU A N 1
ATOM 2835 C CA . LEU A 1 359 ? -0.183 17.069 -4.442 1.00 89.44 359 LEU A CA 1
ATOM 2836 C C . LEU A 1 359 ? -0.941 16.864 -3.133 1.00 89.44 359 LEU A C 1
ATOM 2838 O O . LEU A 1 359 ? -0.530 16.093 -2.270 1.00 89.44 359 LEU A O 1
ATOM 2842 N N . GLU A 1 360 ? -2.073 17.546 -3.023 1.00 90.50 360 GLU A N 1
ATOM 2843 C CA . GLU A 1 360 ? -2.999 17.378 -1.909 1.00 90.50 360 GLU A CA 1
ATOM 2844 C C . GLU A 1 360 ? -3.711 16.020 -2.037 1.00 90.50 360 GLU A C 1
ATOM 2846 O O . GLU A 1 360 ? -4.244 15.687 -3.101 1.00 90.50 360 GLU A O 1
ATOM 2851 N N . GLU A 1 361 ? -3.661 15.223 -0.970 1.00 90.50 361 GLU A N 1
ATOM 2852 C CA . GLU A 1 361 ? -4.086 13.822 -0.946 1.00 90.50 361 GLU A CA 1
ATOM 2853 C C . GLU A 1 361 ? -5.544 13.643 -1.345 1.00 90.50 361 GLU A C 1
ATOM 2855 O O . GLU A 1 361 ? -5.864 12.897 -2.276 1.00 90.50 361 GLU A O 1
ATOM 2860 N N . ARG A 1 362 ? -6.432 14.394 -0.694 1.00 89.94 362 ARG A N 1
ATOM 2861 C CA . ARG A 1 362 ? -7.868 14.326 -0.930 1.00 89.94 362 ARG A CA 1
ATOM 2862 C C . ARG A 1 362 ? -8.197 14.677 -2.374 1.00 89.94 362 ARG A C 1
ATOM 2864 O O . ARG A 1 362 ? -9.052 14.039 -2.989 1.00 89.94 362 ARG A O 1
ATOM 2871 N N . ALA A 1 363 ? -7.528 15.664 -2.961 1.00 92.06 363 ALA A N 1
ATOM 2872 C CA . ALA A 1 363 ? -7.725 16.043 -4.352 1.00 92.06 363 ALA A CA 1
ATOM 2873 C C . ALA A 1 363 ? -7.293 14.931 -5.323 1.00 92.06 363 ALA A C 1
ATOM 2875 O O . ALA A 1 363 ? -7.971 14.718 -6.328 1.00 92.06 363 ALA A O 1
ATOM 2876 N N . VAL A 1 364 ? -6.224 14.184 -5.025 1.00 94.44 364 VAL A N 1
ATOM 2877 C CA . VAL A 1 364 ? -5.822 13.014 -5.826 1.00 94.44 364 VAL A CA 1
ATOM 2878 C C . VAL A 1 364 ? -6.856 11.895 -5.706 1.00 94.44 364 VAL A C 1
ATOM 2880 O O . VAL A 1 364 ? -7.350 11.422 -6.729 1.00 94.44 364 VAL A O 1
ATOM 2883 N N . VAL A 1 365 ? -7.233 11.513 -4.485 1.00 94.38 365 VAL A N 1
ATOM 2884 C CA . VAL A 1 365 ? -8.133 10.373 -4.234 1.00 94.38 365 VAL A CA 1
ATOM 2885 C C . VAL A 1 365 ? -9.559 10.659 -4.709 1.00 94.38 365 VAL A C 1
ATOM 2887 O O . VAL A 1 365 ? -10.231 9.786 -5.262 1.00 94.38 365 VAL A O 1
ATOM 2890 N N . SER A 1 366 ? -10.033 11.897 -4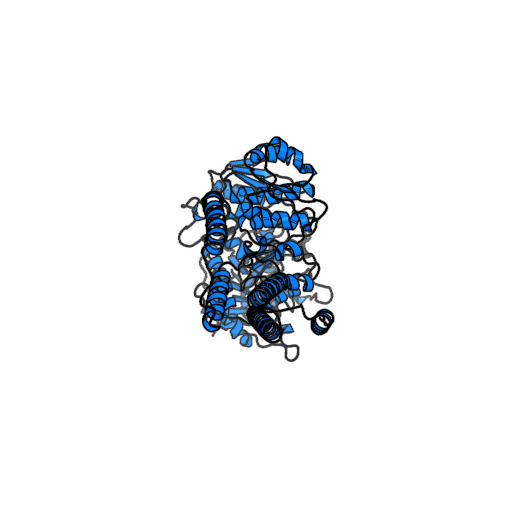.566 1.00 92.50 366 SER A N 1
ATOM 2891 C CA . SER A 1 366 ? -11.327 12.307 -5.122 1.00 92.50 366 SER A CA 1
ATOM 2892 C C . SER A 1 366 ? -11.309 12.331 -6.650 1.00 92.50 366 SER A C 1
ATOM 2894 O O . SER A 1 366 ? -12.288 11.914 -7.273 1.00 92.50 366 SER A O 1
ATOM 2896 N N . ALA A 1 367 ? -10.208 12.762 -7.279 1.00 93.62 367 ALA A N 1
ATOM 2897 C CA . ALA A 1 367 ? -10.067 12.710 -8.731 1.00 93.62 367 ALA A CA 1
ATOM 2898 C C . ALA A 1 367 ? -10.062 11.264 -9.243 1.00 93.62 367 ALA A C 1
ATOM 2900 O O . ALA A 1 367 ? -10.806 10.957 -10.171 1.00 93.62 367 ALA A O 1
ATOM 2901 N N . THR A 1 368 ? -9.300 10.354 -8.630 1.00 94.69 368 THR A N 1
ATOM 2902 C CA . THR A 1 368 ? -9.288 8.938 -9.034 1.00 94.69 368 THR A CA 1
ATOM 2903 C C . THR A 1 368 ? -10.640 8.264 -8.797 1.00 94.69 368 THR A C 1
ATOM 2905 O O . THR A 1 368 ? -11.161 7.620 -9.709 1.00 94.69 368 THR A O 1
ATOM 2908 N N . SER A 1 369 ? -11.270 8.494 -7.641 1.00 93.94 369 SER A N 1
ATOM 2909 C CA . SER A 1 369 ? -12.574 7.908 -7.295 1.00 93.94 369 SER A CA 1
ATOM 2910 C C . SER A 1 369 ? -13.685 8.338 -8.262 1.00 93.94 369 SER A C 1
ATOM 2912 O O . SER A 1 369 ? -14.470 7.507 -8.716 1.00 93.94 369 SER A O 1
ATOM 2914 N N . ARG A 1 370 ? -13.708 9.613 -8.687 1.00 91.81 370 ARG A N 1
ATOM 2915 C CA . ARG A 1 370 ? -14.660 10.112 -9.706 1.00 91.81 370 ARG A CA 1
ATOM 2916 C C . ARG A 1 370 ? -14.513 9.426 -11.065 1.00 91.81 370 ARG A C 1
ATOM 2918 O O . ARG A 1 370 ? -15.481 9.370 -11.821 1.00 91.81 370 ARG A O 1
ATOM 2925 N N . TYR A 1 371 ? -13.323 8.916 -11.376 1.00 93.00 371 TYR A N 1
ATOM 2926 C CA . TYR A 1 371 ? -13.040 8.148 -12.590 1.00 93.00 371 TYR A CA 1
ATOM 2927 C C . TYR A 1 371 ? -13.138 6.629 -12.368 1.00 93.00 371 TYR A C 1
ATOM 2929 O O . TYR A 1 371 ? -12.695 5.860 -13.217 1.00 93.00 371 TYR A O 1
ATOM 2937 N N . SER A 1 372 ? -13.771 6.189 -11.271 1.00 92.44 372 SER A N 1
ATOM 2938 C CA . SER A 1 372 ? -13.916 4.768 -10.921 1.00 92.44 372 SER A CA 1
ATOM 2939 C C . SER A 1 372 ? -12.568 4.050 -10.816 1.00 92.44 372 SER A C 1
ATOM 2941 O O . SER A 1 372 ? -12.421 2.937 -11.322 1.00 92.44 372 SER A O 1
ATOM 2943 N N . GLY A 1 373 ? -11.576 4.703 -10.207 1.00 94.38 373 GLY A N 1
ATOM 2944 C CA . GLY A 1 373 ? -10.264 4.127 -9.941 1.00 94.38 373 GLY A CA 1
ATOM 2945 C C . GLY A 1 373 ? -9.889 4.156 -8.464 1.00 94.38 373 GLY A C 1
ATOM 2946 O O . GLY A 1 373 ? -10.427 4.939 -7.679 1.00 94.38 373 GLY A O 1
ATOM 2947 N N . THR A 1 374 ? -8.939 3.302 -8.105 1.00 95.38 374 THR A N 1
ATOM 2948 C CA . THR A 1 374 ? -8.355 3.198 -6.762 1.00 95.38 374 THR A CA 1
ATOM 2949 C C . THR A 1 374 ? -6.980 3.846 -6.755 1.00 95.38 374 THR A C 1
ATOM 2951 O O . THR A 1 374 ? -6.185 3.611 -7.664 1.00 95.38 374 THR A O 1
ATOM 2954 N N . PHE A 1 375 ? -6.673 4.643 -5.732 1.00 95.88 375 PHE A N 1
ATOM 2955 C CA . PHE A 1 375 ? -5.319 5.152 -5.527 1.00 95.88 375 PHE A CA 1
ATOM 2956 C C . PHE A 1 375 ? -4.585 4.290 -4.499 1.00 95.88 375 PHE A C 1
ATOM 2958 O O . PHE A 1 375 ? -5.110 4.037 -3.426 1.00 95.88 375 PHE A O 1
ATOM 2965 N N . VAL A 1 376 ? -3.373 3.834 -4.800 1.00 94.56 376 VAL A N 1
ATOM 2966 C CA . VAL A 1 376 ? -2.513 3.122 -3.845 1.00 94.56 376 VAL A CA 1
ATOM 2967 C C . VAL A 1 376 ? -1.319 4.010 -3.542 1.00 94.56 376 VAL A C 1
ATOM 2969 O O . VAL A 1 376 ? -0.402 4.152 -4.365 1.00 94.56 376 VAL A O 1
ATOM 2972 N N . PHE A 1 377 ? -1.318 4.597 -2.348 1.00 91.19 377 PHE A N 1
ATOM 2973 C CA . PHE A 1 377 ? -0.164 5.350 -1.897 1.00 91.19 377 PHE A CA 1
ATOM 2974 C C . PHE A 1 377 ? 1.007 4.391 -1.661 1.00 91.19 377 PHE A C 1
ATOM 2976 O O . PHE A 1 377 ? 0.889 3.362 -1.000 1.00 91.19 377 PHE A O 1
ATOM 2983 N N . SER A 1 378 ? 2.161 4.719 -2.230 1.00 85.00 378 SER A N 1
ATOM 2984 C CA . SER A 1 378 ? 3.358 3.868 -2.160 1.00 85.00 378 SER A CA 1
ATOM 2985 C C . SER A 1 378 ? 4.667 4.654 -2.269 1.00 85.00 378 SER A C 1
ATOM 2987 O O . SER A 1 378 ? 5.718 4.075 -2.536 1.00 85.00 378 SER A O 1
ATOM 2989 N N . GLY A 1 379 ? 4.605 5.979 -2.075 1.00 74.94 379 GLY A N 1
ATOM 2990 C CA . GLY A 1 379 ? 5.605 6.956 -2.516 1.00 74.94 379 GLY A CA 1
ATOM 2991 C C . GLY A 1 379 ? 7.063 6.507 -2.430 1.00 74.94 379 GLY A C 1
ATOM 2992 O O . GLY A 1 379 ? 7.643 6.520 -1.355 1.00 74.94 379 GLY A O 1
ATOM 2993 N N . GLY A 1 380 ? 7.687 6.187 -3.564 1.00 70.12 380 GLY A N 1
ATOM 2994 C CA . GLY A 1 380 ? 9.117 5.882 -3.645 1.00 70.12 380 GLY A CA 1
ATOM 2995 C C . GLY A 1 380 ? 9.505 4.438 -3.301 1.00 70.12 380 GLY A C 1
ATOM 2996 O O . GLY A 1 380 ? 10.696 4.173 -3.150 1.00 70.12 380 GLY A O 1
ATOM 2997 N N . MET A 1 381 ? 8.549 3.506 -3.187 1.00 79.69 381 MET A N 1
ATOM 2998 C CA . MET A 1 381 ? 8.834 2.093 -2.902 1.00 79.69 381 MET A CA 1
ATOM 2999 C C . MET A 1 381 ? 9.792 1.468 -3.937 1.00 79.69 381 MET A C 1
ATOM 3001 O O . MET A 1 381 ? 9.779 1.810 -5.124 1.00 79.69 381 MET A O 1
ATOM 3005 N N . ALA A 1 382 ? 10.641 0.551 -3.472 1.00 80.12 382 ALA A N 1
ATOM 3006 C CA . ALA A 1 382 ? 11.580 -0.221 -4.282 1.00 80.12 382 ALA A CA 1
ATOM 3007 C C . ALA A 1 382 ? 11.297 -1.724 -4.155 1.00 80.12 382 ALA A C 1
ATOM 3009 O O . ALA A 1 382 ? 10.627 -2.153 -3.218 1.00 80.12 382 ALA A O 1
ATOM 3010 N N . ASN A 1 383 ? 11.870 -2.521 -5.061 1.00 89.56 383 ASN A N 1
ATOM 3011 C CA . ASN A 1 383 ? 11.828 -3.984 -5.027 1.00 89.56 383 ASN A CA 1
ATOM 3012 C C . ASN A 1 383 ? 10.444 -4.603 -5.238 1.00 89.56 383 ASN A C 1
ATOM 3014 O O . ASN A 1 383 ? 10.280 -5.783 -4.948 1.00 89.56 383 ASN A O 1
ATOM 3018 N N . VAL A 1 384 ? 9.466 -3.869 -5.771 1.00 91.44 384 VAL A N 1
ATOM 3019 C CA . VAL A 1 384 ? 8.109 -4.397 -5.983 1.00 91.44 384 VAL A CA 1
ATOM 3020 C C . VAL A 1 384 ? 8.150 -5.577 -6.957 1.00 91.44 384 VAL A C 1
ATOM 3022 O O . VAL A 1 384 ? 7.541 -6.611 -6.693 1.00 91.44 384 VAL A O 1
ATOM 3025 N N . ALA A 1 385 ? 8.941 -5.479 -8.033 1.00 92.75 385 ALA A N 1
ATOM 3026 C CA . ALA A 1 385 ? 9.170 -6.589 -8.958 1.00 92.75 385 ALA A CA 1
ATOM 3027 C C . ALA A 1 385 ? 9.714 -7.824 -8.234 1.00 92.75 385 ALA A C 1
ATOM 3029 O O . ALA A 1 385 ? 9.099 -8.886 -8.279 1.00 92.75 385 ALA A O 1
ATOM 3030 N N . ALA A 1 386 ? 10.828 -7.685 -7.521 1.00 92.69 386 ALA A N 1
ATOM 3031 C CA . ALA A 1 386 ? 11.492 -8.821 -6.897 1.00 92.69 386 ALA A CA 1
ATOM 3032 C C . ALA A 1 386 ? 10.659 -9.427 -5.744 1.00 92.69 386 ALA A C 1
ATOM 3034 O O . ALA A 1 386 ? 10.575 -10.648 -5.628 1.00 92.69 386 ALA A O 1
ATOM 3035 N N . LEU A 1 387 ? 9.974 -8.595 -4.949 1.00 92.62 387 LEU A N 1
ATOM 3036 C CA . LEU A 1 387 ? 9.060 -9.032 -3.888 1.00 92.62 387 LEU A CA 1
ATOM 3037 C C . LEU A 1 387 ? 7.826 -9.757 -4.445 1.00 92.62 387 LEU A C 1
ATOM 3039 O O . LEU A 1 387 ? 7.394 -10.748 -3.861 1.00 92.62 387 LEU A O 1
ATOM 3043 N N . SER A 1 388 ? 7.293 -9.326 -5.596 1.00 93.38 388 SER A N 1
ATOM 3044 C CA . SER A 1 388 ? 6.153 -9.996 -6.246 1.00 93.38 388 SER A CA 1
ATOM 3045 C C . SER A 1 388 ? 6.461 -11.427 -6.702 1.00 93.38 388 SER A C 1
ATOM 3047 O O . SER A 1 388 ? 5.537 -12.213 -6.910 1.00 93.38 388 SER A O 1
ATOM 3049 N N . GLY A 1 389 ? 7.746 -11.772 -6.859 1.00 93.06 389 GLY A N 1
ATOM 3050 C CA . GLY A 1 389 ? 8.197 -13.104 -7.258 1.00 93.06 389 GLY A CA 1
ATOM 3051 C C . GLY A 1 389 ? 8.160 -14.140 -6.132 1.00 93.06 389 GLY A C 1
ATOM 3052 O O . GLY A 1 389 ? 8.247 -15.330 -6.416 1.00 93.06 389 GLY A O 1
ATOM 3053 N N . PHE A 1 390 ? 8.009 -13.736 -4.867 1.00 92.06 390 PHE A N 1
ATOM 3054 C CA . PHE A 1 390 ? 7.884 -14.658 -3.733 1.00 92.06 390 PHE A CA 1
ATOM 3055 C C . PHE A 1 390 ? 6.440 -15.144 -3.569 1.00 92.06 390 PHE A C 1
ATOM 3057 O O . PHE A 1 390 ? 5.650 -14.584 -2.804 1.00 92.06 390 PHE A O 1
ATOM 3064 N N . ARG A 1 391 ? 6.084 -16.191 -4.318 1.00 86.56 391 ARG A N 1
ATOM 3065 C CA . ARG A 1 391 ? 4.708 -16.704 -4.378 1.00 86.56 391 ARG A CA 1
ATOM 3066 C C . ARG A 1 391 ? 4.424 -17.685 -3.241 1.00 86.56 391 ARG A C 1
ATOM 3068 O O . ARG A 1 391 ? 5.183 -18.630 -3.038 1.00 86.56 391 ARG A O 1
ATOM 3075 N N . LEU A 1 392 ? 3.275 -17.531 -2.574 1.00 84.50 392 LEU A N 1
ATOM 3076 C CA . LEU A 1 392 ? 2.880 -18.379 -1.434 1.00 84.50 392 LEU A CA 1
ATOM 3077 C C . LEU A 1 392 ? 2.803 -19.873 -1.766 1.00 84.50 392 LEU A C 1
ATOM 3079 O O . LEU A 1 392 ? 3.120 -20.705 -0.927 1.00 84.50 392 LEU A O 1
ATOM 3083 N N . GLU A 1 393 ? 2.410 -20.225 -2.987 1.00 82.38 393 GLU A N 1
ATOM 3084 C CA . GLU A 1 393 ? 2.361 -21.614 -3.467 1.00 82.38 393 GLU A CA 1
ATOM 3085 C C . GLU A 1 393 ? 3.729 -22.318 -3.476 1.00 82.38 393 GLU A C 1
ATOM 3087 O O . GLU A 1 393 ? 3.793 -23.548 -3.407 1.00 82.38 393 GLU A O 1
ATOM 3092 N N . ASN A 1 394 ? 4.808 -21.533 -3.554 1.00 82.75 394 ASN A N 1
ATOM 3093 C CA . ASN A 1 394 ? 6.189 -22.001 -3.537 1.00 82.75 394 ASN A CA 1
ATOM 3094 C C . ASN A 1 394 ? 6.802 -21.948 -2.130 1.00 82.75 394 ASN A C 1
ATOM 3096 O O . ASN A 1 394 ? 7.908 -22.452 -1.941 1.00 82.75 394 ASN A O 1
ATOM 3100 N N . ALA A 1 395 ? 6.111 -21.350 -1.154 1.00 83.25 395 ALA A N 1
ATOM 3101 C CA . ALA A 1 395 ? 6.553 -21.348 0.232 1.00 83.25 395 ALA A CA 1
ATOM 3102 C C . ALA A 1 395 ? 6.466 -22.762 0.836 1.00 83.25 395 ALA A C 1
ATOM 3104 O O . ALA A 1 395 ? 5.648 -23.596 0.430 1.00 83.25 395 ALA A O 1
ATOM 3105 N N . VAL A 1 396 ? 7.298 -23.048 1.840 1.00 77.88 396 VAL A N 1
ATOM 3106 C CA . VAL A 1 396 ? 7.292 -24.345 2.537 1.00 77.88 396 VAL A CA 1
ATOM 3107 C C . VAL A 1 396 ? 5.909 -24.630 3.164 1.00 77.88 396 VAL A C 1
ATOM 3109 O O . VAL A 1 396 ? 5.475 -23.982 4.116 1.00 77.88 396 VAL A O 1
ATOM 3112 N N . LYS A 1 397 ? 5.222 -25.659 2.640 1.00 64.06 397 LYS A N 1
ATOM 3113 C CA . LYS A 1 397 ? 3.798 -25.981 2.899 1.00 64.06 397 LYS A CA 1
ATOM 3114 C C . LYS A 1 397 ? 3.406 -26.258 4.352 1.00 64.06 397 LYS A C 1
ATOM 3116 O O . LYS A 1 397 ? 2.230 -26.173 4.684 1.00 64.06 397 LYS A O 1
ATOM 3121 N N . ASN A 1 398 ? 4.347 -26.637 5.215 1.00 54.25 398 ASN A N 1
ATOM 3122 C CA . ASN A 1 398 ? 4.023 -26.955 6.610 1.00 54.25 398 ASN A CA 1
ATOM 3123 C C . ASN A 1 398 ? 3.781 -25.699 7.466 1.00 54.25 398 ASN A C 1
ATOM 3125 O O . ASN A 1 398 ? 3.273 -25.827 8.577 1.00 54.25 398 ASN A O 1
ATOM 3129 N N . GLU A 1 399 ? 4.110 -24.510 6.949 1.00 57.09 399 GLU A N 1
ATOM 3130 C CA . GLU A 1 399 ? 4.011 -23.237 7.675 1.00 57.09 399 GLU A CA 1
ATOM 3131 C C . GLU A 1 399 ? 3.035 -22.236 7.029 1.00 57.09 399 GLU A C 1
ATOM 3133 O O . GLU A 1 399 ? 2.630 -21.273 7.672 1.00 57.09 399 GLU A O 1
ATOM 3138 N N . VAL A 1 400 ? 2.585 -22.493 5.793 1.00 60.56 400 VAL A N 1
ATOM 3139 C CA . VAL A 1 400 ? 1.598 -21.678 5.064 1.00 60.56 400 VAL A CA 1
ATOM 3140 C C . VAL A 1 400 ? 0.437 -22.574 4.637 1.00 60.56 400 VAL A C 1
ATOM 3142 O O . VAL A 1 400 ? 0.642 -23.588 3.973 1.00 60.56 400 VAL A O 1
ATOM 3145 N N . ASN A 1 401 ? -0.799 -22.228 5.005 1.00 54.53 401 ASN A N 1
ATOM 3146 C CA . ASN A 1 401 ? -1.967 -22.990 4.564 1.00 54.53 401 ASN A CA 1
ATOM 3147 C C . ASN A 1 401 ? -2.323 -22.612 3.117 1.00 54.53 401 ASN A C 1
ATOM 3149 O O . ASN A 1 401 ? -3.068 -21.672 2.868 1.00 54.53 401 ASN A O 1
ATOM 3153 N N . THR A 1 402 ? -1.777 -23.345 2.151 1.00 54.75 402 THR A N 1
ATOM 3154 C CA . THR A 1 402 ? -1.842 -22.981 0.726 1.00 54.75 402 THR A CA 1
ATOM 3155 C C . THR A 1 402 ? -3.248 -22.963 0.114 1.00 54.75 402 THR A C 1
ATOM 3157 O O . THR A 1 402 ? -3.405 -22.409 -0.968 1.00 54.75 402 THR A O 1
ATOM 3160 N N . ASP A 1 403 ? -4.268 -23.519 0.778 1.00 51.00 403 ASP A N 1
ATOM 3161 C CA . ASP A 1 403 ? -5.618 -23.626 0.205 1.00 51.00 403 ASP A CA 1
ATOM 3162 C C . ASP A 1 403 ? -6.544 -22.452 0.592 1.00 51.00 403 ASP A C 1
ATOM 3164 O O . ASP A 1 403 ? -7.608 -22.301 -0.007 1.00 51.00 403 ASP A O 1
ATOM 3168 N N . ALA A 1 404 ? -6.173 -21.624 1.583 1.00 51.81 404 ALA A N 1
ATOM 3169 C CA . ALA A 1 404 ? -7.051 -20.582 2.142 1.00 51.81 404 ALA A CA 1
ATOM 3170 C C . ALA A 1 404 ? -6.367 -19.232 2.448 1.00 51.81 404 ALA A C 1
ATOM 3172 O O . ALA A 1 404 ? -6.992 -18.379 3.072 1.00 51.81 404 ALA A O 1
ATOM 3173 N N . GLY A 1 405 ? -5.109 -19.037 2.037 1.00 67.19 405 GLY A N 1
ATOM 3174 C CA . GLY A 1 405 ? -4.323 -17.843 2.370 1.00 67.19 405 GLY A CA 1
ATOM 3175 C C . GLY A 1 405 ? -3.436 -18.025 3.607 1.00 67.19 405 GLY A C 1
ATOM 3176 O O . GLY A 1 405 ? -3.231 -19.132 4.111 1.00 67.19 405 GLY A O 1
ATOM 3177 N N . ILE A 1 406 ? -2.858 -16.932 4.097 1.00 76.62 406 ILE A N 1
ATOM 3178 C CA . ILE A 1 406 ? -1.955 -16.969 5.247 1.00 76.62 406 ILE A CA 1
ATOM 3179 C C . ILE A 1 406 ? -2.797 -16.904 6.515 1.00 76.62 406 ILE A C 1
ATOM 3181 O O . ILE A 1 406 ? -3.469 -15.912 6.772 1.00 76.62 406 ILE A O 1
ATOM 3185 N N . LYS A 1 407 ? -2.734 -17.952 7.338 1.00 78.25 407 LYS A N 1
ATOM 3186 C CA . LYS A 1 407 ? -3.451 -17.970 8.614 1.00 78.25 407 LYS A CA 1
ATOM 3187 C C . LYS A 1 407 ? -2.777 -17.052 9.623 1.00 78.25 407 LYS A C 1
ATOM 3189 O O . LYS A 1 407 ? -1.651 -17.313 10.046 1.00 78.25 407 LYS A O 1
ATOM 3194 N N . LYS A 1 408 ? -3.511 -16.030 10.050 1.00 80.62 408 LYS A N 1
ATOM 3195 C CA . LYS A 1 408 ? -3.150 -15.181 11.184 1.00 80.62 408 LYS A CA 1
ATOM 3196 C C . LYS A 1 408 ? -3.259 -16.002 12.472 1.00 80.62 408 LYS A C 1
ATOM 3198 O O . LYS A 1 408 ? -4.237 -16.721 12.683 1.00 80.62 408 LYS A O 1
ATOM 3203 N N . GLN A 1 409 ? -2.258 -15.920 13.348 1.00 76.88 409 GLN A N 1
ATOM 3204 C CA . GLN A 1 409 ? -2.379 -16.502 14.686 1.00 76.88 409 GLN A CA 1
ATOM 3205 C C . GLN A 1 409 ? -3.230 -15.574 15.548 1.00 76.88 409 GLN A C 1
ATOM 3207 O O . GLN A 1 409 ? -2.835 -14.443 15.799 1.00 76.88 409 GLN A O 1
ATOM 3212 N N . THR A 1 410 ? -4.384 -16.051 16.009 1.00 75.00 410 THR A N 1
ATOM 3213 C CA . THR A 1 410 ? -5.312 -15.246 16.811 1.00 75.00 410 THR A CA 1
ATOM 3214 C C . THR A 1 410 ? -5.657 -15.919 18.125 1.00 75.00 410 THR A C 1
ATOM 3216 O O . THR A 1 410 ? -5.900 -17.128 18.190 1.00 75.00 410 THR A O 1
ATOM 3219 N N . THR A 1 411 ? -5.786 -15.111 19.168 1.00 76.62 411 THR A N 1
ATOM 3220 C CA . THR A 1 411 ? -6.441 -15.512 20.409 1.00 76.62 411 THR A CA 1
ATOM 3221 C C . THR A 1 411 ? -7.940 -15.711 20.143 1.00 76.62 411 THR A C 1
ATOM 3223 O O . THR A 1 411 ? -8.523 -14.942 19.379 1.00 76.62 411 THR A O 1
ATOM 3226 N N . PRO A 1 412 ? -8.597 -16.721 20.742 1.00 77.94 412 PRO A N 1
ATOM 3227 C CA . PRO A 1 412 ? -10.041 -16.876 20.613 1.00 77.94 412 PRO A CA 1
ATOM 3228 C C . PRO A 1 412 ? -10.786 -15.624 21.088 1.00 77.94 412 PRO A C 1
ATOM 3230 O O . PRO A 1 412 ? -10.473 -15.093 22.155 1.00 77.94 412 PRO A O 1
ATOM 3233 N N . ILE A 1 413 ? -11.801 -15.214 20.322 1.00 78.38 413 ILE A N 1
ATOM 3234 C CA . ILE A 1 413 ? -12.715 -14.125 20.689 1.00 78.38 413 ILE A CA 1
ATOM 3235 C C . ILE A 1 413 ? -13.329 -14.433 22.056 1.00 78.38 413 ILE A C 1
ATOM 3237 O O . ILE A 1 413 ? -13.908 -15.508 22.260 1.00 78.38 413 ILE A O 1
ATOM 3241 N N . ARG A 1 414 ? -13.208 -13.494 22.996 1.00 75.25 414 ARG A N 1
ATOM 3242 C CA . ARG A 1 414 ? -13.725 -13.654 24.357 1.00 75.25 414 ARG A CA 1
ATOM 3243 C C . ARG A 1 414 ? -15.159 -13.128 24.426 1.00 75.25 414 ARG A C 1
ATOM 3245 O O . ARG A 1 414 ? -15.552 -12.210 23.708 1.00 75.25 414 ARG A O 1
ATOM 3252 N N . SER A 1 415 ? -15.972 -13.721 25.300 1.00 65.94 415 SER A N 1
ATOM 3253 C CA . SER A 1 415 ? -17.264 -13.125 25.661 1.00 65.94 415 SER A CA 1
ATOM 3254 C C . SER A 1 415 ? -17.021 -11.814 26.405 1.00 65.94 415 SER A C 1
ATOM 3256 O O . SER A 1 415 ? -16.117 -11.778 27.243 1.00 65.94 415 SER A O 1
ATOM 3258 N N . SER A 1 416 ? -17.841 -10.786 26.165 1.00 63.50 416 SER A N 1
ATOM 3259 C CA . SER A 1 416 ? -17.741 -9.533 26.919 1.00 63.50 416 SER A CA 1
ATOM 3260 C C . SER A 1 416 ? -17.796 -9.799 28.422 1.00 63.50 416 SER A C 1
ATOM 3262 O O . SER A 1 416 ? -18.625 -10.573 28.917 1.00 63.50 416 SER A O 1
ATOM 3264 N N . GLY A 1 417 ? -16.898 -9.158 29.171 1.00 65.19 417 GLY A N 1
ATOM 3265 C CA . GLY A 1 417 ? -17.117 -8.996 30.598 1.00 65.19 417 GLY A CA 1
ATOM 3266 C C . GLY A 1 417 ? -18.382 -8.164 30.795 1.00 65.19 417 GLY A C 1
ATOM 3267 O O . GLY A 1 417 ? -18.496 -7.082 30.225 1.00 65.19 417 GLY A O 1
ATOM 3268 N N . LYS A 1 418 ? -19.338 -8.653 31.594 1.00 76.12 418 LYS A N 1
ATOM 3269 C CA . LYS A 1 418 ? -20.525 -7.856 31.938 1.00 76.12 418 LYS A CA 1
ATOM 3270 C C . LYS A 1 418 ? -20.095 -6.535 32.572 1.00 76.12 418 LYS A C 1
ATOM 3272 O O . LYS A 1 418 ? -19.206 -6.539 33.425 1.00 76.12 418 LYS A O 1
ATOM 3277 N N . ASN A 1 419 ? -20.796 -5.455 32.235 1.00 87.19 419 ASN A N 1
ATOM 3278 C CA . ASN A 1 419 ? -20.541 -4.107 32.751 1.00 87.19 419 ASN A CA 1
ATOM 3279 C C . ASN A 1 419 ? -19.114 -3.611 32.450 1.00 87.19 419 ASN A C 1
ATOM 3281 O O . ASN A 1 419 ? -18.429 -3.129 33.353 1.00 87.19 419 ASN A O 1
ATOM 3285 N N . LYS A 1 420 ? -18.654 -3.760 31.203 1.00 93.94 420 LYS A N 1
ATOM 3286 C CA . LYS A 1 420 ? -17.364 -3.231 30.737 1.00 93.94 420 LYS A CA 1
ATOM 3287 C C . LYS A 1 420 ? -17.549 -2.322 29.528 1.00 93.94 420 LYS A C 1
ATOM 3289 O O . LYS A 1 420 ? -18.333 -2.637 28.633 1.00 93.94 420 LYS A O 1
ATOM 3294 N N . HIS A 1 421 ? -16.786 -1.236 29.470 1.00 97.56 421 HIS A N 1
ATOM 3295 C CA . HIS A 1 421 ? -16.643 -0.442 28.253 1.00 97.56 421 HIS A CA 1
ATOM 3296 C C . HIS A 1 421 ? -15.637 -1.130 27.321 1.00 97.56 421 HIS A C 1
ATOM 3298 O O . HIS A 1 421 ? -14.519 -1.426 27.734 1.00 97.56 421 HIS A O 1
ATOM 3304 N N . THR A 1 422 ? -16.007 -1.408 26.072 1.00 97.75 422 THR A N 1
ATOM 3305 C CA . THR A 1 422 ? -15.128 -2.102 25.115 1.00 97.75 422 THR A CA 1
ATOM 3306 C C . THR A 1 422 ? -14.443 -1.091 24.193 1.00 97.75 422 THR A C 1
ATOM 3308 O O . THR A 1 422 ? -15.109 -0.275 23.555 1.00 97.75 422 THR A O 1
ATOM 3311 N N . VAL A 1 423 ? -13.116 -1.164 24.077 1.00 98.50 423 VAL A N 1
ATOM 3312 C CA . VAL A 1 423 ? -12.304 -0.245 23.265 1.00 98.50 423 VAL A CA 1
ATOM 3313 C C . VAL A 1 423 ? -11.541 -1.008 22.188 1.00 98.50 423 VAL A C 1
ATOM 3315 O O . VAL A 1 423 ? -10.875 -1.995 22.483 1.00 98.50 423 VAL A O 1
ATOM 3318 N N . CYS A 1 424 ? -11.589 -0.516 20.952 1.00 98.44 424 CYS A N 1
ATOM 3319 C CA . CYS A 1 424 ? -10.668 -0.899 19.883 1.00 98.44 424 CYS A CA 1
ATOM 3320 C C . CYS A 1 424 ? -9.711 0.265 19.623 1.00 98.44 424 CYS A C 1
ATOM 3322 O O . CYS A 1 424 ? -10.164 1.367 19.311 1.00 98.44 424 CYS A O 1
ATOM 3324 N N . ILE A 1 425 ? -8.404 0.025 19.728 1.00 98.62 425 ILE A N 1
ATOM 3325 C CA . ILE A 1 425 ? -7.357 1.006 19.410 1.00 98.62 425 ILE A CA 1
ATOM 3326 C C . ILE A 1 425 ? -6.647 0.530 18.146 1.00 98.62 425 ILE A C 1
ATOM 3328 O O . ILE A 1 425 ? -6.080 -0.565 18.137 1.00 98.62 425 ILE A O 1
ATOM 3332 N N . MET A 1 426 ? -6.689 1.341 17.089 1.00 98.00 426 MET A N 1
ATOM 3333 C CA . MET A 1 426 ? -6.118 0.984 15.792 1.00 98.00 426 MET A CA 1
ATOM 3334 C C . MET A 1 426 ? -5.175 2.059 15.260 1.00 98.00 426 MET A C 1
ATOM 3336 O O . MET A 1 426 ? -5.500 3.242 15.306 1.00 98.00 426 MET A O 1
ATOM 3340 N N . LEU A 1 427 ? -4.038 1.636 14.710 1.00 97.31 427 LEU A N 1
ATOM 3341 C CA . LEU A 1 427 ? -3.106 2.503 13.987 1.00 97.31 427 LEU A CA 1
ATOM 3342 C C . LEU A 1 427 ? -3.573 2.753 12.536 1.00 97.31 427 LEU A C 1
ATOM 3344 O O . LEU A 1 427 ? -3.951 1.804 11.848 1.00 97.31 427 LEU A O 1
ATOM 3348 N N . SER A 1 428 ? -3.521 4.003 12.070 1.00 95.50 428 SER A N 1
ATOM 3349 C CA . SER A 1 428 ? -3.860 4.416 10.694 1.00 95.50 428 SER A CA 1
ATOM 3350 C C . SER A 1 428 ? -2.757 4.109 9.660 1.00 95.50 428 SER A C 1
ATOM 3352 O O . SER A 1 428 ? -1.733 3.506 9.991 1.00 95.50 428 SER A O 1
ATOM 3354 N N . ASP A 1 429 ? -2.968 4.558 8.414 1.00 93.44 429 ASP A N 1
ATOM 3355 C CA . ASP A 1 429 ? -2.003 4.604 7.294 1.00 93.44 429 ASP A CA 1
ATOM 3356 C C . ASP A 1 429 ? -1.520 3.250 6.755 1.00 93.44 429 ASP A C 1
ATOM 3358 O O . ASP A 1 429 ? -0.642 3.178 5.902 1.00 93.44 429 ASP A O 1
ATOM 3362 N N . GLY A 1 430 ? -2.088 2.144 7.205 1.00 93.56 430 GLY A N 1
ATOM 3363 C CA . GLY A 1 430 ? -1.815 0.809 6.691 1.00 93.56 430 GLY A CA 1
ATOM 3364 C C . GLY A 1 430 ? -2.264 0.570 5.249 1.00 93.56 430 GLY A C 1
ATOM 3365 O O . GLY A 1 430 ? -1.856 -0.428 4.676 1.00 93.56 430 GLY A O 1
ATOM 3366 N N . ASP A 1 431 ? -3.036 1.447 4.608 1.00 93.44 431 ASP A N 1
ATOM 3367 C CA . ASP A 1 431 ? -3.256 1.390 3.155 1.00 93.44 431 ASP A CA 1
ATOM 3368 C C . ASP A 1 431 ? -1.974 1.711 2.362 1.00 93.44 431 ASP A C 1
ATOM 3370 O O . ASP A 1 431 ? -1.769 1.176 1.262 1.00 93.44 431 ASP A O 1
ATOM 3374 N N . ASN A 1 432 ? -1.089 2.530 2.946 1.00 91.44 432 ASN A N 1
ATOM 3375 C CA . ASN A 1 432 ? 0.170 2.960 2.360 1.00 91.44 432 ASN A CA 1
ATOM 3376 C C . ASN A 1 432 ? 1.119 1.767 2.213 1.00 91.44 432 ASN A C 1
ATOM 3378 O O . ASN A 1 432 ? 1.759 1.301 3.158 1.00 91.44 432 ASN A O 1
ATOM 3382 N N . MET A 1 433 ? 1.268 1.311 0.972 1.00 89.19 433 MET A N 1
ATOM 3383 C CA . MET A 1 433 ? 2.038 0.120 0.633 1.00 89.19 433 MET A CA 1
ATOM 3384 C C . MET A 1 433 ? 3.527 0.263 0.979 1.00 89.19 433 MET A C 1
ATOM 3386 O O . MET A 1 433 ? 4.169 -0.735 1.308 1.00 89.19 433 MET A O 1
ATOM 3390 N N . ARG A 1 434 ? 4.086 1.485 0.944 1.00 86.19 434 ARG A N 1
ATOM 3391 C CA . ARG A 1 434 ? 5.473 1.738 1.379 1.00 86.19 434 ARG A CA 1
ATOM 3392 C C . ARG A 1 434 ? 5.605 1.626 2.893 1.00 86.19 434 ARG A C 1
ATOM 3394 O O . ARG A 1 434 ? 6.624 1.133 3.371 1.00 86.19 434 ARG A O 1
ATOM 3401 N N . PHE A 1 435 ? 4.617 2.121 3.633 1.00 88.44 435 PHE A N 1
ATOM 3402 C CA . PHE A 1 435 ? 4.619 2.059 5.087 1.00 88.44 435 PHE A CA 1
ATOM 3403 C C . PHE A 1 435 ? 4.561 0.607 5.565 1.00 88.44 435 PHE A C 1
ATOM 3405 O O . PHE A 1 435 ? 5.461 0.172 6.289 1.00 88.44 435 PHE A O 1
ATOM 3412 N N . THR A 1 436 ? 3.568 -0.159 5.100 1.00 89.31 436 THR A N 1
ATOM 3413 C CA . THR A 1 436 ? 3.396 -1.568 5.487 1.00 89.31 436 THR A CA 1
ATOM 3414 C C . THR A 1 436 ? 4.569 -2.425 5.037 1.00 89.31 436 THR A C 1
ATOM 3416 O O . THR A 1 436 ? 5.135 -3.173 5.825 1.00 89.31 436 THR A O 1
ATOM 3419 N N . SER A 1 437 ? 5.047 -2.232 3.810 1.00 86.81 437 SER A N 1
ATOM 3420 C CA . SER A 1 437 ? 6.222 -2.936 3.290 1.00 86.81 437 SER A CA 1
ATOM 3421 C C . SER A 1 437 ? 7.531 -2.280 3.733 1.00 86.81 437 SER A C 1
ATOM 3423 O O . SER A 1 437 ? 8.501 -2.298 2.993 1.00 86.81 437 SER A O 1
ATOM 3425 N N . GLY A 1 438 ? 7.594 -1.631 4.890 1.00 86.06 438 GLY A N 1
ATOM 3426 C CA . GLY A 1 438 ? 8.758 -0.831 5.246 1.00 86.06 438 GLY A CA 1
ATOM 3427 C C . GLY A 1 438 ? 8.822 -0.511 6.723 1.00 86.06 438 GLY A C 1
ATOM 3428 O O . GLY A 1 438 ? 9.063 -1.383 7.561 1.00 86.06 438 GLY A O 1
ATOM 3429 N N . SER A 1 439 ? 8.660 0.768 7.043 1.00 85.00 439 SER A N 1
ATOM 3430 C CA . SER A 1 439 ? 8.864 1.280 8.394 1.00 85.00 439 SER A CA 1
ATOM 3431 C C . SER A 1 439 ? 7.874 0.721 9.413 1.00 85.00 439 SER A C 1
ATOM 3433 O O . SER A 1 439 ? 8.275 0.554 10.566 1.00 85.00 439 SER A O 1
ATOM 3435 N N . ALA A 1 440 ? 6.655 0.341 9.009 1.00 89.38 440 ALA A N 1
ATOM 3436 C CA . ALA A 1 440 ? 5.678 -0.288 9.900 1.00 89.38 440 ALA A CA 1
ATOM 3437 C C . ALA A 1 440 ? 6.251 -1.524 10.608 1.00 89.38 440 ALA A C 1
ATOM 3439 O O . ALA A 1 440 ? 6.041 -1.691 11.806 1.00 89.38 440 ALA A O 1
ATOM 3440 N N . LEU A 1 441 ? 7.016 -2.353 9.885 1.00 87.50 441 LEU A N 1
ATOM 3441 C CA . LEU A 1 441 ? 7.558 -3.625 10.374 1.00 87.50 441 LEU A CA 1
ATOM 3442 C C . LEU A 1 441 ? 8.601 -3.476 11.480 1.00 87.50 441 LEU A C 1
ATOM 3444 O O . LEU A 1 441 ? 8.817 -4.401 12.255 1.00 87.50 441 LEU A O 1
ATOM 3448 N N . SER A 1 442 ? 9.324 -2.360 11.505 1.00 83.19 442 SER A N 1
ATOM 3449 C CA . SER A 1 442 ? 10.685 -2.418 12.037 1.00 83.19 442 SER A CA 1
ATOM 3450 C C . SER A 1 442 ? 11.220 -1.105 12.603 1.00 83.19 442 SER A C 1
ATOM 3452 O O . SER A 1 442 ? 12.162 -1.124 13.393 1.00 83.19 442 SER A O 1
ATOM 3454 N N . SER A 1 443 ? 10.592 0.036 12.296 1.00 88.06 443 SER A N 1
ATOM 3455 C CA . SER A 1 443 ? 10.921 1.294 12.970 1.00 88.06 443 SER A CA 1
ATOM 3456 C C . SER A 1 443 ? 10.558 1.208 14.459 1.00 88.06 443 SER A C 1
ATOM 3458 O O . SER A 1 443 ? 9.503 0.661 14.807 1.00 88.06 443 SER A O 1
ATOM 3460 N N . PRO A 1 444 ? 11.360 1.824 15.351 1.00 89.88 444 PRO A N 1
ATOM 3461 C CA . PRO A 1 444 ? 11.058 1.910 16.778 1.00 89.88 444 PRO A CA 1
ATOM 3462 C C . PRO A 1 444 ? 9.789 2.710 17.101 1.00 89.88 444 PRO A C 1
ATOM 3464 O O . PRO A 1 444 ? 9.427 2.803 18.267 1.00 89.88 444 PRO A O 1
ATOM 3467 N N . ARG A 1 445 ? 9.123 3.301 16.102 1.00 89.81 445 ARG A N 1
ATOM 3468 C CA . ARG A 1 445 ? 7.854 4.018 16.274 1.00 89.81 445 ARG A CA 1
ATOM 3469 C C . ARG A 1 445 ? 6.615 3.135 16.117 1.00 89.81 445 ARG A C 1
ATOM 3471 O O . ARG A 1 445 ? 5.530 3.528 16.538 1.00 89.81 445 ARG A O 1
ATOM 3478 N N . PHE A 1 446 ? 6.784 1.976 15.482 1.00 92.88 446 PHE A N 1
ATOM 3479 C CA . PHE A 1 446 ? 5.709 1.084 15.048 1.00 92.88 446 PHE A CA 1
ATOM 3480 C C . PHE A 1 446 ? 5.931 -0.319 15.624 1.00 92.88 446 PHE A C 1
ATOM 3482 O O . PHE A 1 446 ? 6.167 -0.449 16.824 1.00 92.88 446 PHE A O 1
ATOM 3489 N N . LEU A 1 447 ? 5.895 -1.381 14.810 1.00 92.12 447 LEU A N 1
ATOM 3490 C CA . LEU A 1 447 ? 6.049 -2.759 15.297 1.00 92.12 447 LEU A CA 1
ATOM 3491 C C . LEU A 1 447 ? 7.440 -3.044 15.882 1.00 92.12 447 LEU A C 1
ATOM 3493 O O . LEU A 1 447 ? 7.580 -3.961 16.691 1.00 92.12 447 LEU A O 1
ATOM 3497 N N . GLY A 1 448 ? 8.443 -2.227 15.541 1.00 91.00 448 GLY A N 1
ATOM 3498 C CA . GLY A 1 448 ? 9.770 -2.245 16.160 1.00 91.00 448 GLY A CA 1
ATOM 3499 C C . GLY A 1 448 ? 9.868 -1.486 17.491 1.00 91.00 448 GLY A C 1
ATOM 3500 O O . GLY A 1 448 ? 10.962 -1.401 18.055 1.0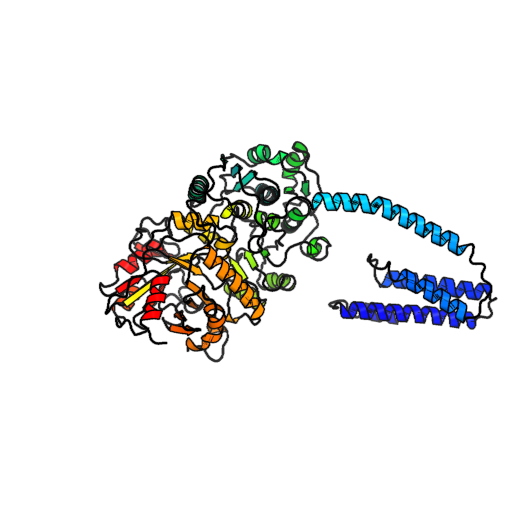0 91.00 448 GLY A O 1
ATOM 3501 N N . SER A 1 449 ? 8.776 -0.897 18.002 1.00 93.50 449 SER A N 1
ATOM 3502 C CA . SER A 1 449 ? 8.783 -0.186 19.287 1.00 93.50 449 SER A CA 1
ATOM 3503 C C . SER A 1 449 ? 9.177 -1.107 20.434 1.00 93.50 449 SER A C 1
ATOM 3505 O O . SER A 1 449 ? 8.638 -2.198 20.612 1.00 93.50 449 SER A O 1
ATOM 3507 N N . LYS A 1 450 ? 10.068 -0.611 21.298 1.00 92.50 450 LYS A N 1
ATOM 3508 C CA . LYS A 1 450 ? 10.494 -1.318 22.516 1.00 92.50 450 LYS A CA 1
ATOM 3509 C C . LYS A 1 450 ? 9.395 -1.416 23.572 1.00 92.50 450 LYS A C 1
ATOM 3511 O O . LYS A 1 450 ? 9.561 -2.151 24.540 1.00 92.50 450 LYS A O 1
ATOM 3516 N N . THR A 1 451 ? 8.312 -0.654 23.422 1.00 93.69 451 THR A N 1
ATOM 3517 C CA . THR A 1 451 ? 7.163 -0.706 24.335 1.00 93.69 451 THR A CA 1
ATOM 3518 C C . THR A 1 451 ? 6.131 -1.750 23.918 1.00 93.69 451 THR A C 1
ATOM 3520 O O . THR A 1 451 ? 5.215 -2.035 24.682 1.00 93.69 451 THR A O 1
ATOM 3523 N N . ARG A 1 452 ? 6.261 -2.334 22.721 1.00 93.94 452 ARG A N 1
ATOM 3524 C CA . ARG A 1 452 ? 5.352 -3.361 22.221 1.00 93.94 452 ARG A CA 1
ATOM 3525 C C . ARG A 1 452 ? 5.567 -4.672 22.984 1.00 93.94 452 ARG A C 1
ATOM 3527 O O . ARG A 1 452 ? 6.610 -5.302 22.843 1.00 93.94 452 ARG A O 1
ATOM 3534 N N . THR A 1 453 ? 4.583 -5.076 23.788 1.00 89.44 453 THR A N 1
ATOM 3535 C CA . THR A 1 453 ? 4.638 -6.308 24.605 1.00 89.44 453 THR A CA 1
ATOM 3536 C C . THR A 1 453 ? 3.698 -7.413 24.126 1.00 89.44 453 THR A C 1
ATOM 3538 O O . THR A 1 453 ? 3.829 -8.552 24.564 1.00 89.44 453 THR A O 1
ATOM 3541 N N . GLY A 1 454 ? 2.734 -7.086 23.259 1.00 88.81 454 GLY A N 1
ATOM 3542 C CA . GLY A 1 454 ? 1.656 -8.001 22.879 1.00 88.81 454 GLY A CA 1
ATOM 3543 C C . GLY A 1 454 ? 0.569 -8.171 23.948 1.00 88.81 454 GLY A C 1
ATOM 3544 O O . GLY A 1 454 ? -0.264 -9.058 23.826 1.00 88.81 454 GLY A O 1
ATOM 3545 N N . GLU A 1 455 ? 0.530 -7.362 25.006 1.00 90.00 455 GLU A N 1
ATOM 3546 C CA . GLU A 1 455 ? -0.452 -7.550 26.094 1.00 90.00 455 GLU A CA 1
ATOM 3547 C C . GLU A 1 455 ? -1.740 -6.728 25.912 1.00 90.00 455 GLU A C 1
ATOM 3549 O O . GLU A 1 455 ? -2.764 -7.042 26.514 1.00 90.00 455 GLU A O 1
ATOM 3554 N N . ASN A 1 456 ? -1.714 -5.713 25.043 1.00 92.56 456 ASN A N 1
ATOM 3555 C CA . ASN A 1 456 ? -2.750 -4.675 24.959 1.00 92.56 456 ASN A CA 1
ATOM 3556 C C . ASN A 1 456 ? -3.749 -4.845 23.798 1.00 92.56 456 ASN A C 1
ATOM 3558 O O . ASN A 1 456 ? -4.506 -3.921 23.518 1.00 92.56 456 ASN A O 1
ATOM 3562 N N . ASN A 1 457 ? -3.747 -5.998 23.116 1.00 93.81 457 ASN A N 1
ATOM 3563 C CA . ASN A 1 457 ? -4.659 -6.333 22.007 1.00 93.81 457 ASN A CA 1
ATOM 3564 C C . ASN A 1 457 ? -4.773 -5.239 20.916 1.00 93.81 457 ASN A C 1
ATOM 3566 O O . ASN A 1 457 ? -5.863 -4.940 20.429 1.00 93.81 457 ASN A O 1
ATOM 3570 N N . LEU A 1 458 ? -3.653 -4.595 20.568 1.00 96.06 458 LEU A N 1
ATOM 3571 C CA . LEU A 1 458 ? -3.633 -3.479 19.618 1.00 96.06 458 LEU A CA 1
ATOM 3572 C C . LEU A 1 458 ? -3.949 -3.947 18.191 1.00 96.06 458 LEU A C 1
ATOM 3574 O O . LEU A 1 458 ? -3.573 -5.047 17.786 1.00 96.06 458 LEU A O 1
ATOM 3578 N N . THR A 1 459 ? -4.610 -3.087 17.418 1.00 97.00 459 THR A N 1
ATOM 3579 C CA . THR A 1 459 ? -4.924 -3.342 16.007 1.00 97.00 459 THR A CA 1
ATOM 3580 C C . THR A 1 459 ? -4.074 -2.459 15.094 1.00 97.00 459 THR A C 1
ATOM 3582 O O . THR A 1 459 ? -3.795 -1.298 15.398 1.00 97.00 459 THR A O 1
ATOM 3585 N N . TYR A 1 460 ? -3.684 -2.992 13.942 1.00 96.44 460 TYR A N 1
ATOM 3586 C CA . TYR A 1 460 ? -2.890 -2.297 12.937 1.00 96.44 460 TYR A CA 1
ATOM 3587 C C . TYR A 1 460 ? -3.576 -2.334 11.571 1.00 96.44 460 TYR A C 1
ATOM 3589 O O . TYR A 1 460 ? -4.339 -3.247 11.254 1.00 96.44 460 TYR A O 1
ATOM 3597 N N . GLY A 1 461 ? -3.277 -1.349 10.733 1.00 94.25 461 GLY A N 1
ATOM 3598 C CA . GLY A 1 461 ? -3.692 -1.352 9.339 1.00 94.25 461 GLY A CA 1
ATOM 3599 C C . GLY A 1 461 ? -2.865 -2.288 8.455 1.00 94.25 461 GLY A C 1
ATOM 3600 O O . GLY A 1 461 ? -1.673 -2.493 8.692 1.00 94.25 461 GLY A O 1
ATOM 3601 N N . MET A 1 462 ? -3.492 -2.824 7.409 1.00 93.06 462 MET A N 1
ATOM 3602 C CA . MET A 1 462 ? -2.843 -3.608 6.359 1.00 93.06 462 MET A CA 1
ATOM 3603 C C . MET A 1 462 ? -3.261 -3.134 4.965 1.00 93.06 462 MET A C 1
ATOM 3605 O O . MET A 1 462 ? -4.434 -2.849 4.711 1.00 93.06 462 MET A O 1
ATOM 3609 N N . SER A 1 463 ? -2.294 -3.121 4.047 1.00 93.44 463 SER A N 1
ATOM 3610 C CA . SER A 1 463 ? -2.504 -2.691 2.668 1.00 93.44 463 SER A CA 1
ATOM 3611 C C . SER A 1 463 ? -3.057 -3.858 1.866 1.00 93.44 463 SER A C 1
ATOM 3613 O O . SER A 1 463 ? -2.388 -4.885 1.702 1.00 93.44 463 SER A O 1
ATOM 3615 N N . GLY A 1 464 ? -4.265 -3.698 1.323 1.00 92.88 464 GLY A N 1
ATOM 3616 C CA . GLY A 1 464 ? -4.877 -4.725 0.482 1.00 92.88 464 GLY A CA 1
ATOM 3617 C C . GLY A 1 464 ? -4.061 -5.010 -0.785 1.00 92.88 464 GLY A C 1
ATOM 3618 O O . GLY A 1 464 ? -3.995 -6.159 -1.227 1.00 92.88 464 GLY A O 1
ATOM 3619 N N . MET A 1 465 ? -3.376 -4.000 -1.333 1.00 92.06 465 MET A N 1
ATOM 3620 C CA . MET A 1 465 ? -2.468 -4.170 -2.465 1.00 92.06 465 MET A CA 1
ATOM 3621 C C . MET A 1 465 ? -1.223 -4.960 -2.069 1.00 92.06 465 MET A C 1
ATOM 3623 O O . MET A 1 465 ? -0.860 -5.889 -2.784 1.00 92.06 465 MET A O 1
ATOM 3627 N N . ALA A 1 466 ? -0.591 -4.652 -0.929 1.00 89.94 466 ALA A N 1
ATOM 3628 C CA . ALA A 1 466 ? 0.553 -5.439 -0.459 1.00 89.94 466 ALA A CA 1
ATOM 3629 C C . ALA A 1 466 ? 0.165 -6.914 -0.266 1.00 89.94 466 ALA A C 1
ATOM 3631 O O . ALA A 1 466 ? 0.901 -7.800 -0.697 1.00 89.94 466 ALA A O 1
ATOM 3632 N N . ALA A 1 467 ? -1.021 -7.164 0.300 1.00 89.00 467 ALA A N 1
ATOM 3633 C CA . ALA A 1 467 ? -1.557 -8.503 0.512 1.00 89.00 467 ALA A CA 1
ATOM 3634 C C . ALA A 1 467 ? -1.700 -9.320 -0.784 1.00 89.00 467 ALA A C 1
ATOM 3636 O O . ALA A 1 467 ? -1.372 -10.503 -0.787 1.00 89.00 467 ALA A O 1
ATOM 3637 N N . LEU A 1 468 ? -2.164 -8.708 -1.878 1.00 88.06 468 LEU A N 1
ATOM 3638 C CA . LEU A 1 468 ? -2.343 -9.403 -3.160 1.00 88.06 468 LEU A CA 1
ATOM 3639 C C . LEU A 1 468 ? -1.060 -9.482 -3.980 1.00 88.06 468 LEU A C 1
ATOM 3641 O O . LEU A 1 468 ? -0.755 -10.520 -4.563 1.00 88.06 468 LEU A O 1
ATOM 3645 N N . LEU A 1 469 ? -0.328 -8.373 -4.060 1.00 89.38 469 LEU A N 1
ATOM 3646 C CA . LEU A 1 469 ? 0.786 -8.232 -4.986 1.00 89.38 469 LEU A CA 1
ATOM 3647 C C . LEU A 1 469 ? 2.079 -8.845 -4.449 1.00 89.38 469 LEU A C 1
ATOM 3649 O O . LEU A 1 469 ? 2.868 -9.416 -5.202 1.00 89.38 469 LEU A O 1
ATOM 3653 N N . MET A 1 470 ? 2.307 -8.703 -3.146 1.00 90.62 470 MET A N 1
ATOM 3654 C CA . MET A 1 470 ? 3.517 -9.142 -2.458 1.00 90.62 470 MET A CA 1
ATOM 3655 C C . MET A 1 470 ? 3.120 -9.901 -1.189 1.00 90.62 470 MET A C 1
ATOM 3657 O O . MET A 1 470 ? 3.475 -9.475 -0.089 1.00 90.62 470 MET A O 1
ATOM 3661 N N . PRO A 1 471 ? 2.397 -11.031 -1.300 1.00 85.62 471 PRO A N 1
ATOM 3662 C CA . PRO A 1 471 ? 1.887 -11.755 -0.134 1.00 85.62 471 PRO A CA 1
ATOM 3663 C C . PRO A 1 471 ? 2.999 -12.221 0.822 1.00 85.62 471 PRO A C 1
ATOM 3665 O O . PRO A 1 471 ? 2.753 -12.451 2.001 1.00 85.62 471 PRO A O 1
ATOM 3668 N N . PHE A 1 472 ? 4.247 -12.289 0.355 1.00 87.56 472 PHE A N 1
ATOM 3669 C CA . PHE A 1 472 ? 5.437 -12.407 1.196 1.00 87.56 472 PHE A CA 1
ATOM 3670 C C . PHE A 1 472 ? 5.498 -11.382 2.346 1.00 87.56 472 PHE A C 1
ATOM 3672 O O . PHE A 1 472 ? 5.871 -11.735 3.460 1.00 87.56 472 PHE A O 1
ATOM 3679 N N . ILE A 1 473 ? 5.086 -10.132 2.113 1.00 89.69 473 ILE A N 1
ATOM 3680 C CA . ILE A 1 473 ? 5.077 -9.072 3.132 1.00 89.69 473 ILE A CA 1
ATOM 3681 C C . ILE A 1 473 ? 4.159 -9.439 4.302 1.00 89.69 473 ILE A C 1
ATOM 3683 O O . ILE A 1 473 ? 4.511 -9.198 5.456 1.00 89.69 473 ILE A O 1
ATOM 3687 N N . LEU A 1 474 ? 3.023 -10.089 4.032 1.00 89.62 474 LEU A N 1
ATOM 3688 C CA . LEU A 1 474 ? 2.129 -10.582 5.081 1.00 89.62 474 LEU A CA 1
ATOM 3689 C C . LEU A 1 474 ? 2.791 -11.663 5.944 1.00 89.62 474 LEU A C 1
ATOM 3691 O O . LEU A 1 474 ? 2.595 -11.656 7.157 1.00 89.62 474 LEU A O 1
ATOM 3695 N N . LEU A 1 475 ? 3.601 -12.555 5.353 1.00 89.62 475 LEU A N 1
ATOM 3696 C CA . LEU A 1 475 ? 4.366 -13.548 6.120 1.00 89.62 475 LEU A CA 1
ATOM 3697 C C . LEU A 1 475 ? 5.311 -12.855 7.105 1.00 89.62 475 LEU A C 1
ATOM 3699 O O . LEU A 1 475 ? 5.344 -13.217 8.278 1.00 89.62 475 LEU A O 1
ATOM 3703 N N . THR A 1 476 ? 6.022 -11.817 6.655 1.00 90.56 476 THR A N 1
ATOM 3704 C CA . THR A 1 476 ? 6.894 -11.026 7.532 1.00 90.56 476 THR A CA 1
ATOM 3705 C C . THR A 1 476 ? 6.104 -10.353 8.654 1.00 90.56 476 THR A C 1
ATOM 3707 O O . THR A 1 476 ? 6.528 -10.390 9.806 1.00 90.56 476 THR A O 1
ATOM 3710 N N . HIS A 1 477 ? 4.931 -9.784 8.360 1.00 91.56 477 HIS A N 1
ATOM 3711 C CA . HIS A 1 477 ? 4.071 -9.214 9.397 1.00 91.56 477 HIS A CA 1
ATOM 3712 C C . HIS A 1 477 ? 3.651 -10.263 10.432 1.00 91.56 477 HIS A C 1
ATOM 3714 O O . HIS A 1 477 ? 3.862 -10.043 11.624 1.00 91.56 477 HIS A O 1
ATOM 3720 N N . TYR A 1 478 ? 3.122 -11.414 10.011 1.00 89.44 478 TYR A N 1
ATOM 3721 C CA . TYR A 1 478 ? 2.615 -12.429 10.944 1.00 89.44 478 TYR A CA 1
ATOM 3722 C C . TYR A 1 478 ? 3.705 -13.149 11.727 1.00 89.44 478 TYR A C 1
ATOM 3724 O O . TYR A 1 478 ? 3.458 -13.538 12.864 1.00 89.44 478 TYR A O 1
ATOM 3732 N N . ASP A 1 479 ? 4.919 -13.249 11.189 1.00 87.62 479 ASP A N 1
ATOM 3733 C CA . ASP A 1 479 ? 6.075 -13.736 11.945 1.00 87.62 479 ASP A CA 1
ATOM 3734 C C . ASP A 1 479 ? 6.454 -12.805 13.105 1.00 87.62 479 ASP A C 1
ATOM 3736 O O . ASP A 1 479 ? 6.998 -13.256 14.114 1.00 87.62 479 ASP A O 1
ATOM 3740 N N . THR A 1 480 ? 6.167 -11.508 12.974 1.00 86.50 480 THR A N 1
ATOM 3741 C CA . THR A 1 480 ? 6.465 -10.501 14.004 1.00 86.50 480 THR A CA 1
ATOM 3742 C C . THR A 1 480 ? 5.280 -10.190 14.917 1.00 86.50 480 THR A C 1
ATOM 3744 O O . THR A 1 480 ? 5.454 -9.480 15.911 1.00 86.50 480 THR A O 1
ATOM 3747 N N . MET A 1 481 ? 4.086 -10.689 14.590 1.00 89.06 481 MET A N 1
ATOM 3748 C CA . MET A 1 481 ? 2.816 -10.359 15.236 1.00 89.06 481 MET A CA 1
ATOM 3749 C C . MET A 1 481 ? 2.601 -11.153 16.529 1.00 89.06 481 MET A C 1
ATOM 3751 O O . MET A 1 481 ? 2.884 -12.350 16.590 1.00 89.06 481 MET A O 1
ATOM 3755 N N . TYR A 1 482 ? 2.057 -10.509 17.564 1.00 91.69 482 TYR A N 1
ATOM 3756 C CA . TYR A 1 482 ? 1.601 -11.222 18.757 1.00 91.69 482 TYR A CA 1
ATOM 3757 C C . TYR A 1 482 ? 0.185 -11.783 18.536 1.00 91.69 482 TYR A C 1
ATOM 3759 O O . TYR A 1 482 ? -0.639 -11.099 17.933 1.00 91.69 482 TYR A O 1
ATOM 3767 N N . PRO A 1 483 ? -0.170 -12.967 19.080 1.00 89.81 483 PRO A N 1
ATOM 3768 C CA . PRO A 1 483 ? -1.497 -13.571 18.870 1.00 89.81 483 PRO A CA 1
ATOM 3769 C C . PRO A 1 483 ? -2.702 -12.763 19.385 1.00 89.81 483 PRO A C 1
ATOM 3771 O O . PRO A 1 483 ? -3.854 -13.134 19.169 1.00 89.81 483 PRO A O 1
ATOM 3774 N N . THR A 1 484 ? -2.457 -11.731 20.179 1.00 90.25 484 THR A N 1
ATOM 3775 C CA . THR A 1 484 ? -3.446 -10.803 20.747 1.00 90.25 484 THR A CA 1
ATOM 3776 C C . THR A 1 484 ? -3.731 -9.616 19.836 1.00 90.25 484 THR A C 1
ATOM 3778 O O . THR A 1 484 ? -4.750 -8.952 20.001 1.00 90.25 484 THR A O 1
ATOM 3781 N N . GLU A 1 485 ? -2.825 -9.319 18.912 1.00 93.00 485 GLU A N 1
ATOM 3782 C CA . GLU A 1 485 ? -2.950 -8.200 17.994 1.00 93.00 485 GLU A CA 1
ATOM 3783 C C . GLU A 1 485 ? -3.838 -8.567 16.809 1.00 93.00 485 GLU A C 1
ATOM 3785 O O . GLU A 1 485 ? -4.159 -9.735 16.571 1.00 93.00 485 GLU A O 1
ATOM 3790 N N . ASP A 1 486 ? -4.199 -7.558 16.022 1.00 93.19 486 ASP A N 1
ATOM 3791 C CA . ASP A 1 486 ? -5.044 -7.748 14.850 1.00 93.19 486 ASP A CA 1
ATOM 3792 C C . ASP A 1 486 ? -4.641 -6.852 13.672 1.00 93.19 486 ASP A C 1
ATOM 3794 O O . ASP A 1 486 ? -3.978 -5.829 13.850 1.00 93.19 486 ASP A O 1
ATOM 3798 N N . TYR A 1 487 ? -5.049 -7.251 12.467 1.00 94.38 487 TYR A N 1
ATOM 3799 C CA . TYR A 1 487 ? -4.912 -6.470 11.242 1.00 94.38 487 TYR A CA 1
ATOM 3800 C C . TYR A 1 487 ? -6.271 -6.216 10.597 1.00 94.38 487 TYR A C 1
ATOM 3802 O O . TYR A 1 487 ? -7.078 -7.131 10.429 1.00 94.38 487 TYR A O 1
ATOM 3810 N N . VAL A 1 488 ? -6.471 -4.981 10.147 1.00 95.44 488 VAL A N 1
ATOM 3811 C CA . VAL A 1 488 ? -7.654 -4.535 9.405 1.00 95.44 488 VAL A CA 1
ATOM 3812 C C . VAL A 1 488 ? -7.225 -4.060 8.021 1.00 95.44 488 VAL A C 1
ATOM 3814 O O . VAL A 1 488 ? -6.241 -3.333 7.894 1.00 95.44 488 VAL A O 1
ATOM 3817 N N . MET A 1 489 ? -7.961 -4.449 6.974 1.00 95.12 489 MET A N 1
ATOM 3818 C CA . MET A 1 489 ? -7.746 -3.856 5.646 1.00 95.12 489 MET A CA 1
ATOM 3819 C C . MET A 1 489 ? -8.217 -2.407 5.666 1.00 95.12 489 MET A C 1
ATOM 3821 O O . MET A 1 489 ? -9.373 -2.159 6.009 1.00 95.12 489 MET A O 1
ATOM 3825 N N . GLN A 1 490 ? -7.344 -1.462 5.319 1.00 94.06 490 GLN A N 1
ATOM 3826 C CA . GLN A 1 490 ? -7.661 -0.037 5.429 1.00 94.06 490 GLN A CA 1
ATOM 3827 C C . GLN A 1 490 ? -8.107 0.606 4.115 1.00 94.06 490 GLN A C 1
ATOM 3829 O O . GLN A 1 490 ? -7.735 0.183 3.022 1.00 94.06 490 GLN A O 1
ATOM 3834 N N . LEU A 1 491 ? -8.931 1.645 4.267 1.00 92.88 491 LEU A N 1
ATOM 3835 C CA . LEU A 1 491 ? -9.449 2.546 3.234 1.00 92.88 491 LEU A CA 1
ATOM 3836 C C . LEU A 1 491 ? -10.320 1.907 2.143 1.00 92.88 491 LEU A C 1
ATOM 3838 O O . LEU A 1 491 ? -10.434 2.418 1.026 1.00 92.88 491 LEU A O 1
ATOM 3842 N N . GLY A 1 492 ? -11.023 0.830 2.500 1.00 81.50 492 GLY A N 1
ATOM 3843 C CA . GLY A 1 492 ? -12.185 0.354 1.755 1.00 81.50 492 GLY A CA 1
ATOM 3844 C C . GLY A 1 492 ? -11.894 -0.163 0.341 1.00 81.50 492 GLY A C 1
ATOM 3845 O O . GLY A 1 492 ? -12.819 -0.281 -0.461 1.00 81.50 492 GLY A O 1
ATOM 3846 N N . SER A 1 493 ? -10.649 -0.481 -0.006 1.00 87.44 493 SER A N 1
ATOM 3847 C CA . SER A 1 493 ? -10.321 -1.233 -1.219 1.00 87.44 493 SER A CA 1
ATOM 3848 C C . SER A 1 493 ? -8.942 -1.896 -1.099 1.00 87.44 493 SER A C 1
ATOM 3850 O O . SER A 1 493 ? -8.402 -2.012 -0.005 1.00 87.44 493 SER A O 1
ATOM 3852 N N . VAL A 1 494 ? -8.340 -2.319 -2.216 1.00 90.81 494 VAL A N 1
ATOM 3853 C CA . VAL A 1 494 ? -6.905 -2.672 -2.246 1.00 90.81 494 VAL A CA 1
ATOM 3854 C C . VAL A 1 494 ? -5.984 -1.462 -2.030 1.00 90.81 494 VAL A C 1
ATOM 3856 O O . VAL A 1 494 ? -4.792 -1.623 -1.800 1.00 90.81 494 VAL A O 1
ATOM 3859 N N . GLY A 1 495 ? -6.535 -0.254 -2.086 1.00 92.25 495 GLY A N 1
ATOM 3860 C CA . GLY A 1 495 ? -5.904 0.987 -1.657 1.00 92.25 495 GLY A CA 1
ATOM 3861 C C . GLY A 1 495 ? -6.965 1.958 -1.152 1.00 92.25 495 GLY A C 1
ATOM 3862 O O . GLY A 1 495 ? -7.984 1.554 -0.593 1.00 92.25 495 GLY A O 1
ATOM 3863 N N . TYR A 1 496 ? -6.771 3.235 -1.428 1.00 93.38 496 TYR A N 1
ATOM 3864 C CA . TYR A 1 496 ? -7.647 4.309 -1.009 1.00 93.38 496 TYR A CA 1
ATOM 3865 C C . TYR A 1 496 ? -8.690 4.654 -2.086 1.00 93.38 496 TYR A C 1
ATOM 3867 O O . TYR A 1 496 ? -8.366 5.024 -3.223 1.00 93.38 496 TYR A O 1
ATOM 3875 N N . VAL A 1 497 ? -9.964 4.544 -1.706 1.00 93.81 497 VAL A N 1
ATOM 3876 C CA . VAL A 1 497 ? -11.125 5.076 -2.433 1.00 93.81 497 VAL A CA 1
ATOM 3877 C C . VAL A 1 497 ? -11.974 5.968 -1.525 1.00 93.81 497 VAL A C 1
ATOM 3879 O O . VAL A 1 497 ? -11.996 5.772 -0.315 1.00 93.81 497 VAL A O 1
ATOM 3882 N N . LEU A 1 498 ? -12.722 6.904 -2.117 1.00 93.81 498 LEU A N 1
ATOM 3883 C CA . LEU A 1 498 ? -13.828 7.610 -1.459 1.00 93.81 498 LEU A CA 1
ATOM 3884 C C . LEU A 1 498 ? -15.153 7.074 -2.027 1.00 93.81 498 LEU A C 1
ATOM 3886 O O . LEU A 1 498 ? -15.543 7.481 -3.129 1.00 93.81 498 LEU A O 1
ATOM 3890 N N . PRO A 1 499 ? -15.831 6.127 -1.351 1.00 93.06 499 PRO A N 1
ATOM 3891 C CA . PRO A 1 499 ? -16.976 5.407 -1.913 1.00 93.06 499 PRO A CA 1
ATOM 3892 C C . PRO A 1 499 ? -18.132 6.293 -2.384 1.00 93.06 499 PRO A C 1
ATOM 3894 O O . PRO A 1 499 ? -18.793 5.976 -3.374 1.00 93.06 499 PRO A O 1
ATOM 3897 N N . SER A 1 500 ? -18.369 7.414 -1.711 1.00 90.62 500 SER A N 1
ATOM 3898 C CA . SER A 1 500 ? -19.394 8.391 -2.077 1.00 90.62 500 SER A CA 1
ATOM 3899 C C . SER A 1 500 ? -19.153 9.088 -3.426 1.00 90.62 500 SER A C 1
ATOM 3901 O O . SER A 1 500 ? -20.098 9.557 -4.057 1.00 90.62 500 SER A O 1
ATOM 3903 N N . TYR A 1 501 ? -17.906 9.129 -3.906 1.00 90.50 501 TYR A N 1
ATOM 3904 C CA . TYR A 1 501 ? -17.536 9.726 -5.193 1.00 90.50 501 TYR A CA 1
ATOM 3905 C C . TYR A 1 501 ? -17.701 8.743 -6.364 1.00 90.50 501 TYR A C 1
ATOM 3907 O O . TYR A 1 501 ? -17.556 9.138 -7.527 1.00 90.50 501 TYR A O 1
ATOM 3915 N N . TRP A 1 502 ? -18.009 7.474 -6.079 1.00 89.69 502 TRP A N 1
ATOM 3916 C CA . TRP A 1 502 ? -18.217 6.438 -7.083 1.00 89.69 502 TRP A CA 1
ATOM 3917 C C . TRP A 1 502 ? -19.674 6.383 -7.542 1.00 89.69 502 TRP A C 1
ATOM 3919 O O . TRP A 1 502 ? -20.555 5.894 -6.837 1.00 89.69 502 TRP A O 1
ATOM 3929 N N . ASN A 1 503 ? -19.899 6.813 -8.783 1.00 85.00 503 ASN A N 1
ATOM 3930 C CA . ASN A 1 503 ? -21.216 6.793 -9.433 1.00 85.00 503 ASN A CA 1
ATOM 3931 C C . ASN A 1 503 ? -21.535 5.467 -10.147 1.00 85.00 503 ASN A C 1
ATOM 3933 O O . ASN A 1 503 ? -22.591 5.333 -10.762 1.00 85.00 503 ASN A O 1
ATOM 3937 N N . ASP A 1 504 ? -20.602 4.519 -10.134 1.00 89.06 504 ASP A N 1
ATOM 3938 C CA . ASP A 1 504 ? -20.663 3.290 -10.912 1.00 89.06 504 ASP A CA 1
ATOM 3939 C C . ASP A 1 504 ? -20.554 2.071 -9.991 1.00 89.06 504 ASP A C 1
ATOM 3941 O O . ASP A 1 504 ? -19.459 1.632 -9.636 1.00 89.06 504 ASP A O 1
ATOM 3945 N N . ASP A 1 505 ? -21.703 1.534 -9.584 1.00 89.94 505 ASP A N 1
ATOM 3946 C CA . ASP A 1 505 ? -21.772 0.432 -8.621 1.00 89.94 505 ASP A CA 1
ATOM 3947 C C . ASP A 1 505 ? -21.216 -0.888 -9.176 1.00 89.94 505 ASP A C 1
ATOM 3949 O O . ASP A 1 505 ? -20.638 -1.675 -8.428 1.00 89.94 505 ASP A O 1
ATOM 3953 N N . GLU A 1 506 ? -21.339 -1.138 -10.485 1.00 90.31 506 GLU A N 1
ATOM 3954 C CA . GLU A 1 506 ? -20.766 -2.337 -11.114 1.00 90.31 506 GLU A CA 1
ATOM 3955 C C . GLU A 1 506 ? -19.237 -2.262 -11.107 1.00 90.31 506 GLU A C 1
ATOM 3957 O O . GLU A 1 506 ? -18.559 -3.248 -10.810 1.00 90.31 506 GLU A O 1
ATOM 3962 N N . ALA A 1 507 ? -18.689 -1.082 -11.407 1.00 89.62 507 ALA A N 1
ATOM 3963 C CA . ALA A 1 507 ? -17.266 -0.842 -11.272 1.00 89.62 507 ALA A CA 1
ATOM 3964 C C . ALA A 1 507 ? -16.853 -0.995 -9.800 1.00 89.62 507 ALA A C 1
ATOM 3966 O O . ALA A 1 507 ? -15.919 -1.740 -9.509 1.00 89.62 507 ALA A O 1
ATOM 3967 N N . PHE A 1 508 ? -17.556 -0.357 -8.867 1.00 92.44 508 PHE A N 1
ATOM 3968 C CA . PHE A 1 508 ? -17.208 -0.424 -7.450 1.00 92.44 508 PHE A CA 1
ATOM 3969 C C . PHE A 1 508 ? -17.161 -1.865 -6.938 1.00 92.44 508 PHE A C 1
ATOM 3971 O O . PHE A 1 508 ? -16.191 -2.255 -6.292 1.00 92.44 508 PHE A O 1
ATOM 3978 N N . LYS A 1 509 ? -18.139 -2.692 -7.336 1.00 93.12 509 LYS A N 1
ATOM 3979 C CA . LYS A 1 509 ? -18.180 -4.116 -6.995 1.00 93.12 509 LYS A CA 1
ATOM 3980 C C . LYS A 1 509 ? -16.873 -4.838 -7.341 1.00 93.12 509 LYS A C 1
ATOM 3982 O O . LYS A 1 509 ? -16.397 -5.631 -6.540 1.00 93.12 509 LYS A O 1
ATOM 3987 N N . LYS A 1 510 ? -16.259 -4.559 -8.496 1.00 91.06 510 LYS A N 1
ATOM 3988 C CA . LYS A 1 510 ? -14.987 -5.198 -8.890 1.00 91.06 510 LYS A CA 1
ATOM 3989 C C . LYS A 1 510 ? -13.828 -4.811 -7.976 1.00 91.06 510 LYS A C 1
ATOM 3991 O O . LYS A 1 510 ? -12.979 -5.642 -7.678 1.00 91.06 510 LYS A O 1
ATOM 3996 N N . VAL A 1 511 ? -13.795 -3.561 -7.521 1.00 91.94 511 VAL A N 1
ATOM 3997 C CA . VAL A 1 511 ? -12.782 -3.099 -6.564 1.00 91.94 511 VAL A CA 1
ATOM 3998 C C . VAL A 1 511 ? -13.011 -3.726 -5.188 1.00 91.94 511 VAL A C 1
ATOM 4000 O O . VAL A 1 511 ? -12.052 -4.116 -4.524 1.00 91.94 511 VAL A O 1
ATOM 4003 N N . THR A 1 512 ? -14.268 -3.899 -4.775 1.00 94.56 512 THR A N 1
ATOM 4004 C CA . THR A 1 512 ? -14.594 -4.615 -3.536 1.00 94.56 512 THR A CA 1
ATOM 4005 C C . THR A 1 512 ? -14.325 -6.121 -3.643 1.00 94.56 512 THR A C 1
ATOM 4007 O O . THR A 1 512 ? -13.889 -6.718 -2.665 1.00 94.56 512 THR A O 1
ATOM 4010 N N . ASP A 1 513 ? -14.494 -6.738 -4.819 1.00 94.06 513 ASP A N 1
ATOM 4011 C CA . ASP A 1 513 ? -14.101 -8.135 -5.066 1.00 94.06 513 ASP A CA 1
ATOM 4012 C C . ASP A 1 513 ? -12.586 -8.323 -4.838 1.00 94.06 513 ASP A C 1
ATOM 4014 O O . ASP A 1 513 ? -12.179 -9.280 -4.179 1.00 94.06 513 ASP A O 1
ATOM 4018 N N . LEU A 1 514 ? -11.751 -7.380 -5.298 1.00 93.75 514 LEU A N 1
ATOM 4019 C CA . LEU A 1 514 ? -10.308 -7.395 -5.024 1.00 93.75 514 LEU A CA 1
ATOM 4020 C C . LEU A 1 514 ? -9.997 -7.219 -3.530 1.00 93.75 514 LEU A C 1
ATOM 4022 O O . LEU A 1 514 ? -9.167 -7.945 -2.994 1.00 93.75 514 LEU A O 1
ATOM 4026 N N . LEU A 1 515 ? -10.684 -6.306 -2.835 1.00 95.38 515 LEU A N 1
ATOM 4027 C CA . LEU A 1 515 ? -10.560 -6.172 -1.377 1.00 95.38 515 LEU A CA 1
ATOM 4028 C C . LEU A 1 515 ? -10.882 -7.489 -0.661 1.00 95.38 515 LEU A C 1
ATOM 4030 O O . LEU A 1 515 ? -10.145 -7.903 0.228 1.00 95.38 515 LEU A O 1
ATOM 4034 N N . VAL A 1 516 ? -11.972 -8.158 -1.043 1.00 95.62 516 VAL A N 1
ATOM 4035 C CA . VAL A 1 516 ? -12.365 -9.443 -0.451 1.00 95.62 516 VAL A CA 1
ATOM 4036 C C . VAL A 1 516 ? -11.286 -10.494 -0.679 1.00 95.62 516 VAL A C 1
ATOM 4038 O O . VAL A 1 516 ? -10.939 -11.212 0.255 1.00 95.62 516 VAL A O 1
ATOM 4041 N N . GLN A 1 517 ? -10.679 -10.519 -1.864 1.00 92.44 517 GLN A N 1
ATOM 4042 C CA . GLN A 1 517 ? -9.541 -11.387 -2.146 1.00 92.44 517 GLN A CA 1
ATOM 4043 C C . GLN A 1 517 ? -8.307 -11.053 -1.284 1.00 92.44 517 GLN A C 1
ATOM 4045 O O . GLN A 1 517 ? -7.628 -11.961 -0.795 1.00 92.44 517 GLN A O 1
ATOM 4050 N N . SER A 1 518 ? -8.012 -9.768 -1.044 1.00 93.25 518 SER A N 1
ATOM 4051 C CA . SER A 1 518 ? -6.963 -9.359 -0.096 1.00 93.25 518 SER A CA 1
ATOM 4052 C C . SER A 1 518 ? -7.264 -9.864 1.313 1.00 93.25 518 SER A C 1
ATOM 4054 O O . SER A 1 518 ? -6.378 -10.390 1.983 1.00 93.25 518 SER A O 1
ATOM 4056 N N . MET A 1 519 ? -8.515 -9.727 1.761 1.00 93.75 519 MET A N 1
ATOM 4057 C CA . MET A 1 519 ? -8.966 -10.167 3.083 1.00 93.75 519 MET A CA 1
ATOM 4058 C C . MET A 1 519 ? -8.900 -11.684 3.244 1.00 93.75 519 MET A C 1
ATOM 4060 O O . MET A 1 519 ? -8.594 -12.160 4.333 1.00 93.75 519 MET A O 1
ATOM 4064 N N . GLU A 1 520 ? -9.194 -12.447 2.191 1.00 91.25 520 GLU A N 1
ATOM 4065 C CA . GLU A 1 520 ? -9.001 -13.901 2.160 1.00 91.25 520 GLU A CA 1
ATOM 4066 C C . GLU A 1 520 ? -7.518 -14.256 2.289 1.00 91.25 520 GLU A C 1
ATOM 4068 O O . GLU A 1 520 ? -7.150 -15.075 3.125 1.00 91.25 520 GLU A O 1
ATOM 4073 N N . THR A 1 521 ? -6.657 -13.578 1.527 1.00 88.44 521 THR A N 1
ATOM 4074 C CA . THR A 1 521 ? -5.208 -13.835 1.521 1.00 88.44 521 THR A CA 1
ATOM 4075 C C . THR A 1 521 ? -4.564 -13.534 2.879 1.00 88.44 521 THR A C 1
ATOM 4077 O O . THR A 1 521 ? -3.686 -14.276 3.318 1.00 88.44 521 THR A O 1
ATOM 4080 N N . ALA A 1 522 ? -5.015 -12.473 3.550 1.00 89.38 522 ALA A N 1
ATOM 4081 C CA . ALA A 1 522 ? -4.520 -12.009 4.847 1.00 89.38 522 ALA A CA 1
ATOM 4082 C C . ALA A 1 522 ? -5.336 -12.521 6.047 1.00 89.38 522 ALA A C 1
ATOM 4084 O O . ALA A 1 522 ? -5.214 -12.012 7.152 1.00 89.38 522 ALA A O 1
ATOM 4085 N N . ASP A 1 523 ? -6.258 -13.451 5.845 1.00 90.69 523 ASP A N 1
ATOM 4086 C CA . ASP A 1 523 ? -7.119 -13.953 6.912 1.00 90.69 523 ASP A CA 1
ATOM 4087 C C . ASP A 1 523 ? -7.752 -12.865 7.833 1.00 90.69 523 ASP A C 1
ATOM 4089 O O . ASP A 1 523 ? -7.764 -12.982 9.058 1.00 90.69 523 ASP A O 1
ATOM 4093 N N . THR A 1 524 ? -8.257 -11.768 7.248 1.00 92.31 524 THR A N 1
ATOM 4094 C CA . THR A 1 524 ? -8.949 -10.687 7.979 1.00 92.31 524 THR A CA 1
ATOM 4095 C C . THR A 1 524 ? -10.452 -10.662 7.708 1.00 92.31 524 THR A C 1
ATOM 4097 O O . THR A 1 524 ? -10.915 -11.076 6.638 1.00 92.31 524 THR A O 1
ATOM 4100 N N . ARG A 1 525 ? -11.234 -10.170 8.679 1.00 95.19 525 ARG A N 1
ATOM 4101 C CA . ARG A 1 525 ? -12.711 -10.111 8.586 1.00 95.19 525 ARG A CA 1
ATOM 4102 C C . ARG A 1 525 ? -13.317 -8.720 8.771 1.00 95.19 525 ARG A C 1
ATOM 4104 O O . ARG A 1 525 ? -14.518 -8.543 8.559 1.00 95.19 525 ARG A O 1
ATOM 4111 N N . VAL A 1 526 ? -12.499 -7.733 9.125 1.00 97.31 526 VAL A N 1
ATOM 4112 C CA . VAL A 1 526 ? -12.901 -6.333 9.312 1.00 97.31 526 VAL A CA 1
ATOM 4113 C C . VAL A 1 526 ? -12.183 -5.451 8.294 1.00 97.31 526 VAL A C 1
ATOM 4115 O O . VAL A 1 526 ? -11.012 -5.669 7.978 1.00 97.31 526 VAL A O 1
ATOM 4118 N N . VAL A 1 527 ? -12.907 -4.457 7.779 1.00 97.56 527 VAL A N 1
ATOM 4119 C CA . VAL A 1 527 ? -12.388 -3.418 6.883 1.00 97.56 527 VAL A CA 1
ATOM 4120 C C . VAL A 1 527 ? -12.625 -2.043 7.501 1.00 97.56 527 VAL A C 1
ATOM 4122 O O . VAL A 1 527 ? -13.692 -1.781 8.056 1.00 97.56 527 VAL A O 1
ATOM 4125 N N . GLU A 1 528 ? -11.644 -1.158 7.402 1.00 97.88 528 GLU A N 1
ATOM 4126 C CA . GLU A 1 528 ? -11.822 0.265 7.666 1.00 97.88 528 GLU A CA 1
ATOM 4127 C C . GLU A 1 528 ? -12.188 0.979 6.362 1.00 97.88 528 GLU A C 1
ATOM 4129 O O . GLU A 1 528 ? -11.560 0.769 5.324 1.00 97.88 528 GLU A O 1
ATOM 4134 N N . ILE A 1 529 ? -13.215 1.818 6.408 1.00 96.50 529 ILE A N 1
ATOM 4135 C CA . ILE A 1 529 ? -13.680 2.630 5.289 1.00 96.50 529 ILE A CA 1
ATOM 4136 C C . ILE A 1 529 ? -13.453 4.093 5.651 1.00 96.50 529 ILE A C 1
ATOM 4138 O O . ILE A 1 529 ? -13.873 4.538 6.721 1.00 96.50 529 ILE A O 1
ATOM 4142 N N . MET A 1 530 ? -12.856 4.842 4.728 1.00 94.00 530 MET A N 1
ATOM 4143 C CA . MET A 1 530 ? -12.798 6.294 4.805 1.00 94.00 530 MET A CA 1
ATOM 4144 C C . MET A 1 530 ? -13.685 6.918 3.737 1.00 94.00 530 MET A C 1
ATOM 4146 O O . MET A 1 530 ? -13.778 6.423 2.614 1.00 94.00 530 MET A O 1
ATOM 4150 N N . ASP A 1 531 ? -14.328 8.024 4.090 1.00 92.00 531 ASP A N 1
ATOM 4151 C CA . ASP A 1 531 ? -15.018 8.874 3.131 1.00 92.00 531 ASP A CA 1
ATOM 4152 C C . ASP A 1 531 ? -14.917 10.351 3.549 1.00 92.00 531 ASP A C 1
ATOM 4154 O O . ASP A 1 531 ? -14.498 10.671 4.663 1.00 92.00 531 ASP A O 1
ATOM 4158 N N . ASP A 1 532 ? -15.287 11.259 2.652 1.00 86.06 532 ASP A N 1
ATOM 4159 C CA . ASP A 1 532 ? -15.202 12.709 2.832 1.00 86.06 532 ASP A CA 1
ATOM 4160 C C . ASP A 1 532 ? -16.587 13.364 2.721 1.00 86.06 532 ASP A C 1
ATOM 4162 O O . ASP A 1 532 ? -16.911 14.144 1.823 1.00 86.06 532 ASP A O 1
ATOM 4166 N N . ILE A 1 533 ? -17.465 12.977 3.638 1.00 77.69 533 ILE A N 1
ATOM 4167 C CA . ILE A 1 533 ? -18.908 13.177 3.478 1.00 77.69 533 ILE A CA 1
ATOM 4168 C C . ILE A 1 533 ? -19.329 14.624 3.740 1.00 77.69 533 ILE A C 1
ATOM 4170 O O . ILE A 1 533 ? -20.297 15.108 3.151 1.00 77.69 533 ILE A O 1
ATOM 4174 N N . SER A 1 534 ? -18.590 15.360 4.570 1.00 63.75 534 SER A N 1
ATOM 4175 C CA . SER A 1 534 ? -18.928 16.743 4.926 1.00 63.75 534 SER A CA 1
ATOM 4176 C C . SER A 1 534 ? -18.788 17.744 3.769 1.00 63.75 534 SER A C 1
ATOM 4178 O O . SER A 1 534 ? -19.268 18.871 3.892 1.00 63.75 534 SER A O 1
ATOM 4180 N N . PHE A 1 535 ? -18.188 17.352 2.639 1.00 57.97 535 PHE A N 1
ATOM 4181 C CA . PHE A 1 535 ? -18.063 18.188 1.438 1.00 57.97 535 PHE A CA 1
ATOM 4182 C C . PHE A 1 535 ? -19.062 17.871 0.323 1.00 57.97 535 PHE A C 1
ATOM 4184 O O . PHE A 1 535 ? -19.145 18.634 -0.643 1.00 57.97 535 PHE A O 1
ATOM 4191 N N . LEU A 1 536 ? -19.803 16.767 0.421 1.00 57.69 536 LEU A N 1
ATOM 4192 C CA . LEU A 1 536 ? -20.771 16.379 -0.609 1.00 57.69 536 LEU A CA 1
ATOM 4193 C C . LEU A 1 536 ? -22.052 17.205 -0.551 1.00 57.69 536 LEU A C 1
ATOM 4195 O O . LEU A 1 536 ? -22.748 17.315 -1.558 1.00 57.69 536 LEU A O 1
ATOM 4199 N N . ASP A 1 537 ? -22.327 17.829 0.592 1.00 47.78 537 ASP A N 1
ATOM 4200 C CA . ASP A 1 537 ? -23.508 18.651 0.788 1.00 47.78 537 ASP A CA 1
ATOM 4201 C C . ASP A 1 537 ? -23.126 19.966 1.484 1.00 47.78 537 ASP A C 1
ATOM 4203 O O . ASP A 1 537 ? -23.110 20.102 2.706 1.00 47.78 537 ASP A O 1
ATOM 4207 N N . ALA A 1 538 ? -22.765 20.963 0.670 1.00 45.69 538 ALA A N 1
ATOM 4208 C CA . ALA A 1 538 ? -22.479 22.322 1.134 1.00 45.69 538 ALA A CA 1
ATOM 4209 C C . ALA A 1 538 ? -23.732 23.046 1.675 1.00 45.69 538 ALA A C 1
ATOM 4211 O O . ALA A 1 538 ? -23.630 24.197 2.106 1.00 45.69 538 ALA A O 1
ATOM 4212 N N . THR A 1 539 ? -24.903 22.400 1.628 1.00 48.59 539 THR A N 1
ATOM 4213 C CA . THR A 1 539 ? -26.192 22.967 2.028 1.00 48.59 539 THR A CA 1
ATOM 4214 C C . THR A 1 539 ? -26.805 22.295 3.254 1.00 48.59 539 THR A C 1
ATOM 4216 O O . THR A 1 539 ? -27.376 23.020 4.061 1.00 48.59 539 THR A O 1
ATOM 4219 N N . ASP A 1 540 ? -26.588 20.995 3.472 1.00 51.28 540 ASP A N 1
ATOM 4220 C CA . ASP A 1 540 ? -27.000 20.276 4.684 1.00 51.28 540 ASP A CA 1
ATOM 4221 C C . ASP A 1 540 ? -25.910 19.284 5.122 1.00 51.28 540 ASP A C 1
ATOM 4223 O O . ASP A 1 540 ? -25.742 18.220 4.535 1.00 51.28 540 ASP A O 1
ATOM 4227 N N . LYS A 1 541 ? -25.155 19.602 6.185 1.00 58.69 541 LYS A N 1
ATOM 4228 C CA . LYS A 1 541 ? -24.189 18.647 6.756 1.00 58.69 541 LYS A CA 1
ATOM 4229 C C . LYS A 1 541 ? -24.909 17.332 7.070 1.00 58.69 541 LYS A C 1
ATOM 4231 O O . LYS A 1 541 ? -25.817 17.316 7.905 1.00 58.69 541 LYS A O 1
ATOM 4236 N N . ILE A 1 542 ? -24.471 16.230 6.460 1.00 66.31 542 ILE A N 1
ATOM 4237 C CA . ILE A 1 542 ? -24.925 14.892 6.845 1.00 66.31 542 ILE A CA 1
ATOM 4238 C C . ILE A 1 542 ? -24.477 14.656 8.290 1.00 66.31 542 ILE A C 1
ATOM 4240 O O . ILE A 1 542 ? -23.298 14.463 8.571 1.00 66.31 542 ILE A O 1
ATOM 4244 N N . THR A 1 543 ? -25.432 14.733 9.213 1.00 67.62 543 THR A N 1
ATOM 4245 C CA . THR A 1 543 ? -25.218 14.513 10.654 1.00 67.62 543 THR A CA 1
ATOM 4246 C C . THR A 1 543 ? -25.749 13.160 11.116 1.00 67.62 543 THR A C 1
ATOM 4248 O O . THR A 1 543 ? -25.330 12.659 12.156 1.00 67.62 543 THR A O 1
ATOM 4251 N N . ASP A 1 544 ? -26.637 12.542 10.334 1.00 83.12 544 ASP A N 1
ATOM 4252 C CA . ASP A 1 544 ? -27.135 11.194 10.586 1.00 83.12 544 ASP A CA 1
ATOM 4253 C C . ASP A 1 544 ? -26.234 10.155 9.909 1.00 83.12 544 ASP A C 1
ATOM 4255 O O . ASP A 1 544 ? -26.274 9.972 8.690 1.00 83.12 544 ASP A O 1
ATOM 4259 N N . PHE A 1 545 ? -25.447 9.443 10.716 1.00 88.19 545 PHE A N 1
ATOM 4260 C CA . PHE A 1 545 ? -24.576 8.361 10.255 1.00 88.19 545 PHE A CA 1
ATOM 4261 C C . PHE A 1 545 ? -25.356 7.225 9.568 1.00 88.19 545 PHE A C 1
ATOM 4263 O O . PHE A 1 545 ? -24.847 6.582 8.651 1.00 88.19 545 PHE A O 1
ATOM 4270 N N . GLY A 1 546 ? -26.622 7.008 9.947 1.00 87.12 546 GLY A N 1
ATOM 4271 C CA . GLY A 1 546 ? -27.487 5.996 9.340 1.00 87.12 546 GLY A CA 1
ATOM 4272 C C . GLY A 1 546 ? -27.804 6.258 7.866 1.00 87.12 546 GLY A C 1
ATOM 4273 O O . GLY A 1 546 ? -28.019 5.313 7.104 1.00 87.12 546 GLY A O 1
ATOM 4274 N N . SER A 1 547 ? -27.768 7.521 7.431 1.00 87.38 547 SER A N 1
ATOM 4275 C CA . SER A 1 547 ? -28.024 7.907 6.035 1.00 87.38 547 SER A CA 1
ATOM 4276 C C . SER A 1 547 ? -26.966 7.390 5.048 1.00 87.38 547 SER A C 1
ATOM 4278 O O . SER A 1 547 ? -27.237 7.282 3.853 1.00 87.38 547 SER A O 1
ATOM 4280 N N . LEU A 1 548 ? -25.792 6.988 5.546 1.00 90.06 548 LEU A N 1
ATOM 4281 C CA . LEU A 1 548 ? -24.675 6.457 4.757 1.00 90.06 548 LEU A CA 1
ATOM 4282 C C . LEU A 1 548 ? -24.809 4.971 4.432 1.00 90.06 548 LEU A C 1
ATOM 4284 O O . LEU A 1 548 ? -23.974 4.409 3.724 1.00 90.06 548 LEU A O 1
ATOM 4288 N N . ARG A 1 549 ? -25.876 4.325 4.905 1.00 91.81 549 ARG A N 1
ATOM 4289 C CA . ARG A 1 549 ? -26.148 2.910 4.657 1.00 91.81 549 ARG A CA 1
ATOM 4290 C C . ARG A 1 549 ? -25.970 2.471 3.189 1.00 91.81 549 ARG A C 1
ATOM 4292 O O . ARG A 1 549 ? -25.372 1.417 2.994 1.00 91.81 549 ARG A O 1
ATOM 4299 N N . PRO A 1 550 ? -26.379 3.236 2.153 1.00 91.12 550 PRO A N 1
ATOM 4300 C CA . PRO A 1 550 ? -26.144 2.836 0.761 1.00 91.12 550 PRO A CA 1
ATOM 4301 C C . PRO A 1 550 ? -24.662 2.675 0.391 1.00 91.12 550 PRO A C 1
ATOM 4303 O O . PRO A 1 550 ? -24.335 1.863 -0.470 1.00 91.12 550 PRO A O 1
ATOM 4306 N N . ILE A 1 551 ? -23.759 3.417 1.040 1.00 92.06 551 ILE A N 1
ATOM 4307 C CA . ILE A 1 551 ? -22.309 3.244 0.888 1.00 92.06 551 ILE A CA 1
ATOM 4308 C C . ILE A 1 551 ? -21.877 1.939 1.562 1.00 92.06 551 ILE A C 1
ATOM 4310 O O . ILE A 1 551 ? -21.163 1.135 0.966 1.00 92.06 551 ILE A O 1
ATOM 4314 N N . PHE A 1 552 ? -22.348 1.691 2.784 1.00 95.38 552 PHE A N 1
ATOM 4315 C CA . PHE A 1 552 ? -21.983 0.500 3.555 1.00 95.38 552 PHE A CA 1
ATOM 4316 C C . PHE A 1 552 ? -22.550 -0.801 2.978 1.00 95.38 552 PHE A C 1
ATOM 4318 O O . PHE A 1 552 ? -21.924 -1.855 3.109 1.00 95.38 552 PHE A O 1
ATOM 4325 N N . ASP A 1 553 ? -23.694 -0.756 2.294 1.00 95.50 553 ASP A N 1
ATOM 4326 C CA . ASP A 1 553 ? -24.271 -1.912 1.602 1.00 95.50 553 ASP A CA 1
ATOM 4327 C C . ASP A 1 553 ? -23.325 -2.460 0.518 1.00 95.50 553 ASP A C 1
ATOM 4329 O O . ASP A 1 553 ? -23.271 -3.676 0.318 1.00 95.50 553 ASP A O 1
ATOM 4333 N N . LYS A 1 554 ? -22.496 -1.603 -0.100 1.00 94.12 554 LYS A N 1
ATOM 4334 C CA . LYS A 1 554 ? -21.485 -2.010 -1.095 1.00 94.12 554 LYS A CA 1
ATOM 4335 C C . LYS A 1 554 ? -20.409 -2.940 -0.518 1.00 94.12 554 LYS A C 1
ATOM 4337 O O . LYS A 1 554 ? -19.823 -3.722 -1.255 1.00 94.12 554 LYS A O 1
ATOM 4342 N N . TYR A 1 555 ? -20.190 -2.890 0.796 1.00 97.00 555 TYR A N 1
ATOM 4343 C CA . TYR A 1 555 ? -19.208 -3.705 1.517 1.00 97.00 555 TYR A CA 1
ATOM 4344 C C . TYR A 1 555 ? -19.859 -4.856 2.280 1.00 97.00 555 TYR A C 1
ATOM 4346 O O . TYR A 1 555 ? -19.488 -6.019 2.161 1.00 97.00 555 TYR A O 1
ATOM 4354 N N . THR A 1 556 ? -20.878 -4.541 3.073 1.00 97.38 556 THR A N 1
ATOM 4355 C CA . THR A 1 556 ? -21.492 -5.493 4.006 1.00 97.38 556 THR A CA 1
ATOM 4356 C C . THR A 1 556 ? -22.277 -6.611 3.321 1.00 97.38 556 THR A C 1
ATOM 4358 O O . THR A 1 556 ? -22.624 -7.595 3.976 1.00 97.38 556 THR A O 1
ATOM 4361 N N . CYS A 1 557 ? -22.524 -6.528 2.012 1.00 96.25 557 CYS A N 1
ATOM 4362 C CA . CYS A 1 557 ? -23.122 -7.622 1.247 1.00 96.25 557 CYS A CA 1
ATOM 4363 C C . CYS A 1 557 ? -22.208 -8.856 1.091 1.00 96.25 557 CYS A C 1
ATOM 4365 O O . CYS A 1 557 ? -22.707 -9.922 0.741 1.00 96.25 557 CYS A O 1
ATOM 4367 N N . TYR A 1 558 ? -20.908 -8.757 1.395 1.00 97.38 558 TYR A N 1
ATOM 4368 C CA . TYR A 1 558 ? -19.953 -9.866 1.278 1.00 97.38 558 TYR A CA 1
ATOM 4369 C C . TYR A 1 558 ? -19.783 -10.642 2.582 1.00 97.38 558 TYR A C 1
ATOM 4371 O O . TYR A 1 558 ? -19.415 -10.060 3.600 1.00 97.38 558 TYR A O 1
ATOM 4379 N N . ASP A 1 559 ? -19.950 -11.965 2.559 1.00 96.38 559 ASP A N 1
ATOM 4380 C CA . ASP A 1 559 ? -19.792 -12.848 3.733 1.00 96.38 559 ASP A CA 1
ATOM 4381 C C . ASP A 1 559 ? -18.392 -12.807 4.372 1.00 96.38 559 ASP A C 1
ATOM 4383 O O . ASP A 1 559 ? -18.234 -13.105 5.560 1.00 96.38 559 ASP A O 1
ATOM 4387 N N . ARG A 1 560 ? -17.370 -12.407 3.603 1.00 95.12 560 ARG A N 1
ATOM 4388 C CA . ARG A 1 560 ? -16.006 -12.220 4.114 1.00 95.12 560 ARG A CA 1
ATOM 4389 C C . ARG A 1 560 ? -15.902 -11.075 5.127 1.00 95.12 560 ARG A C 1
ATOM 4391 O O . ARG A 1 560 ? -15.061 -11.146 6.016 1.00 95.12 560 ARG A O 1
ATOM 4398 N N . ILE A 1 561 ? -16.754 -10.059 5.005 1.00 97.62 561 ILE A N 1
ATOM 4399 C CA . ILE A 1 561 ? -16.754 -8.868 5.857 1.00 97.62 561 ILE A CA 1
ATOM 4400 C C . ILE A 1 561 ? -17.772 -9.074 6.979 1.00 97.62 561 ILE A C 1
ATOM 4402 O O . ILE A 1 561 ? -18.964 -9.216 6.704 1.00 97.62 561 ILE A O 1
ATOM 4406 N N . ASP A 1 562 ? -17.324 -9.070 8.234 1.00 97.19 562 ASP A N 1
ATOM 4407 C CA . ASP A 1 562 ? -18.189 -9.217 9.416 1.00 97.19 562 ASP A CA 1
ATOM 4408 C C . ASP A 1 562 ? -18.717 -7.889 9.964 1.00 97.19 562 ASP A C 1
ATOM 4410 O O . ASP A 1 562 ? -19.764 -7.863 10.617 1.00 97.19 562 ASP A O 1
ATOM 4414 N N . GLY A 1 563 ? -18.013 -6.799 9.674 1.00 97.56 563 GLY A N 1
ATOM 4415 C CA . GLY A 1 563 ? -18.345 -5.435 10.059 1.00 97.56 563 GLY A CA 1
ATOM 4416 C C . GLY A 1 563 ? -17.281 -4.467 9.556 1.00 97.56 563 GLY A C 1
ATOM 4417 O O . GLY A 1 563 ? -16.241 -4.891 9.041 1.00 97.56 563 GLY A O 1
ATOM 4418 N N . CYS A 1 564 ? -17.555 -3.174 9.693 1.00 98.19 564 CYS A N 1
ATOM 4419 C CA . CYS A 1 564 ? -16.661 -2.127 9.216 1.00 98.19 564 CYS A CA 1
ATOM 4420 C C . CYS A 1 564 ? -16.310 -1.145 10.336 1.00 98.19 564 CYS A C 1
ATOM 4422 O O . CYS A 1 564 ? -17.156 -0.796 11.161 1.00 98.19 564 CYS A O 1
ATOM 4424 N N . LEU A 1 565 ? -15.080 -0.650 10.318 1.00 98.44 565 LEU A N 1
ATOM 4425 C CA . LEU A 1 565 ? -14.703 0.574 11.015 1.00 98.44 565 LEU A CA 1
ATOM 4426 C C . LEU A 1 565 ? -14.840 1.739 10.034 1.00 98.44 565 LEU A C 1
ATOM 4428 O O . LEU A 1 565 ? -14.614 1.567 8.838 1.00 98.44 565 LEU A O 1
ATOM 4432 N N . PHE A 1 566 ? -15.252 2.907 10.508 1.00 97.56 566 PHE A N 1
ATOM 4433 C CA . PHE A 1 566 ? -15.438 4.075 9.655 1.00 97.56 566 PHE A CA 1
ATOM 4434 C C . PHE A 1 566 ? -14.682 5.280 10.201 1.00 97.56 566 PHE A C 1
ATOM 4436 O O . PHE A 1 566 ? -14.840 5.642 11.369 1.00 97.56 566 PHE A O 1
ATOM 4443 N N . ILE A 1 567 ? -13.919 5.937 9.336 1.00 95.06 567 ILE A N 1
ATOM 4444 C CA . ILE A 1 567 ? -13.310 7.233 9.617 1.00 95.06 567 ILE A CA 1
ATOM 4445 C C . ILE A 1 567 ? -13.790 8.264 8.599 1.00 95.06 567 ILE A C 1
ATOM 4447 O O . ILE A 1 567 ? -14.008 7.968 7.426 1.00 95.06 567 ILE A O 1
ATOM 4451 N N . ASN A 1 568 ? -13.983 9.494 9.054 1.00 90.38 568 ASN A N 1
ATOM 4452 C CA . ASN A 1 568 ? -14.311 10.608 8.171 1.00 90.38 568 ASN A CA 1
ATOM 4453 C C . ASN A 1 568 ? -13.035 11.402 7.899 1.00 90.38 568 ASN A C 1
ATOM 4455 O O . ASN A 1 568 ? -12.386 11.818 8.850 1.00 90.38 568 ASN A O 1
ATOM 4459 N N . PHE A 1 569 ? -12.679 11.656 6.641 1.00 86.62 569 PHE A N 1
ATOM 4460 C CA . PHE A 1 569 ? -11.468 12.424 6.324 1.00 86.62 569 PHE A CA 1
ATOM 4461 C C . PHE A 1 569 ? -11.455 13.790 7.049 1.00 86.62 569 PHE A C 1
ATOM 4463 O O . PHE A 1 569 ? -10.422 14.261 7.519 1.00 86.62 569 PHE A O 1
ATOM 4470 N N . MET A 1 570 ? -12.631 14.401 7.216 1.00 78.75 570 MET A N 1
ATOM 4471 C CA . MET A 1 570 ? -12.824 15.614 8.013 1.00 78.75 570 MET A CA 1
ATOM 4472 C C . MET A 1 570 ? -13.038 15.352 9.508 1.00 78.75 570 MET A C 1
ATOM 4474 O O . MET A 1 570 ? -13.433 14.266 9.927 1.00 78.75 570 MET A O 1
ATOM 4478 N N . ASP A 1 571 ? -12.834 16.399 10.312 1.00 79.44 571 ASP A N 1
ATOM 4479 C CA . ASP A 1 571 ? -12.918 16.352 11.780 1.00 79.44 571 ASP A CA 1
ATOM 4480 C C . ASP A 1 571 ? -11.938 15.335 12.391 1.00 79.44 571 ASP A C 1
ATOM 4482 O O . ASP A 1 571 ? -12.243 14.652 13.372 1.00 79.44 571 ASP A O 1
ATOM 4486 N N . LEU A 1 572 ? -10.745 15.243 11.787 1.00 85.50 572 LEU A N 1
ATOM 4487 C CA . LEU A 1 572 ? -9.630 14.414 12.248 1.00 85.50 572 LEU A CA 1
ATOM 4488 C C . LEU A 1 572 ? -10.053 12.955 12.470 1.00 85.50 572 LEU A C 1
ATOM 4490 O O . LEU A 1 572 ? -9.783 12.406 13.530 1.00 85.50 572 LEU A O 1
ATOM 4494 N N . TYR A 1 573 ? -10.753 12.335 11.515 1.00 90.50 573 TYR A N 1
ATOM 4495 C CA . TYR A 1 573 ? -11.241 10.945 11.565 1.00 90.50 573 TYR A CA 1
ATOM 4496 C C . TYR A 1 573 ? -12.466 10.670 12.447 1.00 90.50 573 TYR A C 1
ATOM 4498 O O . TYR A 1 573 ? -13.238 9.765 12.123 1.00 90.50 573 TYR A O 1
ATOM 4506 N N . ALA A 1 574 ? -12.719 11.458 13.496 1.00 91.25 574 ALA A N 1
ATOM 4507 C CA . ALA A 1 574 ? -13.737 11.167 14.515 1.00 91.25 574 ALA A CA 1
ATOM 4508 C C . ALA A 1 574 ? -15.054 11.963 14.365 1.00 91.25 574 ALA A C 1
ATOM 4510 O O . ALA A 1 574 ? -15.801 12.124 15.332 1.00 91.25 574 ALA A O 1
ATOM 4511 N N . GLY A 1 575 ? -15.374 12.450 13.159 1.00 88.12 575 GLY A N 1
ATOM 4512 C CA . GLY A 1 575 ? -16.509 13.359 12.917 1.00 88.12 575 GLY A CA 1
ATOM 4513 C C . GLY A 1 575 ? -17.904 12.835 13.293 1.00 88.12 575 GLY A C 1
ATOM 4514 O O . GLY A 1 575 ? -18.801 13.631 13.563 1.00 88.12 575 GLY A O 1
ATOM 4515 N N . PHE A 1 576 ? -18.096 11.512 13.368 1.00 91.06 576 PHE A N 1
ATOM 4516 C CA . PHE A 1 576 ? -19.376 10.892 13.752 1.00 91.06 576 PHE A CA 1
ATOM 4517 C C . PHE A 1 576 ? -19.422 10.397 15.206 1.00 91.06 576 PHE A C 1
ATOM 4519 O O . PHE A 1 576 ? -20.460 9.906 15.643 1.00 91.06 576 PHE A O 1
ATOM 4526 N N . GLY A 1 577 ? -18.343 10.550 15.981 1.00 92.38 577 GLY A N 1
ATOM 4527 C CA . GLY A 1 577 ? -18.375 10.404 17.438 1.00 92.38 577 GLY A CA 1
ATOM 4528 C C . GLY A 1 577 ? -18.814 9.031 17.959 1.00 92.38 577 GLY A C 1
ATOM 4529 O O . GLY A 1 577 ? -19.490 8.963 18.985 1.00 92.38 577 GLY A O 1
ATOM 4530 N N . GLY A 1 578 ? -18.448 7.938 17.284 1.00 95.00 578 GLY A N 1
ATOM 4531 C CA . GLY A 1 578 ? -18.693 6.582 17.788 1.00 95.00 578 GLY A CA 1
ATOM 4532 C C . GLY A 1 578 ? -20.064 5.998 17.456 1.00 95.00 578 GLY A C 1
ATOM 4533 O O . GLY A 1 578 ? -20.439 4.975 18.024 1.00 95.00 578 GLY A O 1
ATOM 4534 N N . LYS A 1 579 ? -20.824 6.632 16.558 1.00 95.06 579 LYS A N 1
ATOM 4535 C CA . LYS A 1 579 ? -22.111 6.114 16.082 1.00 95.06 579 LYS A CA 1
ATOM 4536 C C . LYS A 1 579 ? -21.977 4.789 15.348 1.00 95.06 579 LYS A C 1
ATOM 4538 O O . LYS A 1 579 ? -21.004 4.575 14.617 1.00 95.06 579 LYS A O 1
ATOM 4543 N N . ILE A 1 580 ? -22.999 3.949 15.521 1.00 95.94 580 ILE A N 1
ATOM 4544 C CA . ILE A 1 580 ? -23.113 2.636 14.890 1.00 95.94 580 ILE A CA 1
ATOM 4545 C C . ILE A 1 580 ? -24.243 2.657 13.855 1.00 95.94 580 ILE A C 1
ATOM 4547 O O . ILE A 1 580 ? -25.373 3.042 14.144 1.00 95.94 580 ILE A O 1
ATOM 4551 N N . CYS A 1 581 ? -23.940 2.217 12.636 1.00 94.69 581 CYS A N 1
ATOM 4552 C CA . CYS A 1 581 ? -24.917 1.945 11.582 1.00 94.69 581 CYS A CA 1
ATOM 4553 C C . CYS A 1 581 ? -24.987 0.431 11.332 1.00 94.69 581 CYS A C 1
ATOM 4555 O O . CYS A 1 581 ? -23.980 -0.264 11.448 1.00 94.69 581 CYS A O 1
ATOM 4557 N N . TRP A 1 582 ? -26.158 -0.091 10.958 1.00 96.56 582 TRP A N 1
ATOM 4558 C CA . TRP A 1 582 ? -26.327 -1.497 10.584 1.00 96.56 582 TRP A CA 1
ATOM 4559 C C . TRP A 1 582 ? -26.677 -1.644 9.105 1.00 96.56 582 TRP A C 1
ATOM 4561 O O . TRP A 1 582 ? -27.643 -1.060 8.611 1.00 96.56 582 TRP A O 1
ATOM 4571 N N . SER A 1 583 ? -25.929 -2.504 8.417 1.00 96.94 583 SER A N 1
ATOM 4572 C CA . SER A 1 583 ? -26.094 -2.790 6.990 1.00 96.94 583 SER A CA 1
ATOM 4573 C C . SER A 1 583 ? -25.925 -4.289 6.769 1.00 96.94 583 SER A C 1
ATOM 4575 O O . SER A 1 583 ? -25.003 -4.894 7.308 1.00 96.94 583 SER A O 1
ATOM 4577 N N . ASN A 1 584 ? -26.867 -4.931 6.073 1.00 96.75 584 ASN A N 1
ATOM 4578 C CA . ASN A 1 584 ? -26.899 -6.395 5.890 1.00 96.75 584 ASN A CA 1
ATOM 4579 C C . ASN A 1 584 ? -26.689 -7.205 7.190 1.00 96.75 584 ASN A C 1
ATOM 4581 O O . ASN A 1 584 ? -26.084 -8.275 7.203 1.00 96.75 584 ASN A O 1
ATOM 4585 N N . GLY A 1 585 ? -27.194 -6.680 8.313 1.00 95.81 585 GLY A N 1
ATOM 4586 C CA . GLY A 1 585 ? -27.081 -7.310 9.628 1.00 95.81 585 GLY A CA 1
ATOM 4587 C C . GLY A 1 585 ? -25.688 -7.258 10.265 1.00 95.81 585 GLY A C 1
ATOM 4588 O O . GLY A 1 585 ? -25.495 -7.957 11.266 1.00 95.81 585 GLY A O 1
ATOM 4589 N N . LYS A 1 586 ? -24.772 -6.452 9.718 1.00 97.88 586 LYS A N 1
ATOM 4590 C CA . LYS A 1 586 ? -23.388 -6.239 10.162 1.00 97.88 586 LYS A CA 1
ATOM 4591 C C . LYS A 1 586 ? -23.209 -4.799 10.667 1.00 97.88 586 LYS A C 1
ATOM 4593 O O . LYS A 1 586 ? -23.804 -3.897 10.067 1.00 97.88 586 LYS A O 1
ATOM 4598 N N . PRO A 1 587 ? -22.455 -4.578 11.756 1.00 97.69 587 PRO A N 1
ATOM 4599 C CA . PRO A 1 587 ? -22.252 -3.244 12.301 1.00 97.69 587 PRO A CA 1
ATOM 4600 C C . PRO A 1 587 ? -21.165 -2.486 11.530 1.00 97.69 587 PRO A C 1
ATOM 4602 O O . PRO A 1 587 ? -20.161 -3.058 11.103 1.00 97.69 587 PRO A O 1
ATOM 4605 N N . ILE A 1 588 ? -21.368 -1.182 11.396 1.00 97.81 588 ILE A N 1
ATOM 4606 C CA . ILE A 1 588 ? -20.388 -0.202 10.943 1.00 97.81 588 ILE A CA 1
ATOM 4607 C C . ILE A 1 588 ? -20.209 0.789 12.081 1.00 97.81 588 ILE A C 1
ATOM 4609 O O . ILE A 1 588 ? -21.191 1.381 12.524 1.00 97.81 588 ILE A O 1
ATOM 4613 N N . VAL A 1 589 ? -18.980 0.962 12.557 1.00 98.06 589 VAL A N 1
ATOM 4614 C CA . VAL A 1 589 ? -18.684 1.757 13.754 1.00 98.06 589 VAL A CA 1
ATOM 4615 C C . VAL A 1 589 ? -17.773 2.911 13.384 1.00 98.06 589 VAL A C 1
ATOM 4617 O O . VAL A 1 589 ? -16.640 2.699 12.958 1.00 98.06 589 VAL A O 1
ATOM 4620 N N . SER A 1 590 ? -18.265 4.135 13.543 1.00 97.38 590 SER A N 1
ATOM 4621 C CA . SER A 1 590 ? -17.438 5.323 13.337 1.00 97.38 590 SER A CA 1
ATOM 4622 C C . SER A 1 590 ? -16.411 5.511 14.455 1.00 97.38 590 SER A C 1
ATOM 4624 O O . SER A 1 590 ? -16.646 5.108 15.595 1.00 97.38 590 SER A O 1
ATOM 4626 N N . ALA A 1 591 ? -15.270 6.133 14.152 1.00 97.44 591 ALA A N 1
ATOM 4627 C CA . ALA A 1 591 ? -14.318 6.521 15.185 1.00 97.44 591 ALA A CA 1
ATOM 4628 C C . ALA A 1 591 ? -14.990 7.467 16.190 1.00 97.44 591 ALA A C 1
ATOM 4630 O O . ALA A 1 591 ? -15.644 8.448 15.821 1.00 97.44 591 ALA A O 1
ATOM 4631 N N . ARG A 1 592 ? -14.836 7.150 17.478 1.00 97.00 592 ARG A N 1
ATOM 4632 C CA . ARG A 1 592 ? -15.294 7.996 18.586 1.00 97.00 592 ARG A CA 1
ATOM 4633 C C . ARG A 1 592 ? -14.239 9.021 18.965 1.00 97.00 592 ARG A C 1
ATOM 4635 O O . ARG A 1 592 ? -14.580 10.160 19.270 1.00 97.00 592 ARG A O 1
ATOM 4642 N N . TYR A 1 593 ? -12.973 8.616 18.906 1.00 96.75 593 TYR A N 1
ATOM 4643 C CA . TYR A 1 593 ? -11.834 9.467 19.217 1.00 96.75 593 TYR A CA 1
ATOM 4644 C C . TYR A 1 593 ? -10.721 9.284 18.196 1.00 96.75 593 TYR A C 1
ATOM 4646 O O . TYR A 1 593 ? -10.581 8.218 17.597 1.00 96.75 593 TYR A O 1
ATOM 4654 N N . SER A 1 594 ? -9.918 10.332 18.047 1.00 95.31 594 SER A N 1
ATOM 4655 C CA . SER A 1 594 ? -8.737 10.348 17.196 1.00 95.31 594 SER A CA 1
ATOM 4656 C C . SER A 1 594 ? -7.551 10.856 17.993 1.00 95.31 594 SER A C 1
ATOM 4658 O O . SER A 1 594 ? -7.576 11.980 18.505 1.00 95.31 594 SER A O 1
ATOM 4660 N N . LEU A 1 595 ? -6.539 10.005 18.124 1.00 95.19 595 LEU A N 1
ATOM 4661 C CA . LEU A 1 595 ? -5.279 10.320 18.775 1.00 95.19 595 LEU A CA 1
ATOM 4662 C C . LEU A 1 595 ? -4.301 10.819 17.707 1.00 95.19 595 LEU A C 1
ATOM 4664 O O . LEU A 1 595 ? -3.708 10.029 16.973 1.00 95.19 595 LEU A O 1
ATOM 4668 N N . TRP A 1 596 ? -4.156 12.139 17.610 1.00 92.44 596 TRP A N 1
ATOM 4669 C CA . TRP A 1 596 ? -3.428 12.801 16.528 1.00 92.44 596 TRP A CA 1
ATOM 4670 C C . TRP A 1 596 ? -2.761 14.073 17.060 1.00 92.44 596 TRP A C 1
ATOM 4672 O O . TRP A 1 596 ? -3.417 14.883 17.708 1.00 92.44 596 TRP A O 1
ATOM 4682 N N . ASN A 1 597 ? -1.461 14.254 16.792 1.00 85.81 597 ASN A N 1
ATOM 4683 C CA . ASN A 1 597 ? -0.711 15.463 17.162 1.00 85.81 597 ASN A CA 1
ATOM 4684 C C . ASN A 1 597 ? -0.017 16.204 16.006 1.00 85.81 597 ASN A C 1
ATOM 4686 O O . ASN A 1 597 ? 0.572 17.257 16.209 1.00 85.81 597 ASN A O 1
ATOM 4690 N N . ASP A 1 598 ? -0.043 15.658 14.796 1.00 72.75 598 ASP A N 1
ATOM 4691 C CA . ASP A 1 598 ? 0.401 16.336 13.577 1.00 72.75 598 ASP A CA 1
ATOM 4692 C C . ASP A 1 598 ? -0.745 17.143 12.938 1.00 72.75 598 ASP A C 1
ATOM 4694 O O . ASP A 1 598 ? -1.190 16.848 11.832 1.00 72.75 598 ASP A O 1
ATOM 4698 N N . ILE A 1 599 ? -1.318 18.075 13.702 1.00 68.25 599 ILE A N 1
ATOM 4699 C CA . ILE A 1 599 ? -2.493 18.857 13.302 1.00 68.25 599 ILE A CA 1
ATOM 4700 C C . ILE A 1 599 ? -2.075 20.321 13.134 1.00 68.25 599 ILE A C 1
ATOM 4702 O O . ILE A 1 599 ? -1.334 20.849 13.966 1.00 68.25 599 ILE A O 1
ATOM 4706 N N . ASP A 1 600 ? -2.587 20.998 12.101 1.00 62.59 600 ASP A N 1
ATOM 4707 C CA . ASP A 1 600 ? -2.519 22.461 12.014 1.00 62.59 600 ASP A CA 1
ATOM 4708 C C . ASP A 1 600 ? -3.024 23.093 13.322 1.00 62.59 600 ASP A C 1
ATOM 4710 O O . ASP A 1 600 ? -4.030 22.661 13.889 1.00 62.59 600 ASP A O 1
ATOM 4714 N N . SER A 1 601 ? -2.356 24.146 13.804 1.00 56.38 601 SER A N 1
ATOM 4715 C CA . SER A 1 601 ? -2.639 24.740 15.124 1.00 56.38 601 SER A CA 1
ATOM 4716 C C . SER A 1 601 ? -4.104 25.127 15.340 1.00 56.38 601 SER A C 1
ATOM 4718 O O . SER A 1 601 ? -4.570 25.143 16.475 1.00 56.38 601 SER A O 1
ATOM 4720 N N . ASP A 1 602 ? -4.822 25.425 14.258 1.00 56.94 602 ASP A N 1
ATOM 4721 C CA . ASP A 1 602 ? -6.214 25.877 14.281 1.00 56.94 602 ASP A CA 1
ATOM 4722 C C . ASP A 1 602 ? -7.222 24.720 14.405 1.00 56.94 602 ASP A C 1
ATOM 4724 O O . ASP A 1 602 ? -8.373 24.938 14.786 1.00 56.94 602 ASP A O 1
ATOM 4728 N N . LEU A 1 603 ? -6.798 23.490 14.099 1.00 62.19 603 LEU A N 1
ATOM 4729 C CA . LEU A 1 603 ? -7.581 22.260 14.256 1.00 62.19 603 LEU A CA 1
ATOM 4730 C C . LEU A 1 603 ? -7.136 21.444 15.479 1.00 62.19 603 LEU A C 1
ATOM 4732 O O . LEU A 1 603 ? -7.866 20.554 15.918 1.00 62.19 603 LEU A O 1
ATOM 4736 N N . ALA A 1 604 ? -5.963 21.748 16.040 1.00 64.00 604 ALA A N 1
ATOM 4737 C CA . ALA A 1 604 ? -5.457 21.111 17.245 1.00 64.00 604 ALA A CA 1
ATOM 4738 C C . ALA A 1 604 ? -6.425 21.332 18.420 1.00 64.00 604 ALA A C 1
ATOM 4740 O O . ALA A 1 604 ? -6.744 22.459 18.802 1.00 64.00 604 ALA A O 1
ATOM 4741 N N . SER A 1 605 ? -6.893 20.235 19.012 1.00 70.75 605 SER A N 1
ATOM 4742 C CA . SER A 1 605 ? -7.806 20.257 20.150 1.00 70.75 605 SER A CA 1
ATOM 4743 C C . SER A 1 605 ? -7.252 19.420 21.295 1.00 70.75 605 SER A C 1
ATOM 4745 O O . SER A 1 605 ? -6.720 18.334 21.077 1.00 70.75 605 SER A O 1
ATOM 4747 N N . GLU A 1 606 ? -7.477 19.860 22.539 1.00 78.81 606 GLU A N 1
ATOM 4748 C CA . GLU A 1 606 ? -7.250 19.022 23.730 1.00 78.81 606 GLU A CA 1
ATOM 4749 C C . GLU A 1 606 ? -7.981 17.672 23.626 1.00 78.81 606 GLU A C 1
ATOM 4751 O O . GLU A 1 606 ? -7.540 16.682 24.210 1.00 78.81 606 GLU A O 1
ATOM 4756 N N . LYS A 1 607 ? -9.053 17.611 22.822 1.00 86.06 607 LYS A N 1
ATOM 4757 C CA . LYS A 1 607 ? -9.834 16.400 22.556 1.00 86.06 607 LYS A CA 1
ATOM 4758 C C . LYS A 1 607 ? -9.056 15.279 21.860 1.00 86.06 607 LYS A C 1
ATOM 4760 O O . LYS A 1 607 ? -9.507 14.138 21.890 1.00 86.06 607 LYS A O 1
ATOM 4765 N N . ASN A 1 608 ? -7.912 15.597 21.253 1.00 89.19 608 ASN A N 1
ATOM 4766 C CA . ASN A 1 608 ? -7.035 14.645 20.572 1.00 89.19 608 ASN A CA 1
ATOM 4767 C C . ASN A 1 608 ? -5.859 14.175 21.447 1.00 89.19 608 ASN A C 1
ATOM 4769 O O . ASN A 1 608 ? -5.002 13.439 20.964 1.00 89.19 608 ASN A O 1
ATOM 4773 N N . SER A 1 609 ? -5.791 14.597 22.716 1.00 92.06 609 SER A N 1
ATOM 4774 C CA . SER A 1 609 ? -4.738 14.182 23.653 1.00 92.06 609 SER A CA 1
ATOM 4775 C C . SER A 1 609 ? -5.009 12.810 24.276 1.00 92.06 609 SER A C 1
ATOM 4777 O O . SER A 1 609 ? -6.158 12.383 24.416 1.00 92.06 609 SER A O 1
ATOM 4779 N N . ILE A 1 610 ? -3.939 12.136 24.708 1.00 96.62 610 ILE A N 1
ATOM 4780 C CA . ILE A 1 610 ? -4.016 10.823 25.362 1.00 96.62 610 ILE A CA 1
ATOM 4781 C C . ILE A 1 610 ? -4.857 10.911 26.644 1.00 96.62 610 ILE A C 1
ATOM 4783 O O . ILE A 1 610 ? -5.737 10.083 26.872 1.00 96.62 610 ILE A O 1
ATOM 4787 N N . GLU A 1 611 ? -4.616 11.934 27.462 1.00 96.50 611 GLU A N 1
ATOM 4788 C CA . GLU A 1 611 ? -5.264 12.132 28.757 1.00 96.50 611 GLU A CA 1
ATOM 4789 C C . GLU A 1 611 ? -6.759 12.422 28.609 1.00 96.50 611 GLU A C 1
ATOM 4791 O O . GLU A 1 611 ? -7.571 11.861 29.347 1.00 96.50 611 GLU A O 1
ATOM 4796 N N . TYR A 1 612 ? -7.141 13.266 27.645 1.00 96.25 612 TYR A N 1
ATOM 4797 C CA . TYR A 1 612 ? -8.550 13.562 27.400 1.00 96.25 612 TYR A CA 1
ATOM 4798 C C . TYR A 1 612 ? -9.313 12.322 26.938 1.00 96.25 612 TYR A C 1
ATOM 4800 O O . TYR A 1 612 ? -10.418 12.064 27.424 1.00 96.25 612 TYR A O 1
ATOM 4808 N N . ILE A 1 613 ? -8.734 11.557 26.007 1.00 97.75 613 ILE A N 1
ATOM 4809 C CA . ILE A 1 613 ? -9.359 10.345 25.471 1.00 97.75 613 ILE A CA 1
ATOM 4810 C C . ILE A 1 613 ? -9.516 9.308 26.587 1.00 97.75 613 ILE A C 1
ATOM 4812 O O . ILE A 1 613 ? -10.623 8.811 26.782 1.00 97.75 613 ILE A O 1
ATOM 4816 N N . ALA A 1 614 ? -8.463 9.051 27.372 1.00 98.56 614 ALA A N 1
ATOM 4817 C CA . ALA A 1 614 ? -8.523 8.134 28.512 1.00 98.56 614 ALA A CA 1
ATOM 4818 C C . ALA A 1 614 ? -9.612 8.543 29.513 1.00 98.56 614 ALA A C 1
ATOM 4820 O O . ALA A 1 614 ? -10.498 7.753 29.833 1.00 98.56 614 ALA A O 1
ATOM 4821 N N . ASN A 1 615 ? -9.611 9.811 29.940 1.00 98.25 615 ASN A N 1
ATOM 4822 C CA . ASN A 1 615 ? -10.608 10.319 30.878 1.00 98.25 615 ASN A CA 1
ATOM 4823 C C . ASN A 1 615 ? -12.032 10.218 30.314 1.00 98.25 615 ASN A C 1
ATOM 4825 O O . ASN A 1 615 ? -12.963 9.913 31.052 1.00 98.25 615 ASN A O 1
ATOM 4829 N N . SER A 1 616 ? -12.221 10.464 29.017 1.00 98.06 616 SER A N 1
ATOM 4830 C CA . SER A 1 616 ? -13.539 10.360 28.384 1.00 98.06 616 SER A CA 1
ATOM 4831 C C . SER A 1 616 ? -14.045 8.918 28.344 1.00 98.06 616 SER A C 1
ATOM 4833 O O . SER A 1 616 ? -15.218 8.685 28.623 1.00 98.06 616 SER A O 1
ATOM 4835 N N . ILE A 1 617 ? -13.165 7.958 28.044 1.00 98.44 617 ILE A N 1
ATOM 4836 C CA . ILE A 1 617 ? -13.492 6.527 28.025 1.00 98.44 617 ILE A CA 1
ATOM 4837 C C . ILE A 1 617 ? -13.832 6.027 29.435 1.00 98.44 617 ILE A C 1
ATOM 4839 O O . ILE A 1 617 ? -14.850 5.362 29.603 1.00 98.44 617 ILE A O 1
ATOM 4843 N N . ASN A 1 618 ? -13.058 6.410 30.452 1.00 98.50 618 ASN A N 1
ATOM 4844 C CA . ASN A 1 618 ? -13.294 6.001 31.845 1.00 98.50 618 ASN A CA 1
ATOM 4845 C C . ASN A 1 618 ? -14.635 6.504 32.416 1.00 98.50 618 ASN A C 1
ATOM 4847 O O . ASN A 1 618 ? -15.160 5.945 33.371 1.00 98.50 618 ASN A O 1
ATOM 4851 N N . HIS A 1 619 ? -15.215 7.558 31.833 1.00 97.56 619 HIS A N 1
ATOM 4852 C CA . HIS A 1 619 ? -16.524 8.092 32.230 1.00 97.56 619 HIS A CA 1
ATOM 4853 C C . HIS A 1 619 ? -17.663 7.686 31.277 1.00 97.56 619 HIS A C 1
ATOM 4855 O O . HIS A 1 619 ? -18.790 8.170 31.423 1.00 97.56 619 HIS A O 1
ATOM 4861 N N . ALA A 1 620 ? -17.385 6.842 30.280 1.00 97.25 620 ALA A N 1
ATOM 4862 C CA . ALA A 1 620 ? -18.377 6.381 29.319 1.00 97.25 620 ALA A CA 1
ATOM 4863 C C . ALA A 1 620 ? -19.250 5.248 29.890 1.00 97.25 620 ALA A C 1
ATOM 4865 O O . ALA A 1 620 ? -19.011 4.713 30.971 1.00 97.25 620 ALA A O 1
ATOM 4866 N N . SER A 1 621 ? -20.308 4.883 29.160 1.00 96.38 621 SER A N 1
ATOM 4867 C CA . SER A 1 621 ? -21.207 3.806 29.585 1.00 96.38 621 SER A CA 1
ATOM 4868 C C . SER A 1 621 ? -20.477 2.463 29.626 1.00 96.38 621 SER A C 1
ATOM 4870 O O . SER A 1 621 ? -19.655 2.174 28.761 1.00 96.38 621 SER A O 1
ATOM 4872 N N . THR A 1 622 ? -20.835 1.604 30.575 1.00 96.06 622 THR A N 1
ATOM 4873 C CA . THR A 1 622 ? -20.398 0.199 30.633 1.00 96.06 622 THR A CA 1
ATOM 4874 C C . THR A 1 622 ? -21.536 -0.783 30.322 1.00 96.06 622 THR A C 1
ATOM 4876 O O . THR A 1 622 ? -21.352 -1.997 30.402 1.00 96.06 622 THR A O 1
ATOM 4879 N N . ASP A 1 623 ? -22.719 -0.278 29.950 1.00 95.00 623 ASP A N 1
ATOM 4880 C CA . ASP A 1 623 ? -23.853 -1.090 29.492 1.00 95.00 623 ASP A CA 1
ATOM 4881 C C . ASP A 1 623 ? -23.581 -1.651 28.094 1.00 95.00 623 ASP A C 1
ATOM 4883 O O . ASP A 1 623 ? -23.804 -0.962 27.102 1.00 95.00 623 ASP A O 1
ATOM 4887 N N . GLU A 1 624 ? -23.158 -2.917 28.037 1.00 91.44 624 GLU A N 1
ATOM 4888 C CA . GLU A 1 624 ? -22.794 -3.645 26.812 1.00 91.44 624 GLU A CA 1
ATOM 4889 C C . GLU A 1 624 ? -23.891 -3.690 25.734 1.00 91.44 624 GLU A C 1
ATOM 4891 O O . GLU A 1 624 ? -23.615 -4.042 24.591 1.00 91.44 624 GLU A O 1
ATOM 4896 N N . THR A 1 625 ? -25.140 -3.349 26.064 1.00 93.25 625 THR A N 1
ATOM 4897 C CA . THR A 1 625 ? -26.239 -3.293 25.088 1.00 93.25 625 THR A CA 1
ATOM 4898 C C . THR A 1 625 ? -26.378 -1.935 24.393 1.00 93.25 625 THR A C 1
ATOM 4900 O O . THR A 1 625 ? -27.145 -1.811 23.431 1.00 93.25 625 THR A O 1
ATOM 4903 N N . SER A 1 626 ? -25.639 -0.924 24.860 1.00 94.12 626 SER A N 1
ATOM 4904 C CA . SER A 1 626 ? -25.646 0.446 24.350 1.00 94.12 626 SER A CA 1
ATOM 4905 C C . SER A 1 626 ? -24.485 0.698 23.388 1.00 94.12 626 SER A C 1
ATOM 4907 O O . SER A 1 626 ? -23.360 0.283 23.639 1.00 94.12 626 SER A O 1
ATOM 4909 N N . GLU A 1 627 ? -24.710 1.468 22.319 1.00 94.3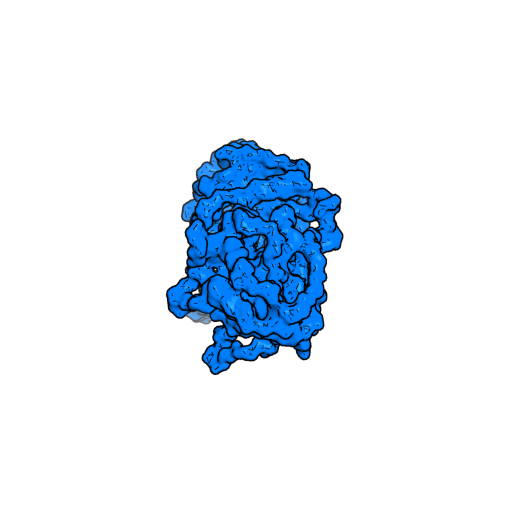8 627 GLU A N 1
ATOM 4910 C CA . GLU A 1 627 ? -23.615 1.940 21.451 1.00 94.38 627 GLU A CA 1
ATOM 4911 C C . GLU A 1 627 ? -22.589 2.809 22.204 1.00 94.38 627 GLU A C 1
ATOM 4913 O O . GLU A 1 627 ? -21.425 2.892 21.814 1.00 94.38 627 GLU A O 1
ATOM 4918 N N . ASP A 1 628 ? -22.997 3.423 23.318 1.00 95.94 628 ASP A N 1
ATOM 4919 C CA . ASP A 1 628 ? -22.140 4.277 24.141 1.00 95.94 628 ASP A CA 1
ATOM 4920 C C . ASP A 1 628 ? -21.166 3.508 25.038 1.00 95.94 628 ASP A C 1
ATOM 4922 O O . ASP A 1 628 ? -20.317 4.133 25.675 1.00 95.94 628 ASP A O 1
ATOM 4926 N N . SER A 1 629 ? -21.245 2.172 25.075 1.00 96.50 629 SER A N 1
ATOM 4927 C CA . SER A 1 629 ? -20.239 1.326 25.729 1.00 96.50 629 SER A CA 1
ATOM 4928 C C . SER A 1 629 ? -19.122 0.855 24.800 1.00 96.50 629 SER A C 1
ATOM 4930 O O . SER A 1 629 ? -18.357 -0.039 25.166 1.00 96.50 629 SER A O 1
ATOM 4932 N N . TYR A 1 630 ? -19.050 1.414 23.590 1.00 98.00 630 TYR A N 1
ATOM 4933 C CA . TYR A 1 630 ? -18.070 1.045 22.578 1.00 98.00 630 TYR A CA 1
ATOM 4934 C C . TYR A 1 630 ? -17.323 2.277 22.063 1.00 98.00 630 TYR A C 1
ATOM 4936 O O . TYR A 1 630 ? -17.920 3.246 21.580 1.00 98.00 630 TYR A O 1
ATOM 4944 N N . SER A 1 631 ? -15.993 2.213 22.123 1.00 98.56 631 SER A N 1
ATOM 4945 C CA . SER A 1 631 ? -15.107 3.248 21.590 1.00 98.56 631 SER A CA 1
ATOM 4946 C C . SER A 1 631 ? -14.136 2.662 20.579 1.00 98.56 631 SER A C 1
ATOM 4948 O O . SER A 1 631 ? -13.246 1.892 20.926 1.00 98.56 631 SER A O 1
ATOM 4950 N N . PHE A 1 632 ? -14.272 3.081 19.324 1.00 98.69 632 PHE A N 1
ATOM 4951 C CA . PHE A 1 632 ? -13.205 2.940 18.344 1.00 98.69 632 PHE A CA 1
ATOM 4952 C C . PHE A 1 632 ? -12.312 4.190 18.403 1.00 98.69 632 PHE A C 1
ATOM 4954 O O . PHE A 1 632 ? -12.786 5.309 18.183 1.00 98.69 632 PHE A O 1
ATOM 4961 N N . VAL A 1 633 ? -11.036 3.991 18.734 1.00 98.62 633 VAL A N 1
ATOM 4962 C CA . VAL A 1 633 ? -9.988 5.014 18.752 1.00 98.62 633 VAL A CA 1
ATOM 4963 C C . VAL A 1 633 ? -9.049 4.778 17.572 1.00 98.62 633 VAL A C 1
ATOM 4965 O O . VAL A 1 633 ? -8.340 3.770 17.529 1.00 98.62 633 VAL A O 1
ATOM 4968 N N . ILE A 1 634 ? -9.029 5.717 16.629 1.00 97.75 634 ILE A N 1
ATOM 4969 C CA . ILE A 1 634 ? -8.048 5.739 15.541 1.00 97.75 634 ILE A CA 1
ATOM 4970 C C . ILE A 1 634 ? -6.822 6.535 15.984 1.00 97.75 634 ILE A C 1
ATOM 4972 O O . ILE A 1 634 ? -6.936 7.607 16.579 1.00 97.75 634 ILE A O 1
ATOM 4976 N N . VAL A 1 635 ? -5.639 5.997 15.723 1.00 97.38 635 VAL A N 1
ATOM 4977 C CA . VAL A 1 635 ? -4.361 6.594 16.102 1.00 97.38 635 VAL A CA 1
ATOM 4978 C C . VAL A 1 635 ? -3.608 6.958 14.842 1.00 97.38 635 VAL A C 1
ATOM 4980 O O . VAL A 1 635 ? -3.290 6.084 14.038 1.00 97.38 635 VAL A O 1
ATOM 4983 N N . HIS A 1 636 ? -3.312 8.244 14.686 1.00 94.75 636 HIS A N 1
ATOM 4984 C CA . HIS A 1 636 ? -2.553 8.738 13.551 1.00 94.75 636 HIS A CA 1
ATOM 4985 C C . HIS A 1 636 ? -1.126 8.181 13.589 1.00 94.75 636 HIS A C 1
ATOM 4987 O O . HIS A 1 636 ? -0.386 8.430 14.545 1.00 94.75 636 HIS A O 1
ATOM 4993 N N . ALA A 1 637 ? -0.728 7.445 12.548 1.00 93.12 637 ALA A N 1
ATOM 4994 C CA . ALA A 1 637 ? 0.562 6.760 12.489 1.00 93.12 637 ALA A CA 1
ATOM 4995 C C . ALA A 1 637 ? 1.750 7.711 12.702 1.00 93.12 637 ALA A C 1
ATOM 4997 O O . ALA A 1 637 ? 2.754 7.355 13.318 1.00 93.12 637 ALA A O 1
ATOM 4998 N N . TRP A 1 638 ? 1.626 8.964 12.269 1.00 92.00 638 TRP A N 1
ATOM 4999 C CA . TRP A 1 638 ? 2.691 9.960 12.389 1.00 92.00 638 TRP A CA 1
ATOM 5000 C C . TRP A 1 638 ? 2.579 10.794 13.670 1.00 92.00 638 TRP A C 1
ATOM 5002 O O . TRP A 1 638 ? 3.018 11.941 13.725 1.00 92.00 638 TRP A O 1
ATOM 5012 N N . SER A 1 639 ? 1.995 10.246 14.735 1.00 93.12 639 SER A N 1
ATOM 5013 C CA . SER A 1 639 ? 1.906 10.873 16.056 1.00 93.12 639 SER A CA 1
ATOM 5014 C C . SER A 1 639 ? 2.225 9.859 17.151 1.00 93.12 639 SER A C 1
ATOM 5016 O O . SER A 1 639 ? 1.770 8.722 17.115 1.00 93.12 639 SER A O 1
ATOM 5018 N N . GLY A 1 640 ? 3.025 10.255 18.140 1.00 95.06 640 GLY A N 1
ATOM 5019 C CA . GLY A 1 640 ? 3.484 9.319 19.163 1.00 95.06 640 GLY A CA 1
ATOM 5020 C C . GLY A 1 640 ? 4.245 9.981 20.301 1.00 95.06 640 GLY A C 1
ATOM 5021 O O . GLY A 1 640 ? 4.306 11.204 20.377 1.00 95.06 640 GLY A O 1
ATOM 5022 N N . LEU A 1 641 ? 4.834 9.187 21.194 1.00 96.44 641 LEU A N 1
ATOM 5023 C CA . LEU A 1 641 ? 5.617 9.716 22.314 1.00 96.44 641 LEU A CA 1
ATOM 5024 C C . LEU A 1 641 ? 7.080 9.966 21.932 1.00 96.44 641 LEU A C 1
ATOM 5026 O O . LEU A 1 641 ? 7.711 9.149 21.261 1.00 96.44 641 LEU A O 1
ATOM 5030 N N . ASP A 1 642 ? 7.643 11.082 22.390 1.00 94.56 642 ASP A N 1
ATOM 5031 C CA . ASP A 1 642 ? 9.088 11.295 22.394 1.00 94.56 642 ASP A CA 1
ATOM 5032 C C . ASP A 1 642 ? 9.765 10.528 23.549 1.00 94.56 642 ASP A C 1
ATOM 5034 O O . ASP A 1 642 ? 9.128 9.922 24.413 1.00 94.56 642 ASP A O 1
ATOM 5038 N N . LYS A 1 643 ? 11.099 10.595 23.607 1.00 91.25 643 LYS A N 1
ATOM 5039 C CA . LYS A 1 643 ? 11.906 9.964 24.669 1.00 91.25 643 LYS A CA 1
ATOM 5040 C C . LYS A 1 643 ? 11.621 10.476 26.090 1.00 91.25 643 LYS A C 1
ATOM 5042 O O . LYS A 1 643 ? 12.066 9.852 27.048 1.00 91.25 643 LYS A O 1
ATOM 5047 N N . ASN A 1 644 ? 10.962 11.625 26.225 1.00 93.94 644 ASN A N 1
ATOM 5048 C CA . ASN A 1 644 ? 10.596 12.229 27.503 1.00 93.94 644 ASN A CA 1
ATOM 5049 C C . ASN A 1 644 ? 9.133 11.926 27.876 1.00 93.94 644 ASN A C 1
ATOM 5051 O O . ASN A 1 644 ? 8.686 12.355 28.937 1.00 93.94 644 ASN A O 1
ATOM 5055 N N . GLY A 1 645 ? 8.396 11.199 27.029 1.00 92.56 645 GLY A N 1
ATOM 5056 C CA . GLY A 1 645 ? 6.985 10.885 27.226 1.00 92.56 645 GLY A CA 1
ATOM 5057 C C . GLY A 1 645 ? 6.022 11.981 26.768 1.00 92.56 645 GLY A C 1
ATOM 5058 O O . GLY A 1 645 ? 4.846 11.910 27.112 1.00 92.56 645 GLY A O 1
ATOM 5059 N N . ASN A 1 646 ? 6.477 12.977 26.002 1.00 93.56 646 ASN A N 1
ATOM 5060 C CA . ASN A 1 646 ? 5.587 13.981 25.420 1.00 93.56 646 ASN A CA 1
ATOM 5061 C C . ASN A 1 646 ? 4.951 13.437 24.143 1.00 93.56 646 ASN A C 1
ATOM 5063 O O . ASN A 1 646 ? 5.655 12.895 23.291 1.00 93.56 646 ASN A O 1
ATOM 5067 N N . PHE A 1 647 ? 3.647 13.639 23.970 1.00 93.38 647 PHE A N 1
ATOM 5068 C CA . PHE A 1 647 ? 2.987 13.370 22.696 1.00 93.38 647 PHE A CA 1
ATOM 5069 C C . PHE A 1 647 ? 3.442 14.417 21.671 1.00 93.38 647 PHE A C 1
ATOM 5071 O O . PHE A 1 647 ? 3.336 15.615 21.926 1.00 93.38 647 PHE A O 1
ATOM 5078 N N . VAL A 1 648 ? 3.988 13.978 20.534 1.00 91.94 648 VAL A N 1
ATOM 5079 C CA . VAL A 1 648 ? 4.623 14.800 19.485 1.00 91.94 648 VAL A CA 1
ATOM 5080 C C . VAL A 1 648 ? 4.327 14.236 18.085 1.00 91.94 648 VAL A C 1
ATOM 5082 O O . VAL A 1 648 ? 4.074 13.032 17.945 1.00 91.94 648 VAL A O 1
ATOM 5085 N N . PRO A 1 649 ? 4.399 15.057 17.022 1.00 91.00 649 PRO A N 1
ATOM 5086 C CA . PRO A 1 649 ? 4.497 14.544 15.661 1.00 91.00 649 PRO A CA 1
ATOM 5087 C C . PRO A 1 649 ? 5.696 13.605 15.522 1.00 91.00 649 PRO A C 1
ATOM 5089 O O . PRO A 1 649 ? 6.769 13.856 16.076 1.00 91.00 649 PRO A O 1
ATOM 5092 N N . ARG A 1 650 ? 5.522 12.531 14.751 1.00 88.19 650 ARG A N 1
ATOM 5093 C CA . ARG A 1 650 ? 6.573 11.564 14.403 1.00 88.19 650 ARG A CA 1
ATOM 5094 C C . ARG A 1 650 ? 7.240 10.876 15.612 1.00 88.19 650 ARG A C 1
ATOM 5096 O O . ARG A 1 650 ? 8.383 10.433 15.501 1.00 88.19 650 ARG A O 1
ATOM 5103 N N . GLY A 1 651 ? 6.543 10.780 16.746 1.00 91.81 651 GLY A N 1
ATOM 5104 C CA . GLY A 1 651 ? 6.976 10.013 17.921 1.00 91.81 651 GLY A CA 1
ATOM 5105 C C . GLY A 1 651 ? 6.698 8.508 17.810 1.00 91.81 651 GLY A C 1
ATOM 5106 O O . GLY A 1 651 ? 6.295 8.014 16.760 1.00 91.81 651 GLY A O 1
ATOM 5107 N N . ASP A 1 652 ? 6.903 7.776 18.906 1.00 95.31 652 ASP A N 1
ATOM 5108 C CA . ASP A 1 652 ? 6.568 6.352 19.019 1.00 95.31 652 ASP A CA 1
ATOM 5109 C C . ASP A 1 652 ? 5.053 6.164 19.208 1.00 95.31 652 ASP A C 1
ATOM 5111 O O . ASP A 1 652 ? 4.502 6.437 20.281 1.00 95.31 652 ASP A O 1
ATOM 5115 N N . ALA A 1 653 ? 4.373 5.755 18.134 1.00 96.06 653 ALA A N 1
ATOM 5116 C CA . ALA A 1 653 ? 2.923 5.601 18.094 1.00 96.06 653 ALA A CA 1
ATOM 5117 C C . ALA A 1 653 ? 2.458 4.425 18.962 1.00 96.06 653 ALA A C 1
ATOM 5119 O O . ALA A 1 653 ? 1.437 4.519 19.645 1.00 96.06 653 ALA A O 1
ATOM 5120 N N . VAL A 1 654 ? 3.234 3.337 19.011 1.00 97.00 654 VAL A N 1
ATOM 5121 C CA . VAL A 1 654 ? 2.926 2.193 19.881 1.00 97.00 654 VAL A CA 1
ATOM 5122 C C . VAL A 1 654 ? 3.074 2.567 21.351 1.00 97.00 654 VAL A C 1
ATOM 5124 O O . VAL A 1 654 ? 2.211 2.216 22.156 1.00 97.00 654 VAL A O 1
ATOM 5127 N N . ALA A 1 655 ? 4.082 3.362 21.709 1.00 97.50 655 ALA A N 1
ATOM 5128 C CA . ALA A 1 655 ? 4.199 3.892 23.064 1.00 97.50 655 ALA A CA 1
ATOM 5129 C C . ALA A 1 655 ? 3.009 4.787 23.444 1.00 97.50 655 ALA A C 1
ATOM 5131 O O . ALA A 1 655 ? 2.533 4.707 24.576 1.00 97.50 655 ALA A O 1
ATOM 5132 N N . ALA A 1 656 ? 2.491 5.599 22.516 1.00 97.75 656 ALA A N 1
ATOM 5133 C CA . ALA A 1 656 ? 1.297 6.412 22.756 1.00 97.75 656 ALA A CA 1
ATOM 5134 C C . ALA A 1 656 ? 0.039 5.551 22.956 1.00 97.75 656 ALA A C 1
ATOM 5136 O O . ALA A 1 656 ? -0.714 5.788 23.902 1.00 97.75 656 ALA A O 1
ATOM 5137 N N . MET A 1 657 ? -0.150 4.510 22.137 1.00 98.06 657 MET A N 1
ATOM 5138 C CA . MET A 1 657 ? -1.230 3.531 22.315 1.00 98.06 657 MET A CA 1
ATOM 5139 C C . MET A 1 657 ? -1.143 2.842 23.679 1.00 98.06 657 MET A C 1
ATOM 5141 O O . MET A 1 657 ? -2.113 2.826 24.429 1.00 98.06 657 MET A O 1
ATOM 5145 N N . ASN A 1 658 ? 0.035 2.345 24.054 1.00 97.56 658 ASN A N 1
ATOM 5146 C CA . ASN A 1 658 ? 0.249 1.709 25.354 1.00 97.56 658 ASN A CA 1
ATOM 5147 C C . ASN A 1 658 ? 0.038 2.681 26.521 1.00 97.56 658 ASN A C 1
ATOM 5149 O O . ASN A 1 658 ? -0.502 2.299 27.560 1.00 97.56 658 ASN A O 1
ATOM 5153 N N . LYS A 1 659 ? 0.430 3.949 26.356 1.00 97.69 659 LYS A N 1
ATOM 5154 C CA . LYS A 1 659 ? 0.182 4.986 27.356 1.00 97.69 659 LYS A CA 1
ATOM 5155 C C . LYS A 1 659 ? -1.312 5.233 27.537 1.00 97.69 659 LYS A C 1
ATOM 5157 O O . LYS A 1 659 ? -1.738 5.320 28.686 1.00 97.69 659 LYS A O 1
ATOM 5162 N N . LEU A 1 660 ? -2.091 5.281 26.454 1.00 98.38 660 LEU A N 1
ATOM 5163 C CA . LEU A 1 660 ? -3.551 5.349 26.526 1.00 98.38 660 LEU A CA 1
ATOM 5164 C C . LEU A 1 660 ? -4.101 4.172 27.335 1.00 98.38 660 LEU A C 1
ATOM 5166 O O . LEU A 1 660 ? -4.781 4.409 28.327 1.00 98.38 660 LEU A O 1
ATOM 5170 N N . VAL A 1 661 ? -3.728 2.933 26.992 1.00 98.12 661 VAL A N 1
ATOM 5171 C CA . VAL A 1 661 ? -4.182 1.735 27.721 1.00 98.12 661 VAL A CA 1
ATOM 5172 C C . VAL A 1 661 ? -3.841 1.804 29.212 1.00 98.12 661 VAL A C 1
ATOM 5174 O O . VAL A 1 661 ? -4.679 1.481 30.045 1.00 98.12 661 VAL A O 1
ATOM 5177 N N . SER A 1 662 ? -2.652 2.298 29.572 1.00 97.50 662 SER A N 1
ATOM 5178 C CA . SER A 1 662 ? -2.223 2.408 30.977 1.00 97.50 662 SER A CA 1
ATOM 5179 C C . SER A 1 662 ? -3.028 3.396 31.833 1.00 97.50 662 SER A C 1
ATOM 5181 O O . SER A 1 662 ? -2.874 3.401 33.052 1.00 97.50 662 SER A O 1
ATOM 5183 N N . LEU A 1 663 ? -3.821 4.269 31.205 1.00 98.38 663 LEU A N 1
ATOM 5184 C CA . LEU A 1 663 ? -4.665 5.259 31.876 1.00 98.38 663 LEU A CA 1
ATOM 5185 C C . LEU A 1 663 ? -6.136 4.825 31.960 1.00 98.38 663 LEU A C 1
ATOM 5187 O O . LEU A 1 663 ? -6.944 5.567 32.517 1.00 98.38 663 LEU A O 1
ATOM 5191 N N . LEU A 1 664 ? -6.492 3.673 31.385 1.00 98.44 664 LEU A N 1
ATOM 5192 C CA . LEU A 1 664 ? -7.861 3.173 31.392 1.00 98.44 664 LEU A CA 1
ATOM 5193 C C . LEU A 1 664 ? -8.187 2.484 32.722 1.00 98.44 664 LEU A C 1
ATOM 5195 O O . LEU A 1 664 ? -7.344 1.791 33.296 1.00 98.44 664 LEU A O 1
ATOM 5199 N N . ASP A 1 665 ? -9.415 2.684 33.195 1.00 97.94 665 ASP A N 1
ATOM 5200 C CA . ASP A 1 665 ? -9.896 2.100 34.447 1.00 97.94 665 ASP A CA 1
ATOM 5201 C C . ASP A 1 665 ? -10.181 0.595 34.304 1.00 97.94 665 ASP A C 1
ATOM 5203 O O . ASP A 1 665 ? -10.305 0.045 33.209 1.00 97.94 665 ASP A O 1
ATOM 5207 N N . GLU A 1 666 ? -10.289 -0.103 35.439 1.00 95.25 666 GLU A N 1
ATOM 5208 C CA . GLU A 1 666 ? -10.454 -1.563 35.480 1.00 95.25 666 GLU A CA 1
ATOM 5209 C C . GLU A 1 666 ? -11.718 -2.056 34.759 1.00 95.25 666 GLU A C 1
ATOM 5211 O O . GLU A 1 666 ? -11.804 -3.229 34.389 1.00 95.25 666 GLU A O 1
ATOM 5216 N N . ASP A 1 667 ? -12.734 -1.204 34.610 1.00 95.81 667 ASP A N 1
ATOM 5217 C CA 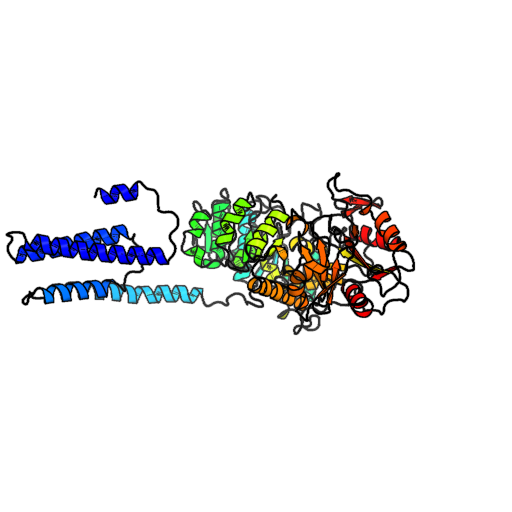. ASP A 1 667 ? -13.992 -1.461 33.912 1.00 95.81 667 ASP A CA 1
ATOM 5218 C C . ASP A 1 667 ? -13.960 -1.167 32.406 1.00 95.81 667 ASP A C 1
ATOM 5220 O O . ASP A 1 667 ? -14.972 -1.339 31.724 1.00 95.81 667 ASP A O 1
ATOM 5224 N N . VAL A 1 668 ? -12.784 -0.864 31.864 1.00 97.50 668 VAL A N 1
ATOM 5225 C CA . VAL A 1 668 ? -12.533 -0.736 30.432 1.00 97.50 668 VAL A CA 1
ATOM 5226 C C . VAL A 1 668 ? -11.743 -1.947 29.932 1.00 97.50 668 VAL A C 1
ATOM 5228 O O . VAL A 1 668 ? -10.787 -2.399 30.559 1.00 97.50 668 VAL A O 1
ATOM 5231 N N . GLU A 1 669 ? -12.132 -2.493 28.783 1.00 96.19 669 GLU A N 1
ATOM 5232 C CA . GLU A 1 669 ? -11.455 -3.624 28.152 1.00 96.19 669 GLU A CA 1
ATOM 5233 C C . GLU A 1 669 ? -11.028 -3.274 26.727 1.00 96.19 669 GLU A C 1
ATOM 5235 O O . GLU A 1 669 ? -11.860 -2.970 25.869 1.00 96.19 669 GLU A O 1
ATOM 5240 N N . VAL A 1 670 ? -9.721 -3.343 26.470 1.00 96.69 670 VAL A N 1
ATOM 5241 C CA . VAL A 1 670 ? -9.143 -3.141 25.138 1.00 96.69 670 VAL A CA 1
ATOM 5242 C C . VAL A 1 670 ? -9.091 -4.475 24.404 1.00 96.69 670 VAL A C 1
ATOM 5244 O O . VAL A 1 670 ? -8.540 -5.451 24.920 1.00 96.69 670 VAL A O 1
ATOM 5247 N N . VAL A 1 671 ? -9.660 -4.517 23.203 1.00 96.00 671 VAL A N 1
ATOM 5248 C CA . VAL A 1 671 ? -9.774 -5.718 22.369 1.00 96.00 671 VAL A CA 1
ATOM 5249 C C . VAL A 1 671 ? -9.368 -5.426 20.924 1.00 96.00 671 VAL A C 1
ATOM 5251 O O . VAL A 1 671 ? -9.342 -4.270 20.496 1.00 96.00 671 VAL A O 1
ATOM 5254 N N . SER A 1 672 ? -9.095 -6.486 20.162 1.00 95.31 672 SER A N 1
ATOM 5255 C CA . SER A 1 672 ? -8.859 -6.392 18.721 1.00 95.31 672 SER A CA 1
ATOM 5256 C C . SER A 1 672 ? -10.089 -5.897 17.958 1.00 95.31 672 SER A C 1
ATOM 5258 O O . SER A 1 672 ? -11.220 -6.012 18.438 1.00 95.31 672 SER A O 1
ATOM 5260 N N . ALA A 1 673 ? -9.899 -5.403 16.733 1.00 96.38 673 ALA A N 1
ATOM 5261 C CA . ALA A 1 673 ? -11.005 -4.982 15.876 1.00 96.38 673 ALA A CA 1
ATOM 5262 C C . ALA A 1 673 ? -11.999 -6.112 15.565 1.00 96.38 673 ALA A C 1
ATOM 5264 O O . ALA A 1 673 ? -13.212 -5.888 15.614 1.00 96.38 673 ALA A O 1
ATOM 5265 N N . GLU A 1 674 ? -11.531 -7.332 15.284 1.00 94.94 674 GLU A N 1
ATOM 5266 C CA . GLU A 1 674 ? -12.430 -8.471 15.070 1.00 94.94 674 GLU A CA 1
ATOM 5267 C C . GLU A 1 674 ? -13.258 -8.798 16.323 1.00 94.94 674 GLU A C 1
ATOM 5269 O O . GLU A 1 674 ? -14.468 -9.029 16.227 1.00 94.94 674 GLU A O 1
ATOM 5274 N N . GLU A 1 675 ? -12.659 -8.778 17.515 1.00 95.12 675 GLU A N 1
ATOM 5275 C CA . GLU A 1 675 ? -13.394 -8.997 18.763 1.00 95.12 675 GLU A CA 1
ATOM 5276 C C . GLU A 1 675 ? -14.366 -7.845 19.066 1.00 95.12 675 GLU A C 1
ATOM 5278 O O . GLU A 1 675 ? -15.514 -8.090 19.445 1.00 95.12 675 GLU A O 1
ATOM 5283 N N . PHE A 1 676 ? -13.952 -6.602 18.825 1.00 97.31 676 PHE A N 1
ATOM 5284 C CA . PHE A 1 676 ? -14.778 -5.404 18.971 1.00 97.31 676 PHE A CA 1
ATOM 5285 C C . PHE A 1 676 ? -16.069 -5.500 18.145 1.00 97.31 676 PHE A C 1
ATOM 5287 O O . PHE A 1 676 ? -17.171 -5.371 18.686 1.00 97.31 676 PHE A O 1
ATOM 5294 N N . ILE A 1 677 ? -15.948 -5.818 16.851 1.00 97.12 677 ILE A N 1
ATOM 5295 C CA . ILE A 1 677 ? -17.090 -6.004 15.945 1.00 97.12 677 ILE A CA 1
ATOM 5296 C C . ILE A 1 677 ? -17.984 -7.162 16.402 1.00 97.12 677 ILE A C 1
ATOM 5298 O O . ILE A 1 677 ? -19.212 -7.039 16.392 1.00 97.12 677 ILE A O 1
ATOM 5302 N N . ASN A 1 678 ? -17.398 -8.275 16.848 1.00 95.19 678 ASN A N 1
ATOM 5303 C CA . ASN A 1 678 ? -18.164 -9.433 17.309 1.00 95.19 678 ASN A CA 1
ATOM 5304 C C . ASN A 1 678 ? -18.951 -9.163 18.600 1.00 95.19 678 ASN A C 1
ATOM 5306 O O . ASN A 1 678 ? -20.097 -9.610 18.723 1.00 95.19 678 ASN A O 1
ATOM 5310 N N . ARG A 1 679 ? -18.386 -8.400 19.541 1.00 94.88 679 ARG A N 1
ATOM 5311 C CA . ARG A 1 679 ? -19.085 -7.985 20.768 1.00 94.88 679 ARG A CA 1
ATOM 5312 C C . ARG A 1 679 ? -20.275 -7.080 20.448 1.00 94.88 679 ARG A C 1
ATOM 5314 O O . ARG A 1 679 ? -21.374 -7.346 20.929 1.00 94.88 679 ARG A O 1
ATOM 5321 N N . ILE A 1 680 ? -20.100 -6.095 19.564 1.00 96.19 680 ILE A N 1
ATOM 5322 C CA . ILE A 1 680 ? -21.202 -5.231 19.099 1.00 96.19 680 ILE A CA 1
ATOM 5323 C C . ILE A 1 680 ? -22.295 -6.065 18.431 1.00 96.19 680 ILE A C 1
ATOM 5325 O O . ILE A 1 680 ? -23.470 -5.937 18.770 1.00 96.19 680 ILE A O 1
ATOM 5329 N N . LYS A 1 681 ? -21.907 -6.975 17.527 1.00 94.56 681 LYS A N 1
ATOM 5330 C CA . LYS A 1 681 ? -22.827 -7.874 16.814 1.00 94.56 681 LYS A CA 1
ATOM 5331 C C . LYS A 1 681 ? -23.694 -8.714 17.756 1.00 94.56 681 LYS A C 1
ATOM 5333 O O . LYS A 1 681 ? -24.827 -9.044 17.401 1.00 94.56 681 LYS A O 1
ATOM 5338 N N . SER A 1 682 ? -23.146 -9.074 18.913 1.00 92.75 682 SER A N 1
ATOM 5339 C CA . SER A 1 682 ? -23.783 -9.956 19.892 1.00 92.75 682 SER A CA 1
ATOM 5340 C C . SER A 1 682 ? -24.674 -9.210 20.886 1.00 92.75 682 SER A C 1
ATOM 5342 O O . SER A 1 682 ? -25.705 -9.750 21.286 1.00 92.75 682 SER A O 1
ATOM 5344 N N . ASN A 1 683 ? -24.302 -7.984 21.265 1.00 93.56 683 ASN A N 1
ATOM 5345 C CA . ASN A 1 683 ? -24.897 -7.307 22.419 1.00 93.56 683 ASN A CA 1
ATOM 5346 C C . ASN A 1 683 ? -25.751 -6.085 22.051 1.00 93.56 683 ASN A C 1
ATOM 5348 O O . ASN A 1 683 ? -26.759 -5.821 22.712 1.00 93.56 683 ASN A O 1
ATOM 5352 N N . VAL A 1 684 ? -25.387 -5.351 20.994 1.00 93.88 684 VAL A N 1
ATOM 5353 C CA . VAL A 1 684 ? -26.073 -4.114 20.600 1.00 93.88 684 VAL A CA 1
ATOM 5354 C C . VAL A 1 684 ? -27.254 -4.442 19.688 1.00 93.88 684 VAL A C 1
ATOM 5356 O O . VAL A 1 684 ? -27.160 -5.261 18.770 1.00 93.88 684 VAL A O 1
ATOM 5359 N N . LYS A 1 685 ? -28.401 -3.805 19.938 1.00 85.69 685 LYS A N 1
ATOM 5360 C CA . LYS A 1 685 ? -29.605 -4.004 19.119 1.00 85.69 685 LYS A CA 1
ATOM 5361 C C . LYS A 1 685 ? -29.434 -3.400 17.720 1.00 85.69 685 LYS A C 1
ATOM 5363 O O . LYS A 1 685 ? -28.825 -2.345 17.563 1.00 85.69 685 LYS A O 1
ATOM 5368 N N . LYS A 1 686 ? -29.998 -4.100 16.732 1.00 85.12 686 LYS A N 1
ATOM 5369 C CA . LYS A 1 686 ? -29.997 -3.721 15.312 1.00 85.12 686 LYS A CA 1
ATOM 5370 C C . LYS A 1 686 ? -31.079 -2.713 14.970 1.00 85.12 686 LYS A C 1
ATOM 5372 O O . LYS A 1 686 ? -32.171 -2.823 15.577 1.00 85.12 686 LYS A O 1
#